Protein AF-0000000085016684 (afdb_homodimer)

Solvent-accessible surface area (backbone atoms only — not comparable to full-atom values): 32941 Å² total; per-residue (Å²): 130,60,45,73,45,79,34,91,52,54,85,61,53,75,56,84,57,52,14,29,32,43,58,60,63,76,61,45,70,19,48,41,52,48,52,49,38,51,53,43,48,51,50,18,65,74,69,72,36,41,32,32,36,57,33,38,85,56,54,58,57,45,37,74,38,69,65,50,77,69,62,66,45,30,70,39,44,73,68,54,44,51,51,51,42,40,73,55,57,36,38,35,40,38,34,34,66,43,18,43,64,60,50,60,30,35,48,65,49,41,36,66,49,44,46,57,42,43,38,52,53,28,40,34,34,43,60,83,37,69,40,36,57,72,60,40,46,46,88,51,45,67,80,72,42,90,52,52,74,44,71,38,70,85,39,64,57,95,89,34,70,50,45,63,68,56,38,51,50,27,29,50,69,31,38,29,53,60,31,19,66,44,34,70,48,64,54,62,50,49,22,32,23,31,41,63,84,68,66,36,52,78,75,75,50,50,53,46,27,42,46,72,72,57,62,45,73,63,58,26,64,18,31,24,24,25,38,36,37,49,94,89,39,78,34,54,23,42,30,37,34,41,70,41,81,43,99,90,40,66,41,81,41,36,34,32,32,54,51,99,61,87,75,78,52,30,26,34,67,34,37,38,30,45,50,34,61,73,43,69,77,78,87,62,87,49,69,65,55,42,51,53,50,49,51,52,51,48,53,52,38,71,67,56,69,64,90,62,79,125,129,60,45,75,44,78,35,90,52,55,85,62,53,76,57,83,58,52,15,29,32,43,58,59,63,76,62,45,69,20,48,41,52,48,52,48,36,53,52,42,48,52,50,20,65,74,68,72,37,42,32,31,35,57,32,38,85,56,55,59,56,45,36,73,38,70,65,51,79,69,63,68,45,29,72,40,44,72,68,53,45,50,51,51,42,39,74,55,57,37,38,35,39,38,34,34,68,44,18,43,65,60,51,59,29,34,49,64,50,42,36,65,50,44,47,57,42,45,38,50,52,28,40,34,33,42,60,83,35,68,41,36,57,71,60,40,45,45,89,52,46,67,80,72,41,88,52,53,74,45,72,38,70,85,41,64,57,94,90,34,71,50,44,65,70,55,39,53,50,27,29,50,70,30,38,28,54,60,30,18,66,44,33,70,48,65,54,62,50,50,21,30,22,31,42,64,87,66,65,37,52,79,76,76,50,50,52,47,26,41,45,71,72,58,60,44,73,62,58,26,63,19,32,25,25,23,37,36,37,50,93,90,39,79,33,54,23,41,30,36,34,38,67,41,81,42,100,91,42,65,41,80,41,36,34,31,32,56,51,99,60,85,77,78,52,30,26,36,68,35,35,38,31,43,50,34,60,73,43,69,76,78,86,62,84,52,70,66,52,42,51,54,50,50,52,53,50,48,52,52,36,72,67,55,69,65,90,61,80,126

pLDDT: mean 92.97, std 10.33, range [27.22, 98.81]

Organism: Streptococcus sanguinis (strain SK36) (NCBI:txid388919)

Nearest PDB structures (foldseek):
  3op1-assembly1_B  TM=9.810E-01  e=1.400E-49  Streptococcus pneumoniae
  3op1-assembly1_A  TM=9.754E-01  e=5.305E-46  Streptococcus pneumoniae
  3op1-assembly2_C-2  TM=9.868E-01  e=2.560E-40  Streptococcus pneumoniae
  3zug-assembly1_B  TM=8.777E-01  e=5.605E-26  Corynebacterium ammoniagenes
  1n08-assembly1_A  TM=8.842E-01  e=1.226E-08  Schizosaccharomyces pombe

Foldseek 3Di:
DAAEDEDAFLVRQQADWAEAEEEDAQFLPWPQNLLLLVVRVVVCVVPVGAYEYEHEPFDLCVAPDDDDPLSRATLDFPVRSVVVCVVSRHRYYYYYHNHPVLQQFAPQRCCVRHVVSNNYQEYTYEQADFDGNVTDGLVCVVVRDVHHYHYHYFDDDPNHGQDPVVLLVCQQQQAQLVNCVGSVHFRKFKFAFADDPQPLVVLPFGKTWTDTDGRHRHGHFAKFWKWKAFPRDIFTWIWGWDWDQDPVGTDITIIIGTPPDDDDRHGGMMMITGQHGDGHDDDDPDDVRVSVVVVVSVVCNVPDPGPPPD/DAAEDEDAFLVRQQADFAEAEEEDAQFLPWPQNLQLLVVRVVVCVVPVGAYEYEHEPFDLCVAPDDDDPLSRATLDFPVRSVVVCVVSRHRYYYYYHNHPVLQQFAPQRCCVRHVVSNNYQEYTYEQADFDGNVTDGLVCVVVRDVHHYHYHYFDDDPRHGQDPVVLLVCQQQQAQLVNCVGSVHFRKFKFAFADDPQPLVVLPFGKTWTDTDGRHRHGHFAKFWKWKAFPRDIFTWIWGWDFDQDPVGTDITTIIRTPPDDDDRHGGMMMITGQHGDGHDDDDDDDVRVSVVVVVSVVCNVPDPGVPPD

Secondary structure (DSSP, 8-state):
--EEEEESSGGG----S-EEEEES--SS--HHHHHHHHHHHHHHHHHT-EEEEEE-SS-GGGGTSB--GGGG-BSS-HHHHHHHHHHTT--EEEEE---HHHHT--HHHHHHHTGGGGTEEEEEEETT-EETTTTEEGGGGGGT--SEEEEEPPPEETTEE--HHHHHHHHHHT-HHHHHHHHSS-EEEEEEEEB----GGGGT---EEEEE-S-BPPPPSEEEEEEEEETTEEEEEEEEEEEEEETTEEEEEEEEEETT-----TT-EEEEEEEEEEE-----SSHHHHHHHHHHHHHHHHH-------/--EEEEESSGGG----S-EEEEES--SS--HHHHHHHHHHHHHHHHHT-EEEEEE-SS-GGGGTSB--GGGG-BSS-HHHHHHHHHHTT--EEEEE---HHHHT--HHHHHHHTGGGGTEEEEEEETT-EETTTTEEGGGGGGT--SEEEEEPPPEETTEE--HHHHHHHHHHT-HHHHHHHHSS-EEEEEEEEB----GGGGT---EEEEE-S-B--PPSEEEEEEEEETTEEEEEEEEEEEEEETTEEEEEEEEEETT-----TT-EEEEEEEEEEE-----SSHHHHHHHHHHHHHHHHH-------

InterPro domains:
  IPR002606 Riboflavin kinase, bacterial [PIRSF004491] (6-305)
  IPR002606 Riboflavin kina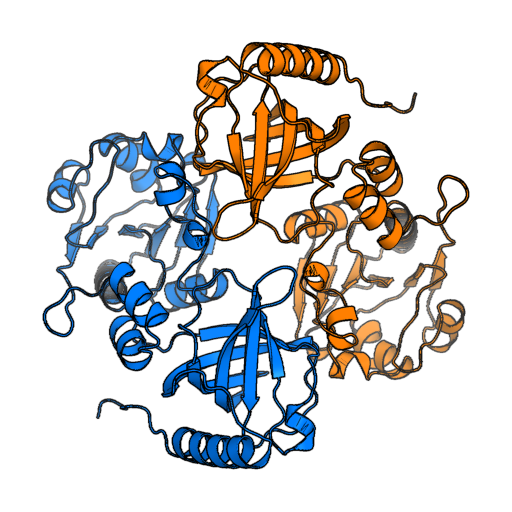se, bacterial [TIGR00083] (20-304)
  IPR004821 Cytidyltransferase-like domain [TIGR00125] (20-87)
  IPR014729 Rossmann-like alpha/beta/alpha sandwich fold [G3DSA:3.40.50.620] (1-184)
  IPR015864 FAD synthetase [PF06574] (15-166)
  IPR015864 FAD synthetase [cd02064] (19-196)
  IPR015865 Riboflavin kinase domain, bacterial/eukaryotic [PF01687] (183-304)
  IPR015865 Riboflavin kinase domain, bacterial/eukaryotic [SM00904] (182-306)
  IPR023465 Riboflavin kinase domain superfamily [G3DSA:2.40.30.30] (185-309)
  IPR023465 Riboflavin kinase domain superfamily [SSF82114] (173-306)
  IPR023468 Riboflavin kinase [PTHR22749] (8-303)

Radius of gyration: 26.61 Å; Cα contacts (8 Å, |Δi|>4): 1288; chains: 2; bounding box: 64×71×64 Å

Sequence (620 aa):
MMITKRIIDEKGIDQTEDTVLVLGYFDGLHKGHQALFEKAREIAAEQGLKIAVMTFPESPKLAFVRYQPELMLHLASPEERMAQLESLGVDYLYLIDFTSHFAGNTARDFFEKYVSRLRAKAVVAGFDYHFGSDRKESHELRDFFNGKIVIVPSVNLDNRKISSTRIRETIAAGDMLKTQELLGYPLSTRGIVVHGNARGRTIGYPTANLAPLDRVHLPGDGVYVADVEHNGQRYRGMASVGKNVTFDGDELRFEVNIFDFSQDIYGDTIRIFWLDKIREMVKFEGIDSLVAQLQSDERIARSWTGYRNSMMITKRIIDEKGIDQTEDTVLVLGYFDGLHKGHQALFEKAREIAAEQGLKIAVMTFPESPKLAFVRYQPELMLHLASPEERMAQLESLGVDYLYLIDFTSHFAGNTARDFFEKYVSRLRAKAVVAGFDYHFGSDRKESHELRDFFNGKIVIVPSVNLDNRKISSTRIRETIAAGDMLKTQELLGYPLSTRGIVVHGNARGRTIGYPTANLAPLDRVHLPGDGVYVADVEHNGQRYRGMASVGKNVTFDGDELRFEVNIFDFSQDIYGDTIRIFWLDKIREMVKFEGIDSLVAQLQSDERIARSWTGYRNS

Structure (mmCIF, N/CA/C/O backbone):
data_AF-0000000085016684-model_v1
#
loop_
_entity.id
_entity.type
_entity.pdbx_description
1 polymer 'Riboflavin biosynthesis protein'
#
loop_
_atom_site.group_PDB
_atom_site.id
_atom_site.type_symbol
_atom_site.label_atom_id
_atom_site.label_alt_id
_atom_site.label_comp_id
_atom_site.label_asym_id
_atom_site.label_entity_id
_atom_site.label_seq_id
_atom_site.pdbx_PDB_ins_code
_atom_site.Cartn_x
_atom_site.Cartn_y
_atom_site.Cartn_z
_atom_site.occupancy
_atom_site.B_iso_or_equiv
_atom_site.auth_seq_id
_atom_site.auth_comp_id
_atom_site.auth_asym_id
_atom_site.auth_atom_id
_atom_site.pdbx_PDB_model_num
ATOM 1 N N . MET A 1 1 ? 1.453 -19.375 14.703 1 87.56 1 MET A N 1
ATOM 2 C CA . MET A 1 1 ? 1.581 -18 14.234 1 87.56 1 MET A CA 1
ATOM 3 C C . MET A 1 1 ? 2.82 -17.828 13.367 1 87.56 1 MET A C 1
ATOM 5 O O . MET A 1 1 ? 3.912 -18.266 13.734 1 87.56 1 MET A O 1
ATOM 9 N N . MET A 1 2 ? 2.615 -17.453 12.102 1 94.5 2 MET A N 1
ATOM 10 C CA . MET A 1 2 ? 3.729 -17.281 11.172 1 94.5 2 MET A CA 1
ATOM 11 C C . MET A 1 2 ? 4.547 -16.047 11.531 1 94.5 2 MET A C 1
ATOM 13 O O . MET A 1 2 ? 3.984 -14.969 11.781 1 94.5 2 MET A O 1
ATOM 17 N N . ILE A 1 3 ? 5.809 -16.172 11.656 1 97.19 3 ILE A N 1
ATOM 18 C CA . ILE A 1 3 ? 6.723 -15.062 11.891 1 97.19 3 ILE A CA 1
ATOM 19 C C . ILE A 1 3 ? 7.184 -14.477 10.562 1 97.19 3 ILE A C 1
ATOM 21 O O . ILE A 1 3 ? 7.676 -15.203 9.695 1 97.19 3 ILE A O 1
ATOM 25 N N . THR A 1 4 ? 7.023 -13.258 10.406 1 96.38 4 THR A N 1
ATOM 26 C CA . THR A 1 4 ? 7.434 -12.57 9.18 1 96.38 4 THR A CA 1
ATOM 27 C C . THR A 1 4 ? 8.531 -11.555 9.477 1 96.38 4 THR A C 1
ATOM 29 O O . THR A 1 4 ? 8.43 -10.773 10.422 1 96.38 4 THR A O 1
ATOM 32 N N . LYS A 1 5 ? 9.562 -11.508 8.664 1 96.62 5 LYS A N 1
ATOM 33 C CA . LYS A 1 5 ? 10.672 -10.562 8.812 1 96.62 5 LYS A CA 1
ATOM 34 C C . LYS A 1 5 ? 11.07 -9.969 7.465 1 96.62 5 LYS A C 1
ATOM 36 O O . LYS A 1 5 ? 11.289 -10.703 6.496 1 96.62 5 LYS A O 1
ATOM 41 N N . ARG A 1 6 ? 11.133 -8.766 7.41 1 95.44 6 ARG A N 1
ATOM 42 C CA . ARG A 1 6 ? 11.75 -8.078 6.281 1 95.44 6 ARG A CA 1
ATOM 43 C C . ARG A 1 6 ? 13.234 -7.836 6.539 1 95.44 6 ARG A C 1
ATOM 45 O O . ARG A 1 6 ? 13.602 -7.254 7.562 1 95.44 6 ARG A O 1
ATOM 52 N N . ILE A 1 7 ? 14.062 -8.258 5.629 1 95.12 7 ILE A N 1
ATOM 53 C CA . ILE A 1 7 ? 15.5 -8.156 5.863 1 95.12 7 ILE A CA 1
ATOM 54 C C . ILE A 1 7 ? 16.156 -7.414 4.703 1 95.12 7 ILE A C 1
ATOM 56 O O . ILE A 1 7 ? 15.641 -7.406 3.586 1 95.12 7 ILE A O 1
ATOM 60 N N . ILE A 1 8 ? 17.359 -6.867 4.992 1 91.44 8 ILE A N 1
ATOM 61 C CA . ILE A 1 8 ? 18.109 -6.117 3.998 1 91.44 8 ILE A CA 1
ATOM 62 C C . ILE A 1 8 ? 19.094 -7.047 3.291 1 91.44 8 ILE A C 1
ATOM 64 O O . ILE A 1 8 ? 19.312 -6.93 2.084 1 91.44 8 ILE A O 1
ATOM 68 N N . ASP A 1 9 ? 19.656 -7.918 4.086 1 93.56 9 ASP A N 1
ATOM 69 C CA . ASP A 1 9 ? 20.609 -8.898 3.582 1 93.56 9 ASP A CA 1
ATOM 70 C C . ASP A 1 9 ? 20.641 -10.148 4.457 1 93.56 9 ASP A C 1
ATOM 72 O O . ASP A 1 9 ? 19.781 -10.305 5.336 1 93.56 9 ASP A O 1
ATOM 76 N N . GLU A 1 10 ? 21.562 -11.047 4.191 1 96 10 GLU A N 1
ATOM 77 C CA . GLU A 1 10 ? 21.609 -12.344 4.852 1 96 10 GLU A CA 1
ATOM 78 C C . GLU A 1 10 ? 21.891 -12.195 6.344 1 96 10 GLU A C 1
ATOM 80 O O . GLU A 1 10 ? 21.562 -13.086 7.133 1 96 10 GLU A O 1
ATOM 85 N N . LYS A 1 11 ? 22.484 -11.094 6.766 1 94.94 11 LYS A N 1
ATOM 86 C CA . LYS A 1 11 ? 22.797 -10.883 8.172 1 94.94 11 LYS A CA 1
ATOM 87 C C . LYS A 1 11 ? 21.531 -10.742 9 1 94.94 11 LYS A C 1
ATOM 89 O O . LYS A 1 11 ? 21.547 -10.914 10.227 1 94.94 11 LYS A O 1
ATOM 94 N N . GLY A 1 12 ? 20.469 -10.398 8.289 1 96.19 12 GLY A N 1
ATOM 95 C CA . GLY A 1 12 ? 19.203 -10.242 8.984 1 96.19 12 GLY A CA 1
ATOM 96 C C . GLY A 1 12 ? 18.5 -11.562 9.25 1 96.19 12 GLY A C 1
ATOM 97 O O . GLY A 1 12 ? 17.484 -11.609 9.938 1 96.19 12 GLY A O 1
ATOM 98 N N . ILE A 1 13 ? 18.969 -12.664 8.758 1 97.25 13 ILE A N 1
ATOM 99 C CA . ILE A 1 13 ? 18.406 -13.984 8.977 1 97.25 13 ILE A CA 1
ATOM 100 C C . ILE A 1 13 ? 18.859 -14.531 10.328 1 97.25 13 ILE A C 1
ATOM 102 O O . ILE A 1 13 ? 20.047 -14.75 10.547 1 97.25 13 ILE A O 1
ATOM 106 N N . ASP A 1 14 ? 18 -14.75 11.211 1 96.88 14 ASP A N 1
ATOM 107 C CA . ASP A 1 14 ? 18.328 -15.219 12.555 1 96.88 14 ASP A CA 1
ATOM 108 C C . ASP A 1 14 ? 17.547 -16.5 12.883 1 96.88 14 ASP A C 1
ATOM 110 O O . ASP A 1 14 ? 17.047 -16.656 14 1 96.88 14 ASP A O 1
ATOM 114 N N . GLN A 1 15 ? 17.438 -17.312 11.977 1 97 15 GLN A N 1
ATOM 115 C CA . GLN A 1 15 ? 16.719 -18.578 12.117 1 97 15 GLN A CA 1
ATOM 116 C C . GLN A 1 15 ? 17.359 -19.453 13.188 1 97 15 GLN A C 1
ATOM 118 O O . GLN A 1 15 ? 18.547 -19.734 13.141 1 97 15 GLN A O 1
ATOM 123 N N . THR A 1 16 ? 16.531 -19.969 14.117 1 96 16 THR A N 1
ATOM 124 C CA . THR A 1 16 ? 17.062 -20.766 15.211 1 96 16 THR A CA 1
ATOM 125 C C . THR A 1 16 ? 16.625 -22.219 15.094 1 96 16 THR A C 1
ATOM 127 O O . THR A 1 16 ? 17.312 -23.125 15.578 1 96 16 THR A O 1
ATOM 130 N N . GLU A 1 17 ? 15.531 -22.422 14.43 1 97.44 17 GLU A N 1
ATOM 131 C CA . GLU A 1 17 ? 15 -23.766 14.273 1 97.44 17 GLU A CA 1
ATOM 132 C C . GLU A 1 17 ? 15.359 -24.344 12.906 1 97.44 17 GLU A C 1
ATOM 134 O O . GLU A 1 17 ? 15.523 -23.594 11.938 1 97.44 17 GLU A O 1
ATOM 139 N N . ASP A 1 18 ? 15.445 -25.688 12.875 1 97.75 18 ASP A N 1
ATOM 140 C CA . ASP A 1 18 ? 15.695 -26.344 11.602 1 97.75 18 ASP A CA 1
ATOM 141 C C . ASP A 1 18 ? 14.469 -26.266 10.688 1 97.75 18 ASP A C 1
ATOM 143 O O . ASP A 1 18 ? 13.328 -26.328 11.164 1 97.75 18 ASP A O 1
ATOM 147 N N . THR A 1 19 ? 14.773 -26.188 9.344 1 98.38 19 THR A N 1
ATOM 148 C CA . THR A 1 19 ? 13.641 -25.859 8.484 1 98.38 19 THR A CA 1
ATOM 149 C C . THR A 1 19 ? 13.633 -26.734 7.238 1 98.38 19 THR A C 1
ATOM 151 O O . THR A 1 19 ? 14.664 -27.312 6.875 1 98.38 19 THR A O 1
ATOM 154 N N . VAL A 1 20 ? 12.445 -26.938 6.723 1 98.5 20 VAL A N 1
ATOM 155 C CA . VAL A 1 20 ? 12.258 -27.219 5.305 1 98.5 20 VAL A CA 1
ATOM 156 C C . VAL A 1 20 ? 12.094 -25.906 4.535 1 98.5 20 VAL A C 1
ATOM 158 O O . VAL A 1 20 ? 11.188 -25.125 4.82 1 98.5 20 VAL A O 1
ATOM 161 N N . LEU A 1 21 ? 13 -25.703 3.623 1 98.38 21 LEU A N 1
ATOM 162 C CA . LEU A 1 21 ? 13 -24.453 2.859 1 98.38 21 LEU A CA 1
ATOM 163 C C . LEU A 1 21 ? 12.273 -24.641 1.529 1 98.38 21 LEU A C 1
ATOM 165 O O . LEU A 1 21 ? 12.594 -25.562 0.769 1 98.38 21 LEU A O 1
ATOM 169 N N . VAL A 1 22 ? 11.258 -23.828 1.312 1 98.25 22 VAL A N 1
ATOM 170 C CA . VAL A 1 22 ? 10.602 -23.797 0.011 1 98.25 22 VAL A CA 1
ATOM 171 C C . VAL A 1 22 ? 11.109 -22.625 -0.808 1 98.25 22 VAL A C 1
ATOM 173 O O . VAL A 1 22 ? 11.047 -21.469 -0.357 1 98.25 22 VAL A O 1
ATOM 176 N N . LEU A 1 23 ? 11.602 -22.906 -1.946 1 95.69 23 LEU A N 1
ATOM 177 C CA . LEU A 1 23 ? 12.227 -21.875 -2.768 1 95.69 23 LEU A CA 1
ATOM 178 C C . LEU A 1 23 ? 11.289 -21.438 -3.889 1 95.69 23 LEU A C 1
ATOM 180 O O . LEU A 1 23 ? 10.68 -22.266 -4.555 1 95.69 23 LEU A O 1
ATOM 184 N N . GLY A 1 24 ? 11.164 -20.125 -4.051 1 94.38 24 GLY A N 1
ATOM 185 C CA . GLY A 1 24 ? 10.352 -19.578 -5.129 1 94.38 24 GLY A CA 1
ATOM 186 C C . GLY A 1 24 ? 9.859 -18.156 -4.844 1 94.38 24 GLY A C 1
ATOM 187 O O . GLY A 1 24 ? 10.148 -17.594 -3.785 1 94.38 24 GLY A O 1
ATOM 188 N N . TYR A 1 25 ? 9.117 -17.422 -5.668 1 93.06 25 TYR A N 1
ATOM 189 C CA . TYR A 1 25 ? 8.594 -16.062 -5.555 1 93.06 25 TYR A CA 1
ATOM 190 C C . TYR A 1 25 ? 7.172 -16.078 -5.008 1 93.06 25 TYR A C 1
ATOM 192 O O . TYR A 1 25 ? 6.816 -15.242 -4.168 1 93.06 25 TYR A O 1
ATOM 200 N N . PHE A 1 26 ? 6.371 -16.859 -5.223 1 95.94 26 PHE A N 1
ATOM 201 C CA . PHE A 1 26 ? 5.074 -17.234 -4.68 1 95.94 26 PHE A CA 1
ATOM 202 C C . PHE A 1 26 ? 4.113 -16.062 -4.707 1 95.94 26 PHE A C 1
ATOM 204 O O . PHE A 1 26 ? 3.619 -15.625 -3.662 1 95.94 26 PHE A O 1
ATOM 211 N N . ASP A 1 27 ? 3.797 -15.43 -5.758 1 93.5 27 ASP A N 1
ATOM 212 C CA . ASP A 1 27 ? 2.713 -14.469 -5.973 1 93.5 27 ASP A CA 1
ATOM 213 C C . ASP A 1 27 ? 1.454 -15.172 -6.477 1 93.5 27 ASP A C 1
ATOM 215 O O . ASP A 1 27 ? 1.49 -15.867 -7.496 1 93.5 27 ASP A O 1
ATOM 219 N N . GLY A 1 28 ? 0.363 -14.953 -5.777 1 94.62 28 GLY A N 1
ATOM 220 C CA . GLY A 1 28 ? -0.809 -15.734 -6.141 1 94.62 28 GLY A CA 1
ATOM 221 C C . GLY A 1 28 ? -0.605 -17.234 -5.969 1 94.62 28 GLY A C 1
ATOM 222 O O . GLY A 1 28 ? -0.437 -17.953 -6.953 1 94.62 28 GLY A O 1
ATOM 223 N N . LEU A 1 29 ? -0.684 -17.703 -4.793 1 97.94 29 LEU A N 1
ATOM 224 C CA . LEU A 1 29 ? -0.38 -19.094 -4.477 1 97.94 29 LEU A CA 1
ATOM 225 C C . LEU A 1 29 ? -1.343 -20.031 -5.191 1 97.94 29 LEU A C 1
ATOM 227 O O . LEU A 1 29 ? -2.318 -20.5 -4.598 1 97.94 29 LEU A O 1
ATOM 231 N N . HIS A 1 30 ? -0.962 -20.281 -6.457 1 98.06 30 HIS A N 1
ATOM 232 C CA . HIS A 1 30 ? -1.775 -21.141 -7.312 1 98.06 30 HIS A CA 1
ATOM 233 C C . HIS A 1 30 ? -1.549 -22.609 -6.992 1 98.06 30 HIS A C 1
ATOM 235 O O . HIS A 1 30 ? -0.715 -22.953 -6.145 1 98.06 30 HIS A O 1
ATOM 241 N N . LYS A 1 31 ? -2.195 -23.484 -7.719 1 98 31 LYS A N 1
ATOM 242 C CA . LYS A 1 31 ? -2.191 -24.906 -7.41 1 98 31 LYS A CA 1
ATOM 243 C C . LYS A 1 31 ? -0.788 -25.5 -7.535 1 98 31 LYS A C 1
ATOM 245 O O . LYS A 1 31 ? -0.431 -26.422 -6.812 1 98 31 LYS A O 1
ATOM 250 N N . GLY A 1 32 ? -0.008 -24.969 -8.484 1 97.5 32 GLY A N 1
ATOM 251 C CA . GLY A 1 32 ? 1.387 -25.375 -8.562 1 97.5 32 GLY A CA 1
ATOM 252 C C . GLY A 1 32 ? 2.168 -25.062 -7.297 1 97.5 32 GLY A C 1
ATOM 253 O O . GLY A 1 32 ? 2.918 -25.906 -6.801 1 97.5 32 GLY A O 1
ATOM 254 N N . HIS A 1 33 ? 2.023 -23.891 -6.789 1 98.12 33 HIS A N 1
ATOM 255 C CA . HIS A 1 33 ? 2.66 -23.516 -5.527 1 98.12 33 HIS A CA 1
ATOM 256 C C . HIS A 1 33 ? 2.145 -24.375 -4.379 1 98.12 33 HIS A C 1
ATOM 258 O O . HIS A 1 33 ? 2.922 -24.812 -3.527 1 98.12 33 HIS A O 1
ATOM 264 N N . GLN A 1 34 ? 0.892 -24.578 -4.34 1 98.38 34 GLN A N 1
ATOM 265 C CA . GLN A 1 34 ? 0.271 -25.375 -3.277 1 98.38 34 GLN A CA 1
ATOM 266 C C . GLN A 1 34 ? 0.864 -26.781 -3.213 1 98.38 34 GLN A C 1
ATOM 268 O O . GLN A 1 34 ? 1.05 -27.328 -2.127 1 98.38 34 GLN A O 1
ATOM 273 N N . ALA A 1 35 ? 1.134 -27.297 -4.348 1 98.25 35 ALA A N 1
ATOM 274 C CA . ALA A 1 35 ? 1.76 -28.609 -4.395 1 98.25 35 ALA A CA 1
ATOM 275 C C . ALA A 1 35 ? 3.131 -28.594 -3.725 1 98.25 35 ALA A C 1
ATOM 277 O O . ALA A 1 35 ? 3.514 -29.547 -3.049 1 98.25 35 ALA A O 1
ATOM 278 N N . LEU A 1 36 ? 3.891 -27.516 -3.916 1 98.38 36 LEU A N 1
ATOM 279 C CA . LEU A 1 36 ? 5.18 -27.375 -3.252 1 98.38 36 LEU A CA 1
ATOM 280 C C . LEU A 1 36 ? 5.016 -27.406 -1.736 1 98.38 36 LEU A C 1
ATOM 282 O O . LEU A 1 36 ? 5.75 -28.109 -1.04 1 98.38 36 LEU A O 1
ATOM 286 N N . PHE A 1 37 ? 4.059 -26.703 -1.26 1 98.62 37 PHE A N 1
ATOM 287 C CA . PHE A 1 37 ? 3.885 -26.562 0.182 1 98.62 37 PHE A CA 1
ATOM 288 C C . PHE A 1 37 ? 3.295 -27.844 0.78 1 98.62 37 PHE A C 1
ATOM 290 O O . PHE A 1 37 ? 3.551 -28.156 1.942 1 98.62 37 PHE A O 1
ATOM 297 N N . GLU A 1 38 ? 2.506 -28.547 -0.019 1 98.56 38 GLU A N 1
ATOM 298 C CA . GLU A 1 38 ? 2.053 -29.859 0.432 1 98.56 38 GLU A CA 1
ATOM 299 C C . GLU A 1 38 ? 3.234 -30.781 0.716 1 98.56 38 GLU A C 1
ATOM 301 O O . GLU A 1 38 ? 3.281 -31.438 1.762 1 98.56 38 GLU A O 1
ATOM 306 N N . LYS A 1 39 ? 4.141 -30.797 -0.193 1 98.56 39 LYS A N 1
ATOM 307 C CA . LYS A 1 39 ? 5.34 -31.609 -0.014 1 98.56 39 LYS A CA 1
ATOM 308 C C . LYS A 1 39 ? 6.16 -31.125 1.18 1 98.56 39 LYS A C 1
ATOM 310 O O . LYS A 1 39 ? 6.684 -31.938 1.946 1 98.56 39 LYS A O 1
ATOM 315 N N . ALA A 1 40 ? 6.277 -29.828 1.326 1 98.75 40 ALA A N 1
ATOM 316 C CA . ALA A 1 40 ? 7.008 -29.25 2.455 1 98.75 40 ALA A CA 1
ATOM 317 C C . ALA A 1 40 ? 6.379 -29.672 3.781 1 98.75 40 ALA A C 1
ATOM 319 O O . ALA A 1 40 ? 7.09 -30.016 4.73 1 98.75 40 ALA A O 1
ATOM 320 N N . ARG A 1 41 ? 5.094 -29.672 3.863 1 98.69 41 ARG A N 1
ATOM 321 C CA . ARG A 1 41 ? 4.383 -30.047 5.082 1 98.69 41 ARG A CA 1
ATOM 322 C C . ARG A 1 41 ? 4.617 -31.516 5.422 1 98.69 41 ARG A C 1
ATOM 324 O O . ARG A 1 41 ? 4.758 -31.875 6.594 1 98.69 41 ARG A O 1
ATOM 331 N N . GLU A 1 42 ? 4.625 -32.312 4.383 1 98.56 42 GLU A N 1
ATOM 332 C CA . GLU A 1 42 ? 4.906 -33.75 4.586 1 98.56 42 GLU A CA 1
ATOM 333 C C . GLU A 1 42 ? 6.281 -33.938 5.215 1 98.56 42 GLU A C 1
ATOM 335 O O . GLU A 1 42 ? 6.414 -34.656 6.203 1 98.56 42 GLU A O 1
ATOM 340 N N . ILE A 1 43 ? 7.227 -33.312 4.684 1 98.38 43 ILE A N 1
ATOM 341 C CA . ILE A 1 43 ? 8.594 -33.438 5.16 1 98.38 43 ILE A CA 1
ATOM 342 C C . ILE A 1 43 ? 8.703 -32.875 6.578 1 98.38 43 ILE A C 1
ATOM 344 O O . ILE A 1 43 ? 9.336 -33.469 7.449 1 98.38 43 ILE A O 1
ATOM 348 N N . ALA A 1 44 ? 8.109 -31.688 6.773 1 98.44 44 ALA A N 1
ATOM 349 C CA . ALA A 1 44 ? 8.141 -31.047 8.086 1 98.44 44 ALA A CA 1
ATOM 350 C C . ALA A 1 44 ? 7.543 -31.953 9.156 1 98.44 44 ALA A C 1
ATOM 352 O O . ALA A 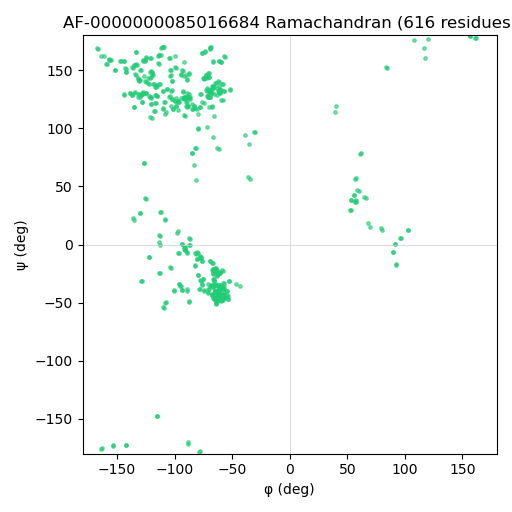1 44 ? 8.102 -32.094 10.25 1 98.44 44 ALA A O 1
ATOM 353 N N . ALA A 1 45 ? 6.465 -32.562 8.812 1 97.94 45 ALA A N 1
ATOM 354 C CA . ALA A 1 45 ? 5.793 -33.469 9.742 1 97.94 45 ALA A CA 1
ATOM 355 C C . ALA A 1 45 ? 6.648 -34.688 10.023 1 97.94 45 ALA A C 1
ATOM 357 O O . ALA A 1 45 ? 6.754 -35.156 11.172 1 97.94 45 ALA A O 1
ATOM 358 N N . GLU A 1 46 ? 7.211 -35.188 9.008 1 97.81 46 GLU A N 1
ATOM 359 C CA . GLU A 1 46 ? 8.008 -36.406 9.117 1 97.81 46 GLU A CA 1
ATOM 360 C C . GLU A 1 46 ? 9.273 -36.188 9.922 1 97.81 46 GLU A C 1
ATOM 362 O O . GLU A 1 46 ? 9.68 -37.031 10.719 1 97.81 46 GLU A O 1
ATOM 367 N N . GLN A 1 47 ? 9.836 -35.031 9.797 1 97.44 47 GLN A N 1
ATOM 368 C CA . GLN A 1 47 ? 11.172 -34.812 10.344 1 97.44 47 GLN A CA 1
ATOM 369 C C . GLN A 1 47 ? 11.133 -33.812 11.508 1 97.44 47 GLN A C 1
ATOM 371 O O . GLN A 1 47 ? 12.172 -33.5 12.094 1 97.44 47 GLN A O 1
ATOM 376 N N . GLY A 1 48 ? 9.938 -33.375 11.828 1 97.5 48 GLY A N 1
ATOM 377 C CA . GLY A 1 48 ? 9.805 -32.406 12.914 1 97.5 48 GLY A CA 1
ATOM 378 C C . GLY A 1 48 ? 10.469 -31.078 12.625 1 97.5 48 GLY A C 1
ATOM 379 O O . GLY A 1 48 ? 11.18 -30.531 13.469 1 97.5 48 GLY A O 1
ATOM 380 N N . LEU A 1 49 ? 10.367 -30.578 11.445 1 98.31 49 LEU A N 1
ATOM 381 C CA . LEU A 1 49 ? 10.977 -29.328 11.008 1 98.31 49 LEU A CA 1
ATOM 382 C C . LEU A 1 49 ? 9.93 -28.219 10.898 1 98.31 49 LEU A C 1
ATOM 384 O O . LEU A 1 49 ? 8.727 -28.5 10.883 1 98.31 49 LEU A O 1
ATOM 388 N N . LYS A 1 50 ? 10.383 -26.984 10.898 1 98.69 50 LYS A N 1
ATOM 389 C CA . LYS A 1 50 ? 9.539 -25.844 10.578 1 98.69 50 LYS A CA 1
ATOM 390 C C . LYS A 1 50 ? 9.641 -25.484 9.102 1 98.69 50 LYS A C 1
ATOM 392 O O . LYS A 1 50 ? 10.656 -25.75 8.461 1 98.69 50 LYS A O 1
ATOM 397 N N . ILE A 1 51 ? 8.617 -24.953 8.547 1 98.81 51 ILE A N 1
ATOM 398 C CA . ILE A 1 51 ? 8.641 -24.562 7.148 1 98.81 51 ILE A CA 1
ATOM 399 C C . ILE A 1 51 ? 9.055 -23.094 7.035 1 98.81 51 ILE A C 1
ATOM 401 O O . ILE A 1 51 ? 8.445 -22.219 7.664 1 98.81 51 ILE A O 1
ATOM 405 N N . ALA A 1 52 ? 10.055 -22.797 6.258 1 98.69 52 ALA A N 1
ATOM 406 C CA . ALA A 1 52 ? 10.539 -21.438 6.016 1 98.69 52 ALA A CA 1
ATOM 407 C C . ALA A 1 52 ? 10.469 -21.094 4.531 1 98.69 52 ALA A C 1
ATOM 409 O O . ALA A 1 52 ? 10.664 -21.953 3.674 1 98.69 52 ALA A O 1
ATOM 410 N N . VAL A 1 53 ? 10.148 -19.891 4.277 1 98.25 53 VAL A N 1
ATOM 411 C CA . VAL A 1 53 ? 10.141 -19.328 2.928 1 98.25 53 VAL A CA 1
ATOM 412 C C . VAL A 1 53 ? 10.93 -18.031 2.898 1 98.25 53 VAL A C 1
ATOM 414 O O . VAL A 1 53 ? 10.797 -17.188 3.795 1 98.25 53 VAL A O 1
ATOM 417 N N . MET A 1 54 ? 11.812 -17.906 2.031 1 96.75 54 MET A N 1
ATOM 418 C CA . MET A 1 54 ? 12.406 -16.609 1.684 1 96.75 54 MET A CA 1
ATOM 419 C C . MET A 1 54 ? 11.969 -16.172 0.292 1 96.75 54 MET A C 1
ATOM 421 O O . MET A 1 54 ? 12.172 -16.891 -0.686 1 96.75 54 MET A O 1
ATOM 425 N N . THR A 1 55 ? 11.32 -15.164 0.203 1 97.44 55 THR A N 1
ATOM 426 C CA . THR A 1 55 ? 10.805 -14.688 -1.074 1 97.44 55 THR A CA 1
ATOM 427 C C . THR A 1 55 ? 10.883 -13.164 -1.148 1 97.44 55 THR A C 1
ATOM 429 O O . THR A 1 55 ? 11.586 -12.531 -0.356 1 97.44 55 THR A O 1
ATOM 432 N N . PHE A 1 56 ? 10.281 -12.562 -2.236 1 97.25 56 PHE A N 1
ATOM 433 C CA . PHE A 1 56 ? 10.414 -11.141 -2.543 1 97.25 56 PHE A CA 1
ATOM 434 C C . PHE A 1 56 ? 9.062 -10.445 -2.494 1 97.25 56 PHE A C 1
ATOM 436 O O . PHE A 1 56 ? 8.062 -10.984 -2.965 1 97.25 56 PHE A O 1
ATOM 443 N N . PRO A 1 57 ? 9.062 -9.211 -1.895 1 96.19 57 PRO A N 1
ATOM 444 C CA . PRO A 1 57 ? 7.789 -8.484 -1.884 1 96.19 57 PRO A CA 1
ATOM 445 C C . PRO A 1 57 ? 7.34 -8.055 -3.279 1 96.19 57 PRO A C 1
ATOM 447 O O . PRO A 1 57 ? 6.145 -8.086 -3.582 1 96.19 57 PRO A O 1
ATOM 450 N N . GLU A 1 58 ? 8.336 -7.684 -4.086 1 96.25 58 GLU A N 1
ATOM 451 C CA . GLU A 1 58 ? 8.055 -7.242 -5.445 1 96.25 58 GLU A CA 1
ATOM 452 C C . GLU A 1 58 ? 8.633 -8.211 -6.473 1 96.25 58 GLU A C 1
ATOM 454 O O . GLU A 1 58 ? 9.5 -9.023 -6.148 1 96.25 58 GLU A O 1
ATOM 459 N N . SER A 1 59 ? 8.133 -8.102 -7.684 1 95.19 59 SER A N 1
ATOM 460 C CA . SER A 1 59 ? 8.586 -8.977 -8.758 1 95.19 59 SER A CA 1
ATOM 461 C C . SER A 1 59 ? 10.078 -8.828 -9.008 1 95.19 59 SER A C 1
ATOM 463 O O . SER A 1 59 ? 10.578 -7.707 -9.141 1 95.19 59 SER A O 1
ATOM 465 N N . PRO A 1 60 ? 10.797 -9.945 -9.125 1 95 60 PRO A N 1
ATOM 466 C CA . PRO A 1 60 ? 12.219 -9.883 -9.484 1 95 60 PRO A CA 1
ATOM 467 C C . PRO A 1 60 ? 12.453 -9.188 -10.828 1 95 60 PRO A C 1
ATOM 469 O O . PRO A 1 60 ? 13.547 -8.664 -11.062 1 95 60 PRO A O 1
ATOM 472 N N . LYS A 1 61 ? 11.453 -9.148 -11.656 1 94.12 61 LYS A N 1
ATOM 473 C CA . LYS A 1 61 ? 11.578 -8.555 -12.984 1 94.12 61 LYS A CA 1
ATOM 474 C C . LYS A 1 61 ? 11.922 -7.074 -12.891 1 94.12 61 LYS A C 1
ATOM 476 O O . LYS A 1 61 ? 12.508 -6.512 -13.82 1 94.12 61 LYS A O 1
ATOM 481 N N . LEU A 1 62 ? 11.547 -6.48 -11.781 1 93.5 62 LEU A N 1
ATOM 482 C CA . LEU A 1 62 ? 11.773 -5.051 -11.594 1 93.5 62 LEU A CA 1
ATOM 483 C C . LEU A 1 62 ? 13.258 -4.723 -11.664 1 93.5 62 LEU A C 1
ATOM 485 O O . LEU A 1 62 ? 13.641 -3.6 -12.008 1 93.5 62 LEU A O 1
ATOM 489 N N . ALA A 1 63 ? 14.102 -5.676 -11.383 1 93.31 63 ALA A N 1
ATOM 490 C CA . ALA A 1 63 ? 15.547 -5.434 -11.336 1 93.31 63 ALA A CA 1
ATOM 491 C C . ALA A 1 63 ? 16.188 -5.688 -12.703 1 93.31 63 ALA A C 1
ATOM 493 O O . ALA A 1 63 ? 17.359 -5.367 -12.914 1 93.31 63 ALA A O 1
ATOM 494 N N . PHE A 1 64 ? 15.352 -6.195 -13.727 1 91.56 64 PHE A N 1
ATOM 495 C CA . PHE A 1 64 ? 16.016 -6.719 -14.906 1 91.56 64 PHE A CA 1
ATOM 496 C C . PHE A 1 64 ? 15.438 -6.105 -16.172 1 91.56 64 PHE A C 1
ATOM 498 O O . PHE A 1 64 ? 16.125 -5.973 -17.188 1 91.56 64 PHE A O 1
ATOM 505 N N . VAL A 1 65 ? 14.219 -5.805 -16.125 1 91.25 65 VAL A N 1
ATOM 506 C CA . VAL A 1 65 ? 13.57 -5.406 -17.375 1 91.25 65 VAL A CA 1
ATOM 507 C C . VAL A 1 65 ? 13.172 -3.936 -17.297 1 91.25 65 VAL A C 1
ATOM 509 O O . VAL A 1 65 ? 13.125 -3.352 -16.219 1 91.25 65 VAL A O 1
ATOM 512 N N . ARG A 1 66 ? 12.914 -3.412 -18.453 1 90.88 66 ARG A N 1
ATOM 513 C CA . ARG A 1 66 ? 12.398 -2.047 -18.5 1 90.88 66 ARG A CA 1
ATOM 514 C C . ARG A 1 66 ? 11.102 -1.927 -17.703 1 90.88 66 ARG A C 1
ATOM 516 O O . ARG A 1 66 ? 10.227 -2.793 -17.797 1 90.88 66 ARG A O 1
ATOM 523 N N . TYR A 1 67 ? 11.016 -0.9 -17.016 1 91.31 67 TYR A N 1
ATOM 524 C CA . TYR A 1 67 ? 9.875 -0.72 -16.109 1 91.31 67 TYR A CA 1
ATOM 525 C C . TYR A 1 67 ? 8.586 -0.531 -16.906 1 91.31 67 TYR A C 1
ATOM 527 O O . TYR A 1 67 ? 8.547 0.215 -17.875 1 91.31 67 TYR A O 1
ATOM 535 N N . GLN A 1 68 ? 7.625 -1.204 -16.5 1 89.44 68 GLN A N 1
ATOM 536 C CA . GLN A 1 68 ? 6.219 -0.976 -16.828 1 89.44 68 GLN A CA 1
ATOM 537 C C . GLN A 1 68 ? 5.355 -0.98 -15.57 1 89.44 68 GLN A C 1
ATOM 539 O O . GLN A 1 68 ? 5.582 -1.773 -14.656 1 89.44 68 GLN A O 1
ATOM 544 N N . PRO A 1 69 ? 4.371 -0.12 -15.492 1 87.88 69 PRO A N 1
ATOM 545 C CA . PRO A 1 69 ? 3.551 -0.01 -14.281 1 87.88 69 PRO A CA 1
ATOM 546 C C . PRO A 1 69 ? 2.971 -1.352 -13.836 1 87.88 69 PRO A C 1
ATOM 548 O O . PRO A 1 69 ? 2.797 -1.588 -12.641 1 87.88 69 PRO A O 1
ATOM 551 N N . GLU A 1 70 ? 2.689 -2.223 -14.758 1 90.62 70 GLU A N 1
ATOM 552 C CA . GLU A 1 70 ? 2.092 -3.521 -14.469 1 90.62 70 GLU A CA 1
ATOM 553 C C . GLU A 1 70 ? 3.027 -4.383 -13.617 1 90.62 70 GLU A C 1
ATOM 555 O O . GLU A 1 70 ? 2.586 -5.328 -12.961 1 90.62 70 GLU A O 1
ATOM 560 N N . LEU A 1 71 ? 4.305 -4.09 -13.68 1 92.81 71 LEU A N 1
ATOM 561 C CA . LEU A 1 71 ? 5.281 -4.863 -12.914 1 92.81 71 LEU A CA 1
ATOM 562 C C . LEU A 1 71 ? 5.094 -4.652 -11.422 1 92.81 71 LEU A C 1
ATOM 564 O O . LEU A 1 71 ? 5.621 -5.422 -10.609 1 92.81 71 LEU A O 1
ATOM 568 N N . MET A 1 72 ? 4.332 -3.586 -11.086 1 94 72 MET A N 1
ATOM 569 C CA . MET A 1 72 ? 4.082 -3.295 -9.68 1 94 72 MET A CA 1
ATOM 570 C C . MET A 1 72 ? 2.836 -4.023 -9.188 1 94 72 MET A C 1
ATOM 572 O O . MET A 1 72 ? 2.533 -4.012 -7.992 1 94 72 MET A O 1
ATOM 576 N N . LEU A 1 73 ? 2.092 -4.68 -10.078 1 95.88 73 LEU A N 1
ATOM 577 C CA . LEU A 1 73 ? 0.852 -5.355 -9.711 1 95.88 73 LEU A CA 1
ATOM 578 C C . LEU A 1 73 ? 1.126 -6.781 -9.242 1 95.88 73 LEU A C 1
ATOM 580 O O . LEU A 1 73 ? 2.029 -7.445 -9.766 1 95.88 73 LEU A O 1
ATOM 584 N N . HIS A 1 74 ? 0.313 -7.246 -8.312 1 96.94 74 HIS A N 1
ATOM 585 C CA . HIS A 1 74 ? 0.401 -8.602 -7.777 1 96.94 74 HIS A CA 1
ATOM 586 C C . HIS A 1 74 ? -0.9 -9.367 -7.996 1 96.94 74 HIS A C 1
ATOM 588 O O . HIS A 1 74 ? -1.939 -8.766 -8.273 1 96.94 74 HIS A O 1
ATOM 594 N N . LEU A 1 75 ? -0.817 -10.648 -7.926 1 97.38 75 LEU A N 1
ATOM 595 C CA . LEU A 1 75 ? -2.012 -11.484 -7.984 1 97.38 75 LEU A CA 1
ATOM 596 C C . LEU A 1 75 ? -2.746 -11.477 -6.648 1 97.38 75 LEU A C 1
ATOM 598 O O . LEU A 1 75 ? -3.967 -11.648 -6.605 1 97.38 75 LEU A O 1
ATOM 602 N N . ALA A 1 76 ? -1.977 -11.328 -5.574 1 95.94 76 ALA A N 1
ATOM 603 C CA . ALA A 1 76 ? -2.539 -11.227 -4.23 1 95.94 76 ALA A CA 1
ATOM 604 C C . ALA A 1 76 ? -1.94 -10.047 -3.471 1 95.94 76 ALA A C 1
ATOM 606 O O . ALA A 1 76 ? -0.749 -9.758 -3.604 1 95.94 76 ALA A O 1
ATOM 607 N N . SER A 1 77 ? -2.803 -9.406 -2.703 1 94.31 77 SER A N 1
ATOM 608 C CA . SER A 1 77 ? -2.275 -8.367 -1.824 1 94.31 77 SER A CA 1
ATOM 609 C C . SER A 1 77 ? -1.272 -8.945 -0.83 1 94.31 77 SER A C 1
ATOM 611 O O . SER A 1 77 ? -1.274 -10.148 -0.563 1 94.31 77 SER A O 1
ATOM 613 N N . PRO A 1 78 ? -0.406 -8.07 -0.296 1 94.06 78 PRO A N 1
ATOM 614 C CA . PRO A 1 78 ? 0.537 -8.57 0.708 1 94.06 78 PRO A CA 1
ATOM 615 C C . PRO A 1 78 ? -0.157 -9.273 1.872 1 94.06 78 PRO A C 1
ATOM 617 O O . PRO A 1 78 ? 0.305 -10.32 2.328 1 94.06 78 PRO A O 1
ATOM 620 N N . GLU A 1 79 ? -1.292 -8.727 2.328 1 92.81 79 GLU A N 1
ATOM 621 C CA . GLU A 1 79 ? -2.029 -9.336 3.432 1 92.81 79 GLU A CA 1
ATOM 622 C C . GLU A 1 79 ? -2.578 -10.703 3.039 1 92.81 79 GLU A C 1
ATOM 624 O O . GLU A 1 79 ? -2.479 -11.664 3.811 1 92.81 79 GLU A O 1
ATOM 629 N N . GLU A 1 80 ? -3.15 -10.758 1.87 1 94.88 80 GLU A N 1
ATOM 630 C CA . GLU A 1 80 ? -3.682 -12.031 1.386 1 94.88 80 GLU A CA 1
ATOM 631 C C . GLU A 1 80 ? -2.566 -13.047 1.171 1 94.88 80 GLU A C 1
ATOM 633 O O . GLU A 1 80 ? -2.721 -14.227 1.504 1 94.88 80 GLU A O 1
ATOM 638 N N . ARG A 1 81 ? -1.522 -12.602 0.609 1 96.75 81 ARG A N 1
ATOM 639 C CA . ARG A 1 81 ? -0.368 -13.469 0.384 1 96.75 81 ARG A CA 1
ATOM 640 C C . ARG A 1 81 ? 0.124 -14.078 1.692 1 96.75 81 ARG A C 1
ATOM 642 O O . ARG A 1 81 ? 0.357 -15.281 1.772 1 96.75 81 ARG A O 1
ATOM 649 N N . MET A 1 82 ? 0.235 -13.281 2.725 1 96.88 82 MET A N 1
ATOM 650 C CA . MET A 1 82 ? 0.688 -13.75 4.031 1 96.88 82 MET A CA 1
ATOM 651 C C . MET A 1 82 ? -0.302 -14.75 4.621 1 96.88 82 MET A C 1
ATOM 653 O O . MET A 1 82 ? 0.099 -15.781 5.16 1 96.88 82 MET A O 1
ATOM 657 N N . ALA A 1 83 ? -1.532 -14.414 4.484 1 96 83 ALA A N 1
ATOM 658 C CA . ALA A 1 83 ? -2.564 -15.312 5.004 1 96 83 ALA A CA 1
ATOM 659 C C . ALA A 1 83 ? -2.516 -16.672 4.305 1 96 83 ALA A C 1
ATOM 661 O O . ALA A 1 83 ? -2.656 -17.719 4.945 1 96 83 ALA A O 1
ATOM 662 N N . GLN A 1 84 ? -2.357 -16.641 3.018 1 97 84 GLN A N 1
ATOM 663 C CA . GLN A 1 84 ? -2.273 -17.875 2.246 1 97 84 GLN A CA 1
ATOM 664 C C . GLN A 1 84 ? -1.057 -18.703 2.656 1 97 84 GLN A C 1
ATOM 666 O O . GLN A 1 84 ? -1.162 -19.922 2.863 1 97 84 GLN A O 1
ATOM 671 N N . LEU A 1 85 ? 0.064 -18.062 2.812 1 98.38 85 LEU A N 1
ATOM 672 C CA . LEU A 1 85 ? 1.28 -18.75 3.221 1 98.38 85 LEU A CA 1
ATOM 673 C C . LEU A 1 85 ? 1.114 -19.375 4.605 1 98.38 85 LEU A C 1
ATOM 675 O O . LEU A 1 85 ? 1.537 -20.5 4.836 1 98.38 85 LEU A O 1
ATOM 679 N N . GLU A 1 86 ? 0.498 -18.625 5.465 1 98.19 86 GLU A N 1
ATOM 680 C CA . GLU A 1 86 ? 0.233 -19.156 6.801 1 98.19 86 GLU A CA 1
ATOM 681 C C . GLU A 1 86 ? -0.666 -20.391 6.742 1 98.19 86 GLU A C 1
ATOM 683 O O . GLU A 1 86 ? -0.399 -21.391 7.41 1 98.19 86 GLU A O 1
ATOM 688 N N . SER A 1 87 ? -1.663 -20.328 5.926 1 97.31 87 SER A N 1
ATOM 689 C CA . SER A 1 87 ? -2.605 -21.438 5.801 1 97.31 87 SER A CA 1
ATOM 690 C C . SER A 1 87 ? -1.937 -22.672 5.199 1 97.31 87 SER A C 1
ATOM 692 O O . SER A 1 87 ? -2.365 -23.797 5.445 1 97.31 87 SER A O 1
ATOM 694 N N . LEU A 1 88 ? -0.921 -22.406 4.469 1 97.88 88 LEU A N 1
ATOM 695 C CA . LEU A 1 88 ? -0.204 -23.5 3.822 1 97.88 88 LEU A CA 1
ATOM 696 C C . LEU A 1 88 ? 0.86 -24.078 4.75 1 97.88 88 LEU A C 1
ATOM 698 O O . LEU A 1 88 ? 1.612 -24.969 4.359 1 97.88 88 LEU A O 1
ATOM 702 N N . GLY A 1 89 ? 0.983 -23.531 5.945 1 98 89 GLY A N 1
ATOM 703 C CA . GLY A 1 89 ? 1.797 -24.141 6.98 1 98 89 GLY A CA 1
ATOM 704 C C . GLY A 1 89 ? 3.143 -23.469 7.164 1 98 89 GLY A C 1
ATOM 705 O O . GLY A 1 89 ? 4.008 -23.984 7.871 1 98 89 GLY A O 1
ATOM 706 N N . VAL A 1 90 ? 3.322 -22.297 6.586 1 98.69 90 VAL A N 1
ATOM 707 C CA . VAL A 1 90 ? 4.598 -21.609 6.699 1 98.69 90 VAL A CA 1
ATOM 708 C C . VAL A 1 90 ? 4.777 -21.078 8.125 1 98.69 90 VAL A C 1
ATOM 710 O O . VAL A 1 90 ? 3.861 -20.469 8.688 1 98.69 90 VAL A O 1
ATOM 713 N N . ASP A 1 91 ? 5.938 -21.297 8.656 1 98.69 91 ASP A N 1
ATOM 714 C CA . ASP A 1 91 ? 6.254 -20.859 10.008 1 98.69 91 ASP A CA 1
ATOM 715 C C . ASP A 1 91 ? 7.07 -19.562 9.977 1 98.69 91 ASP A C 1
ATOM 717 O O . ASP A 1 91 ? 6.91 -18.703 10.844 1 98.69 91 ASP A O 1
ATOM 721 N N . TYR A 1 92 ? 7.969 -19.469 9.078 1 98.69 92 TYR A N 1
ATOM 722 C CA . TYR A 1 92 ? 8.875 -18.328 8.969 1 98.69 92 TYR A CA 1
ATOM 723 C C . TYR A 1 92 ? 8.867 -17.766 7.547 1 98.69 92 TYR A C 1
ATOM 725 O O . TYR A 1 92 ? 9.133 -18.484 6.586 1 98.69 92 TYR A O 1
ATOM 733 N N . LEU A 1 93 ? 8.562 -16.562 7.434 1 98.38 93 LEU A N 1
ATOM 734 C CA . LEU A 1 93 ? 8.594 -15.875 6.145 1 98.38 93 LEU A CA 1
ATOM 735 C C . LEU A 1 93 ? 9.625 -14.742 6.156 1 98.38 93 LEU A C 1
ATOM 737 O O . LEU A 1 93 ? 9.492 -13.789 6.926 1 98.38 93 LEU A O 1
ATOM 741 N N . TYR A 1 94 ? 10.648 -14.844 5.363 1 98.06 94 TYR A N 1
ATOM 742 C CA . TYR A 1 94 ? 11.633 -13.789 5.156 1 98.06 94 TYR A CA 1
ATOM 743 C C . TYR A 1 94 ? 11.383 -13.062 3.842 1 98.06 94 TYR A C 1
ATOM 745 O O . TYR A 1 94 ? 11.328 -13.688 2.781 1 98.06 94 TYR A O 1
ATOM 753 N N . LEU A 1 95 ? 11.258 -11.797 3.938 1 97.5 95 LEU A N 1
ATOM 754 C CA . LEU A 1 95 ? 11.094 -10.961 2.756 1 97.5 95 LEU A CA 1
ATOM 755 C C . LEU A 1 95 ? 12.352 -10.133 2.494 1 97.5 95 LEU A C 1
ATOM 757 O O . LEU A 1 95 ? 12.82 -9.414 3.375 1 97.5 95 LEU A O 1
ATOM 761 N N . ILE A 1 96 ? 12.891 -10.289 1.352 1 96.62 96 ILE A N 1
ATOM 762 C CA . ILE A 1 96 ? 14.07 -9.531 0.946 1 96.62 96 ILE A CA 1
ATOM 763 C C . ILE A 1 96 ? 13.836 -8.914 -0.43 1 96.62 96 ILE A C 1
ATOM 765 O O . ILE A 1 96 ? 13.234 -9.539 -1.307 1 96.62 96 ILE A O 1
ATOM 769 N N . ASP A 1 97 ? 14.289 -7.703 -0.684 1 96.06 97 ASP A N 1
ATOM 770 C CA . ASP A 1 97 ? 14.156 -7.078 -1.996 1 96.06 97 ASP A CA 1
ATOM 771 C C . ASP A 1 97 ? 15.047 -7.762 -3.027 1 96.06 97 ASP A C 1
ATOM 773 O O . ASP A 1 97 ? 16.219 -8.023 -2.764 1 96.06 97 ASP A O 1
ATOM 777 N N . PHE A 1 98 ? 14.469 -8.07 -4.121 1 96.69 98 PHE A N 1
ATOM 778 C CA . PHE A 1 98 ? 15.266 -8.594 -5.223 1 96.69 98 PHE A CA 1
ATOM 779 C C . PHE A 1 98 ? 15.969 -7.469 -5.965 1 96.69 98 PHE A C 1
ATOM 781 O O . PHE A 1 98 ? 15.375 -6.82 -6.828 1 96.69 98 PHE A O 1
ATOM 788 N N . THR A 1 99 ? 17.203 -7.297 -5.672 1 96.56 99 THR A N 1
ATOM 789 C CA . THR A 1 99 ? 18.016 -6.207 -6.211 1 96.56 99 THR A CA 1
ATOM 790 C C . THR A 1 99 ? 19.094 -6.742 -7.156 1 96.56 99 THR A C 1
ATOM 792 O O . THR A 1 99 ? 19.328 -7.953 -7.215 1 96.56 99 THR A O 1
ATOM 795 N N . SER A 1 100 ? 19.734 -5.789 -7.871 1 95 100 SER A N 1
ATOM 796 C CA . SER A 1 100 ? 20.875 -6.18 -8.688 1 95 100 SER A CA 1
ATOM 797 C C . SER A 1 100 ? 21.969 -6.816 -7.836 1 95 100 SER A C 1
ATOM 799 O O . SER A 1 100 ? 22.641 -7.758 -8.273 1 95 100 SER A O 1
ATOM 801 N N . HIS A 1 101 ? 22.125 -6.297 -6.648 1 93.94 101 HIS A N 1
ATOM 802 C CA . HIS A 1 101 ? 23.094 -6.879 -5.73 1 93.94 101 HIS A CA 1
ATOM 803 C C . HIS A 1 101 ? 22.719 -8.305 -5.355 1 93.94 101 HIS A C 1
ATOM 805 O O . HIS A 1 101 ? 23.562 -9.211 -5.4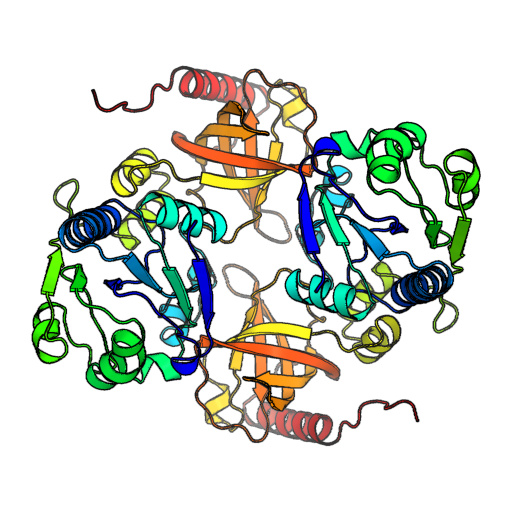18 1 93.94 101 HIS A O 1
ATOM 811 N N . PHE A 1 102 ? 21.516 -8.539 -4.949 1 95.75 102 PHE A N 1
ATOM 812 C CA . PHE A 1 102 ? 21.031 -9.883 -4.625 1 95.75 102 PHE A CA 1
ATOM 813 C C . PHE A 1 102 ? 21.172 -10.812 -5.824 1 95.75 102 PHE A C 1
ATOM 815 O O . PHE A 1 102 ? 21.641 -11.938 -5.688 1 95.75 102 PHE A O 1
ATOM 822 N N . ALA A 1 103 ? 20.766 -10.305 -6.965 1 95 103 ALA A N 1
ATOM 823 C CA . ALA A 1 103 ? 20.781 -11.086 -8.195 1 95 103 ALA A CA 1
ATOM 824 C C . ALA A 1 103 ? 22.203 -11.469 -8.594 1 95 103 ALA A C 1
ATOM 826 O O . ALA A 1 103 ? 22.406 -12.398 -9.383 1 95 103 ALA A O 1
ATOM 827 N N . GLY A 1 104 ? 23.125 -10.75 -8.086 1 95.44 104 GLY A N 1
ATOM 828 C CA . GLY A 1 104 ? 24.516 -10.984 -8.438 1 95.44 104 GLY A CA 1
ATOM 829 C C . GLY A 1 104 ? 25.109 -12.188 -7.727 1 95.44 104 GLY A C 1
ATOM 830 O O . GLY A 1 104 ? 26.188 -12.664 -8.102 1 95.44 104 GLY A O 1
ATOM 831 N N . ASN A 1 105 ? 24.469 -12.711 -6.797 1 96.44 105 ASN A 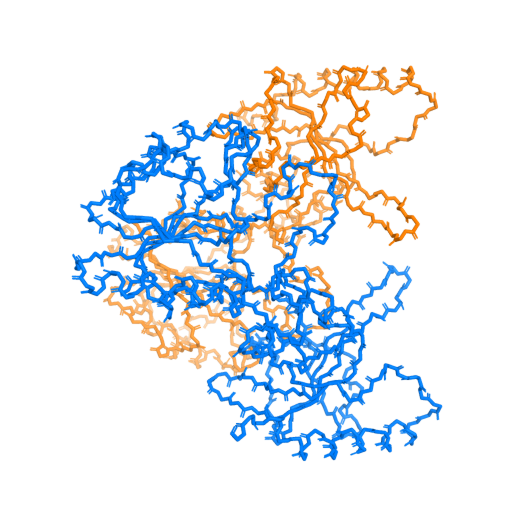N 1
ATOM 832 C CA . ASN A 1 105 ? 24.953 -13.898 -6.094 1 96.44 105 ASN A CA 1
ATOM 833 C C . ASN A 1 105 ? 24.953 -15.125 -6.996 1 96.44 105 ASN A C 1
ATOM 835 O O . ASN A 1 105 ? 23.969 -15.414 -7.668 1 96.44 105 ASN A O 1
ATOM 839 N N . THR A 1 106 ? 26.047 -15.828 -7.023 1 97.5 106 THR A N 1
ATOM 840 C CA . THR A 1 106 ? 26.062 -17.141 -7.66 1 97.5 106 THR A CA 1
ATOM 841 C C . THR A 1 106 ? 25.25 -18.141 -6.852 1 97.5 106 THR A C 1
ATOM 843 O O . THR A 1 106 ? 24.844 -17.859 -5.727 1 97.5 106 THR A O 1
ATOM 846 N N . ALA A 1 107 ? 25 -19.281 -7.457 1 97.12 107 ALA A N 1
ATOM 847 C CA . ALA A 1 107 ? 24.312 -20.359 -6.73 1 97.12 107 ALA A CA 1
ATOM 848 C C . ALA A 1 107 ? 25.031 -20.672 -5.418 1 97.12 107 ALA A C 1
ATOM 850 O O . ALA A 1 107 ? 24.391 -20.781 -4.371 1 97.12 107 ALA A O 1
ATOM 851 N N . ARG A 1 108 ? 26.312 -20.75 -5.508 1 96.81 108 ARG A N 1
ATOM 852 C CA . ARG A 1 108 ? 27.094 -21.047 -4.32 1 96.81 108 ARG A CA 1
ATOM 853 C C . ARG A 1 108 ? 26.953 -19.953 -3.27 1 96.81 108 ARG A C 1
ATOM 855 O O . ARG A 1 108 ? 26.719 -20.25 -2.094 1 96.81 108 ARG A O 1
ATOM 862 N N . ASP A 1 109 ? 27.047 -18.672 -3.738 1 96.5 109 ASP A N 1
ATOM 863 C CA . ASP A 1 109 ? 26.859 -17.547 -2.82 1 96.5 109 ASP A CA 1
ATOM 864 C C . ASP A 1 109 ? 25.484 -17.609 -2.158 1 96.5 109 ASP A C 1
ATOM 866 O O . ASP A 1 109 ? 25.359 -17.375 -0.954 1 96.5 109 ASP A O 1
ATOM 870 N N . PHE A 1 110 ? 24.562 -17.906 -2.98 1 96.62 110 PHE A N 1
ATOM 871 C CA . PHE A 1 110 ? 23.188 -17.953 -2.506 1 96.62 110 PHE A CA 1
ATOM 872 C C . PHE A 1 110 ? 23.016 -19 -1.415 1 96.62 110 PHE A C 1
ATOM 874 O O . PHE A 1 110 ? 22.422 -18.734 -0.367 1 96.62 110 PHE A O 1
ATOM 881 N N . PHE A 1 111 ? 23.484 -20.109 -1.548 1 95.69 111 PHE A N 1
ATOM 882 C CA . PHE A 1 111 ? 23.359 -21.188 -0.57 1 95.69 111 PHE A CA 1
ATOM 883 C C . PHE A 1 111 ? 24.203 -20.891 0.666 1 95.69 111 PHE A C 1
ATOM 885 O O . PHE A 1 111 ? 23.734 -21.062 1.795 1 95.69 111 PHE A O 1
ATOM 892 N N . GLU A 1 112 ? 25.391 -20.391 0.475 1 95.19 112 GLU A N 1
ATOM 893 C CA . GLU A 1 112 ? 26.297 -20.125 1.594 1 95.19 112 GLU A CA 1
ATOM 894 C C . GLU A 1 112 ? 25.812 -18.953 2.43 1 95.19 112 GLU A C 1
ATOM 896 O O . GLU A 1 112 ? 25.859 -18.984 3.662 1 95.19 112 GLU A O 1
ATOM 901 N N . LYS A 1 113 ? 25.281 -17.969 1.759 1 95.06 113 LYS A N 1
ATOM 902 C CA . LYS A 1 113 ? 24.938 -16.734 2.449 1 95.06 113 LYS A CA 1
ATOM 903 C C . LYS A 1 113 ? 23.516 -16.781 2.994 1 95.06 113 LYS A C 1
ATOM 905 O O . LYS A 1 113 ? 23.25 -16.266 4.078 1 95.06 113 LYS A O 1
ATOM 910 N N . TYR A 1 114 ? 22.641 -17.359 2.232 1 94.56 114 TYR A N 1
ATOM 911 C CA . TYR A 1 114 ? 21.234 -17.25 2.59 1 94.56 114 TYR A CA 1
ATOM 912 C C . TYR A 1 114 ? 20.672 -18.578 3.066 1 94.56 114 TYR A C 1
ATOM 914 O O . TYR A 1 114 ? 20.219 -18.703 4.211 1 94.56 114 TYR A O 1
ATOM 922 N N . VAL A 1 115 ? 20.781 -19.641 2.328 1 94.25 115 VAL A N 1
ATOM 923 C CA . VAL A 1 115 ? 20.172 -20.938 2.646 1 94.25 115 VAL A CA 1
ATOM 924 C C . VAL A 1 115 ? 20.766 -21.484 3.938 1 94.25 115 VAL A C 1
ATOM 926 O O . VAL A 1 115 ? 20.047 -21.984 4.801 1 94.25 115 VAL A O 1
ATOM 929 N N . SER A 1 116 ? 22.062 -21.422 4.086 1 93.12 116 SER A N 1
ATOM 930 C CA . SER A 1 116 ? 22.75 -21.938 5.27 1 93.12 116 SER A CA 1
ATOM 931 C C . SER A 1 116 ? 22.219 -21.281 6.539 1 93.12 116 SER A C 1
ATOM 933 O O . SER A 1 116 ? 22.094 -21.938 7.578 1 93.12 116 SER A O 1
ATOM 935 N N . ARG A 1 117 ? 21.891 -20.016 6.426 1 96.56 117 ARG A N 1
ATOM 936 C CA . ARG A 1 117 ? 21.453 -19.25 7.598 1 96.56 117 ARG A CA 1
ATOM 937 C C . ARG A 1 117 ? 20 -19.562 7.938 1 96.56 117 ARG A C 1
ATOM 939 O O . ARG A 1 117 ? 19.531 -19.25 9.031 1 96.56 117 ARG A O 1
ATOM 946 N N . LEU A 1 118 ? 19.359 -20.219 7.062 1 97.62 118 LEU A N 1
ATOM 947 C CA . LEU A 1 118 ? 17.969 -20.578 7.285 1 97.62 118 LEU A CA 1
ATOM 948 C C . LEU A 1 118 ? 17.859 -21.953 7.949 1 97.62 118 LEU A C 1
ATOM 950 O O . LEU A 1 118 ? 16.766 -22.438 8.203 1 97.62 118 LEU A O 1
ATOM 954 N N . ARG A 1 119 ? 19 -22.625 8.172 1 96.75 119 ARG A N 1
ATOM 955 C CA . ARG A 1 119 ? 19.094 -23.938 8.805 1 96.75 119 ARG A CA 1
ATOM 956 C C . ARG A 1 119 ? 18.234 -24.953 8.078 1 96.75 119 ARG A C 1
ATOM 958 O O . ARG A 1 119 ? 17.5 -25.734 8.711 1 96.75 119 ARG A O 1
ATOM 965 N N . ALA A 1 120 ? 18.297 -24.891 6.82 1 96.69 120 ALA A N 1
ATOM 966 C CA . ALA A 1 120 ? 17.516 -25.812 5.988 1 96.69 120 ALA A CA 1
ATOM 967 C C . ALA A 1 120 ? 18.062 -27.234 6.098 1 96.69 120 ALA A C 1
ATOM 969 O O . ALA A 1 120 ? 19.266 -27.453 5.957 1 96.69 120 ALA A O 1
ATOM 970 N N . LYS A 1 121 ? 17.219 -28.125 6.398 1 96.81 121 LYS A N 1
ATOM 971 C CA . LYS A 1 121 ? 17.562 -29.547 6.375 1 96.81 121 LYS A CA 1
ATOM 972 C C . LYS A 1 121 ? 17 -30.234 5.133 1 96.81 121 LYS A C 1
ATOM 974 O O . LYS A 1 121 ? 17.453 -31.312 4.746 1 96.81 121 LYS A O 1
ATOM 979 N N . ALA A 1 122 ? 16.047 -29.609 4.582 1 97.75 122 ALA A N 1
ATOM 980 C CA . ALA A 1 122 ? 15.43 -30.031 3.324 1 97.75 122 ALA A CA 1
ATOM 981 C C . ALA A 1 122 ? 15.062 -28.828 2.463 1 97.75 122 ALA A C 1
ATOM 983 O O . ALA A 1 122 ? 14.797 -27.734 2.984 1 97.75 122 ALA A O 1
ATOM 984 N N . VAL A 1 123 ? 15.078 -29.047 1.173 1 97.94 123 VAL A N 1
ATOM 985 C CA . VAL A 1 123 ? 14.719 -28.016 0.215 1 97.94 123 VAL A CA 1
ATOM 986 C C . VAL A 1 123 ? 13.656 -28.547 -0.745 1 97.94 123 VAL A C 1
ATOM 988 O O . VAL A 1 123 ? 13.766 -29.656 -1.251 1 97.94 123 VAL A O 1
ATOM 991 N N . VAL A 1 124 ? 12.602 -27.797 -0.905 1 98.31 124 VAL A N 1
ATOM 992 C CA . VAL A 1 124 ? 11.555 -28.094 -1.872 1 98.31 124 VAL A CA 1
ATOM 993 C C . VAL A 1 124 ? 11.508 -27 -2.945 1 98.31 124 VAL A C 1
ATOM 995 O O . VAL A 1 124 ? 11.477 -25.812 -2.629 1 98.31 124 VAL A O 1
ATOM 998 N N . ALA A 1 125 ? 11.555 -27.406 -4.16 1 97.69 125 ALA A N 1
ATOM 999 C CA . ALA A 1 125 ? 11.508 -26.469 -5.273 1 97.69 125 ALA A CA 1
ATOM 1000 C C . ALA A 1 125 ? 10.727 -27.047 -6.445 1 97.69 125 ALA A C 1
ATOM 1002 O O . ALA A 1 125 ? 10.477 -28.25 -6.5 1 97.69 125 ALA A O 1
ATOM 1003 N N . GLY A 1 126 ? 10.25 -26.172 -7.266 1 96.88 126 GLY A N 1
ATOM 1004 C CA . GLY A 1 126 ? 9.586 -26.625 -8.484 1 96.88 126 GLY A CA 1
ATOM 1005 C C . GLY A 1 126 ? 10.562 -27.094 -9.547 1 96.88 126 GLY A C 1
ATOM 1006 O O . GLY A 1 126 ? 11.742 -26.734 -9.523 1 96.88 126 GLY A O 1
ATOM 1007 N N . PHE A 1 127 ? 10.086 -27.766 -10.484 1 95.38 127 PHE A N 1
ATOM 1008 C CA . PHE A 1 127 ? 10.883 -28.359 -11.547 1 95.38 127 PHE A CA 1
ATOM 1009 C C . PHE A 1 127 ? 11.586 -27.281 -12.367 1 95.38 127 PHE A C 1
ATOM 1011 O O . PHE A 1 127 ? 12.656 -27.516 -12.93 1 95.38 127 PHE A O 1
ATOM 1018 N N . ASP A 1 128 ? 11.023 -26.109 -12.414 1 92.75 128 ASP A N 1
ATOM 1019 C CA . ASP A 1 128 ? 11.555 -25.062 -13.266 1 92.75 128 ASP A CA 1
ATOM 1020 C C . ASP A 1 128 ? 12.234 -23.969 -12.445 1 92.75 128 ASP A C 1
ATOM 1022 O O . ASP A 1 128 ? 12.391 -22.844 -12.906 1 92.75 128 ASP A O 1
ATOM 1026 N N . TYR A 1 129 ? 12.617 -24.344 -11.273 1 94.88 129 TYR A N 1
ATOM 1027 C CA . TYR A 1 129 ? 13.273 -23.391 -10.391 1 94.88 129 TYR A CA 1
ATOM 1028 C C . TYR A 1 129 ? 14.695 -23.094 -10.867 1 94.88 129 TYR A C 1
ATOM 1030 O O . TYR A 1 129 ? 15.43 -24.016 -11.242 1 94.88 129 TYR A O 1
ATOM 1038 N N . HIS A 1 130 ? 15.039 -21.812 -10.906 1 94.44 130 HIS A N 1
ATOM 1039 C CA . HIS A 1 130 ? 16.391 -21.359 -11.203 1 94.44 130 HIS A CA 1
ATOM 1040 C C . HIS A 1 130 ? 16.953 -20.531 -10.062 1 94.44 130 HIS A C 1
ATOM 1042 O O . HIS A 1 130 ? 16.203 -19.844 -9.359 1 94.44 130 HIS A O 1
ATOM 1048 N N . PHE A 1 131 ? 18.219 -20.609 -9.906 1 94.25 131 PHE A N 1
ATOM 1049 C CA . PHE A 1 131 ? 18.828 -19.844 -8.82 1 94.25 131 PHE A CA 1
ATOM 1050 C C . PHE A 1 131 ? 20.266 -19.469 -9.156 1 94.25 131 PHE A C 1
ATOM 1052 O O . PHE A 1 131 ? 20.922 -20.141 -9.961 1 94.25 131 PHE A O 1
ATOM 1059 N N . GLY A 1 132 ? 20.641 -18.344 -8.586 1 94.56 132 GLY A N 1
ATOM 1060 C CA . GLY A 1 132 ? 22 -17.859 -8.797 1 94.56 132 GLY A CA 1
ATOM 1061 C C . GLY A 1 132 ? 22.156 -17.062 -10.078 1 94.56 132 GLY A C 1
ATOM 1062 O O . GLY A 1 132 ? 21.438 -17.297 -11.055 1 94.56 132 GLY A O 1
ATOM 1063 N N . SER A 1 133 ? 23.094 -16.188 -10.016 1 95.31 133 SER A N 1
ATOM 1064 C CA . SER A 1 133 ? 23.391 -15.398 -11.211 1 95.31 133 SER A CA 1
ATOM 1065 C C . SER A 1 133 ? 23.875 -16.281 -12.352 1 95.31 133 SER A C 1
ATOM 1067 O O . SER A 1 133 ? 23.859 -15.875 -13.516 1 95.31 133 SER A O 1
ATOM 1069 N N . ASP A 1 134 ? 24.344 -17.406 -11.945 1 96.12 134 ASP A N 1
ATOM 1070 C CA . ASP A 1 134 ? 24.812 -18.391 -12.93 1 96.12 134 ASP A CA 1
ATOM 1071 C C . ASP A 1 134 ? 23.656 -19.266 -13.414 1 96.12 134 ASP A C 1
ATOM 1073 O O . ASP A 1 134 ? 23.875 -20.219 -14.164 1 96.12 134 ASP A O 1
ATOM 1077 N N . ARG A 1 135 ? 22.484 -19.078 -13.07 1 91.94 135 ARG A N 1
ATOM 1078 C CA . ARG A 1 135 ? 21.25 -19.641 -13.586 1 91.94 135 ARG A CA 1
ATOM 1079 C C . ARG A 1 135 ? 21.234 -21.156 -13.461 1 91.94 135 ARG A C 1
ATOM 1081 O O . ARG A 1 135 ? 20.953 -21.859 -14.438 1 91.94 135 ARG A O 1
ATOM 1088 N N . LYS A 1 136 ? 21.609 -21.578 -12.328 1 94.38 136 LYS A N 1
ATOM 1089 C CA . LYS A 1 136 ? 21.531 -23 -12.07 1 94.38 136 LYS A CA 1
ATOM 1090 C C . LYS A 1 136 ? 20.094 -23.484 -12.023 1 94.38 136 LYS A C 1
ATOM 1092 O O . LYS A 1 136 ? 19.172 -22.688 -11.789 1 94.38 136 LYS A O 1
ATOM 1097 N N . GLU A 1 137 ? 19.906 -24.75 -12.258 1 95.5 137 GLU A N 1
ATOM 1098 C CA . GLU A 1 137 ? 18.562 -25.312 -12.352 1 95.5 137 GLU A CA 1
ATOM 1099 C C . GLU A 1 137 ? 18.25 -26.203 -11.156 1 95.5 137 GLU A C 1
ATOM 1101 O O . GLU A 1 137 ? 19.156 -26.531 -10.367 1 95.5 137 GLU A O 1
ATOM 1106 N N . SER A 1 138 ? 17.016 -26.562 -11.07 1 94.56 138 SER A N 1
ATOM 1107 C CA . SER A 1 138 ? 16.547 -27.328 -9.93 1 94.56 138 SER A CA 1
ATOM 1108 C C . SER A 1 138 ? 17.297 -28.641 -9.781 1 94.56 138 SER A C 1
ATOM 1110 O O . SER A 1 138 ? 17.594 -29.078 -8.672 1 94.56 138 SER A O 1
ATOM 1112 N N . HIS A 1 139 ? 17.656 -29.297 -10.883 1 92.69 139 HIS A N 1
ATOM 1113 C CA . HIS A 1 139 ? 18.328 -30.578 -10.82 1 92.69 139 HIS A CA 1
ATOM 1114 C C . HIS A 1 139 ? 19.75 -30.438 -10.289 1 92.69 139 HIS A C 1
ATOM 1116 O O . HIS A 1 139 ? 20.391 -31.422 -9.922 1 92.69 139 HIS A O 1
ATOM 1122 N N . GLU A 1 140 ? 20.25 -29.203 -10.25 1 95.81 140 GLU A N 1
ATOM 1123 C CA . GLU A 1 140 ? 21.609 -28.938 -9.797 1 95.81 140 GLU A CA 1
ATOM 1124 C C . GLU A 1 140 ? 21.625 -28.609 -8.305 1 95.81 140 GLU A C 1
ATOM 1126 O O . GLU A 1 140 ? 22.703 -28.406 -7.73 1 95.81 140 GLU A O 1
ATOM 1131 N N . LEU A 1 141 ? 20.547 -28.609 -7.688 1 95.31 141 LEU A N 1
ATOM 1132 C CA . LEU A 1 141 ? 20.469 -28.266 -6.273 1 95.31 141 LEU A CA 1
ATOM 1133 C C . LEU A 1 141 ? 21.344 -29.188 -5.438 1 95.31 141 LEU A C 1
ATOM 1135 O O . LEU A 1 141 ? 21.922 -28.766 -4.43 1 95.31 141 LEU A O 1
ATOM 1139 N N . ARG A 1 142 ? 21.469 -30.391 -5.824 1 94.75 142 ARG A N 1
ATOM 1140 C CA . ARG A 1 142 ? 22.234 -31.406 -5.094 1 94.75 142 ARG A CA 1
ATOM 1141 C C . ARG A 1 142 ? 23.703 -31.016 -4.988 1 94.75 142 ARG A C 1
ATOM 1143 O O . ARG A 1 142 ? 24.406 -31.469 -4.082 1 94.75 142 ARG A O 1
ATOM 1150 N N . ASP A 1 143 ? 24.109 -30.203 -5.918 1 96.06 143 ASP A N 1
ATOM 1151 C CA . ASP A 1 143 ? 25.5 -29.781 -5.926 1 96.06 143 ASP A CA 1
ATOM 1152 C C . ASP A 1 143 ? 25.766 -28.734 -4.844 1 96.06 143 ASP A C 1
ATOM 1154 O O . ASP A 1 143 ? 26.922 -28.469 -4.508 1 96.06 143 ASP A O 1
ATOM 1158 N N . PHE A 1 144 ? 24.781 -28.172 -4.297 1 95.38 144 PHE A N 1
ATOM 1159 C CA . PHE A 1 144 ? 24.969 -27.031 -3.398 1 95.38 144 PHE A CA 1
ATOM 1160 C C . PHE A 1 144 ? 24.375 -27.328 -2.023 1 95.38 144 PHE A C 1
ATOM 1162 O O . PHE A 1 144 ? 24.625 -26.594 -1.065 1 95.38 144 PHE A O 1
ATOM 1169 N N . PHE A 1 145 ? 23.641 -28.391 -1.959 1 94.69 145 PHE A N 1
ATOM 1170 C CA . PHE A 1 145 ? 22.922 -28.703 -0.729 1 94.69 145 PHE A CA 1
ATOM 1171 C C . PHE A 1 145 ? 23 -30.203 -0.427 1 94.69 145 PHE A C 1
ATOM 1173 O O . PHE A 1 145 ? 22.625 -31.031 -1.261 1 94.69 145 PHE A O 1
ATOM 1180 N N . ASN A 1 146 ? 23.359 -30.562 0.788 1 91.75 146 ASN A N 1
ATOM 1181 C CA . ASN A 1 146 ? 23.594 -31.953 1.146 1 91.75 146 ASN A CA 1
ATOM 1182 C C . ASN A 1 146 ? 22.375 -32.594 1.797 1 91.75 146 ASN A C 1
ATOM 1184 O O . ASN A 1 146 ? 22.281 -33.812 1.908 1 91.75 146 ASN A O 1
ATOM 1188 N N . GLY A 1 147 ? 21.391 -31.859 2.084 1 93.25 147 GLY A N 1
ATOM 1189 C CA . GLY A 1 147 ? 20.203 -32.406 2.711 1 93.25 147 GLY A CA 1
ATOM 1190 C C . GLY A 1 147 ? 19.188 -32.906 1.71 1 93.25 147 GLY A C 1
ATOM 1191 O O . GLY A 1 147 ? 19.531 -33.188 0.558 1 93.25 147 GLY A O 1
ATOM 1192 N N . LYS A 1 148 ? 18.062 -33.25 2.172 1 96.44 148 LYS A N 1
ATOM 1193 C CA . LYS A 1 148 ? 16.984 -33.75 1.339 1 96.44 148 LYS A CA 1
ATOM 1194 C C . LYS A 1 148 ? 16.5 -32.719 0.345 1 96.44 148 LYS A C 1
ATOM 1196 O O . LYS A 1 148 ? 16.281 -31.547 0.714 1 96.44 148 LYS A O 1
ATOM 1201 N N . ILE A 1 149 ? 16.422 -33.094 -0.907 1 97.38 149 ILE A N 1
ATOM 1202 C CA . ILE A 1 149 ? 15.93 -32.219 -1.956 1 97.38 149 ILE A CA 1
ATOM 1203 C C . ILE A 1 149 ? 14.719 -32.844 -2.633 1 97.38 149 ILE A C 1
ATOM 1205 O O . ILE A 1 149 ? 14.758 -34.031 -3.016 1 97.38 149 ILE A O 1
ATOM 1209 N N . VAL A 1 150 ? 13.68 -32.125 -2.693 1 98 150 VAL A N 1
ATOM 1210 C CA . VAL A 1 150 ? 12.492 -32.594 -3.402 1 98 150 VAL A CA 1
ATOM 1211 C C . VAL A 1 150 ? 12.148 -31.609 -4.531 1 98 150 VAL A C 1
ATOM 1213 O O . VAL A 1 150 ? 11.938 -30.422 -4.289 1 98 150 VAL A O 1
ATOM 1216 N N . ILE A 1 151 ? 12.141 -32.125 -5.703 1 97.81 151 ILE A N 1
ATOM 1217 C CA . ILE A 1 151 ? 11.719 -31.344 -6.875 1 97.81 151 ILE A CA 1
ATOM 1218 C C . ILE A 1 151 ? 10.289 -31.734 -7.254 1 97.81 151 ILE A C 1
ATOM 1220 O O . ILE A 1 151 ? 10.023 -32.875 -7.617 1 97.81 151 ILE A O 1
ATOM 1224 N N . VAL A 1 152 ? 9.414 -30.812 -7.168 1 97.69 152 VAL A N 1
ATOM 1225 C CA . VAL A 1 152 ? 8.008 -31.062 -7.465 1 97.69 152 VAL A CA 1
ATOM 1226 C C . VAL A 1 152 ? 7.758 -30.875 -8.961 1 97.69 152 VAL A C 1
ATOM 1228 O O . VAL A 1 152 ? 8.109 -29.844 -9.523 1 97.69 152 VAL A O 1
ATOM 1231 N N . PRO A 1 153 ? 7.176 -31.859 -9.594 1 97.06 153 PRO A N 1
ATOM 1232 C CA . PRO A 1 153 ? 6.879 -31.719 -11.023 1 97.06 153 PRO A CA 1
ATOM 1233 C C . PRO A 1 153 ? 5.789 -30.688 -11.312 1 97.06 153 PRO A C 1
ATOM 1235 O O . PRO A 1 153 ? 5.16 -30.188 -10.383 1 97.06 153 PRO A O 1
ATOM 1238 N N . SER A 1 154 ? 5.652 -30.406 -12.594 1 95.94 154 SER A N 1
ATOM 1239 C CA . SER A 1 154 ? 4.645 -29.438 -13.016 1 95.94 154 SER A CA 1
ATOM 1240 C C . SER A 1 154 ? 3.24 -29.906 -12.656 1 95.94 154 SER A C 1
ATOM 1242 O O . SER A 1 154 ? 2.93 -31.094 -12.789 1 95.94 154 SER A O 1
ATOM 1244 N N . VAL A 1 155 ? 2.506 -29.047 -12.094 1 97.19 155 VAL A N 1
ATOM 1245 C CA . VAL A 1 155 ? 1.07 -29.266 -11.953 1 97.19 155 VAL A CA 1
ATOM 1246 C C . VAL A 1 155 ? 0.338 -28.703 -13.164 1 97.19 155 VAL A C 1
ATOM 1248 O O . VAL A 1 155 ? 0.536 -27.531 -13.531 1 97.19 155 VAL A O 1
ATOM 1251 N N . ASN A 1 156 ? -0.439 -29.484 -13.773 1 97.25 156 ASN A N 1
ATOM 1252 C CA . ASN A 1 156 ? -1.04 -29.078 -15.039 1 97.25 156 ASN A CA 1
ATOM 1253 C C . ASN A 1 156 ? -2.562 -29.062 -14.961 1 97.25 156 ASN A C 1
ATOM 1255 O O . ASN A 1 156 ? -3.156 -29.797 -14.172 1 97.25 156 ASN A O 1
ATOM 1259 N N . LEU A 1 157 ? -3.168 -28.203 -15.656 1 96.12 157 LEU A N 1
ATOM 1260 C CA . LEU A 1 157 ? -4.598 -28.141 -15.945 1 96.12 157 LEU A CA 1
ATOM 1261 C C . LEU A 1 157 ? -4.848 -27.969 -17.438 1 96.12 157 LEU A C 1
ATOM 1263 O O . LEU A 1 157 ? -4.27 -27.094 -18.078 1 96.12 157 LEU A O 1
ATOM 1267 N N . ASP A 1 158 ? -5.66 -28.828 -18.031 1 94.88 158 ASP A N 1
ATOM 1268 C CA . ASP A 1 158 ? -5.926 -28.828 -19.469 1 94.88 158 ASP A CA 1
ATOM 1269 C C . ASP A 1 158 ? -4.633 -28.969 -20.266 1 94.88 158 ASP A C 1
ATOM 1271 O O . ASP A 1 158 ? -4.387 -28.203 -21.203 1 94.88 158 ASP A O 1
ATOM 1275 N N . ASN A 1 159 ? -3.732 -29.734 -19.766 1 94.06 159 ASN A N 1
ATOM 1276 C CA . ASN A 1 159 ? -2.471 -30.109 -20.391 1 94.06 159 ASN A CA 1
ATOM 1277 C C . ASN A 1 159 ? -1.506 -28.922 -20.469 1 94.06 159 ASN A C 1
ATOM 1279 O O . ASN A 1 159 ? -0.582 -28.922 -21.281 1 94.06 159 ASN A O 1
ATOM 1283 N N . ARG A 1 160 ? -1.789 -27.938 -19.766 1 95 160 ARG A N 1
ATOM 1284 C CA . ARG A 1 160 ? -0.885 -26.797 -19.688 1 95 160 ARG A CA 1
ATOM 1285 C C . ARG A 1 160 ? -0.482 -26.516 -18.234 1 95 160 ARG A C 1
ATOM 1287 O O . ARG A 1 160 ? -1.308 -26.609 -17.328 1 95 160 ARG A O 1
ATOM 1294 N N . LYS A 1 161 ? 0.662 -26.156 -18.109 1 96.75 161 LYS A N 1
ATOM 1295 C CA . LYS A 1 161 ? 1.203 -25.859 -16.781 1 96.75 161 LYS A CA 1
ATOM 1296 C C . LYS A 1 161 ? 0.436 -24.719 -16.125 1 96.75 161 LYS A C 1
ATOM 1298 O O . LYS A 1 161 ? 0.114 -23.719 -16.766 1 96.75 161 LYS A O 1
ATOM 1303 N N . ILE A 1 162 ? 0.156 -24.938 -14.859 1 97.81 162 ILE A N 1
ATOM 1304 C CA . ILE A 1 162 ? -0.395 -23.859 -14.055 1 97.81 162 ILE A CA 1
ATOM 1305 C C . ILE A 1 162 ? 0.714 -22.875 -13.688 1 97.81 162 ILE A C 1
ATOM 1307 O O . ILE A 1 162 ? 1.757 -23.281 -13.164 1 97.81 162 ILE A O 1
ATOM 1311 N N . SER A 1 163 ? 0.553 -21.609 -14.055 1 96.38 163 SER A N 1
ATOM 1312 C CA . SER A 1 163 ? 1.565 -20.594 -13.812 1 96.38 163 SER A CA 1
ATOM 1313 C C . SER A 1 163 ? 0.927 -19.234 -13.547 1 96.38 163 SER A C 1
ATOM 1315 O O . SER A 1 163 ? -0.23 -19 -13.906 1 96.38 163 SER A O 1
ATOM 1317 N N . SER A 1 164 ? 1.691 -18.391 -12.891 1 96.5 164 SER A N 1
ATOM 1318 C CA . SER A 1 164 ? 1.223 -17.031 -12.648 1 96.5 164 SER A CA 1
ATOM 1319 C C . SER A 1 164 ? 0.96 -16.297 -13.961 1 96.5 164 SER A C 1
ATOM 1321 O O . SER A 1 164 ? 0.022 -15.508 -14.062 1 96.5 164 SER A O 1
ATOM 1323 N N . THR A 1 165 ? 1.785 -16.547 -14.977 1 95.56 165 THR A N 1
ATOM 1324 C CA . THR A 1 165 ? 1.607 -15.938 -16.281 1 95.56 165 THR A CA 1
ATOM 1325 C C . THR A 1 165 ? 0.237 -16.281 -16.859 1 95.56 165 THR A C 1
ATOM 1327 O O . THR A 1 165 ? -0.496 -15.398 -17.312 1 95.56 165 THR A O 1
ATOM 1330 N N . ARG A 1 166 ? -0.064 -17.562 -16.781 1 97 166 ARG A N 1
ATOM 1331 C CA . ARG A 1 166 ? -1.355 -18.031 -17.266 1 97 166 ARG A CA 1
ATOM 1332 C C . ARG A 1 166 ? -2.502 -17.391 -16.484 1 97 166 ARG A C 1
ATOM 1334 O O . ARG A 1 166 ? -3.52 -17.016 -17.078 1 97 166 ARG A O 1
ATOM 1341 N N . ILE A 1 167 ? -2.369 -17.281 -15.266 1 98.19 167 ILE A N 1
ATOM 1342 C CA . ILE A 1 167 ? -3.402 -16.703 -14.406 1 98.19 167 ILE A CA 1
ATOM 1343 C C . ILE A 1 167 ? -3.625 -15.242 -14.773 1 98.19 167 ILE A C 1
ATOM 1345 O O . ILE A 1 167 ? -4.77 -14.797 -14.883 1 98.19 167 ILE A O 1
ATOM 1349 N N . ARG A 1 168 ? -2.572 -14.492 -14.961 1 98 168 ARG A N 1
ATOM 1350 C CA . ARG A 1 168 ? -2.691 -13.102 -15.367 1 98 168 ARG A CA 1
ATOM 1351 C C . ARG A 1 168 ? -3.445 -12.984 -16.688 1 98 168 ARG A C 1
ATOM 1353 O O . ARG A 1 168 ? -4.242 -12.062 -16.875 1 98 168 ARG A O 1
ATOM 1360 N N . GLU A 1 169 ? -3.201 -13.898 -17.562 1 97.88 169 GLU A N 1
ATOM 1361 C CA . GLU A 1 169 ? -3.885 -13.914 -18.844 1 97.88 169 GLU A CA 1
ATOM 1362 C C . GLU A 1 169 ? -5.387 -14.133 -18.672 1 97.88 169 GLU A C 1
ATOM 1364 O O . GLU A 1 169 ? -6.195 -13.453 -19.312 1 97.88 169 GLU A O 1
ATOM 1369 N N . THR A 1 170 ? -5.688 -15.125 -17.859 1 98.25 170 THR A N 1
ATOM 1370 C CA . THR A 1 170 ? -7.102 -15.414 -17.641 1 98.25 170 THR A CA 1
ATOM 1371 C C . THR A 1 170 ? -7.793 -14.258 -16.922 1 98.25 170 THR A C 1
ATOM 1373 O O . THR A 1 170 ? -8.953 -13.953 -17.219 1 98.25 170 THR A O 1
ATOM 1376 N N . ILE A 1 171 ? -7.125 -13.609 -16.047 1 98.31 171 ILE A N 1
ATOM 1377 C CA . ILE A 1 171 ? -7.668 -12.438 -15.359 1 98.31 171 ILE A CA 1
ATOM 1378 C C . ILE A 1 171 ? -7.941 -11.328 -16.375 1 98.31 171 ILE A C 1
ATOM 1380 O O . ILE A 1 171 ? -9.031 -10.75 -16.391 1 98.31 171 ILE A O 1
ATOM 1384 N N . ALA A 1 172 ? -6.988 -11.062 -17.203 1 97.38 172 ALA A N 1
ATOM 1385 C CA . ALA A 1 172 ? -7.105 -10.008 -18.219 1 97.38 172 ALA A CA 1
ATOM 1386 C C . ALA A 1 172 ? -8.258 -10.297 -19.172 1 97.38 172 ALA A C 1
ATOM 1388 O O . ALA A 1 172 ? -8.938 -9.375 -19.625 1 97.38 172 ALA A O 1
ATOM 1389 N N . ALA A 1 173 ? -8.453 -11.539 -19.438 1 97.62 173 ALA A N 1
ATOM 1390 C CA . ALA A 1 173 ? -9.508 -11.961 -20.359 1 97.62 173 ALA A CA 1
ATOM 1391 C C . ALA A 1 173 ? -10.867 -11.984 -19.672 1 97.62 173 ALA A C 1
ATOM 1393 O O . ALA A 1 173 ? -11.898 -12.156 -20.312 1 97.62 173 ALA A O 1
ATOM 1394 N N . GLY A 1 174 ? -10.898 -11.898 -18.391 1 97.81 174 GLY A N 1
ATOM 1395 C CA . GLY A 1 174 ? -12.117 -11.953 -17.609 1 97.81 174 GLY A CA 1
ATOM 1396 C C . GLY A 1 174 ? -12.633 -13.367 -17.391 1 97.81 174 GLY A C 1
ATOM 1397 O O . GLY A 1 174 ? -13.797 -13.57 -17.047 1 97.81 174 GLY A O 1
ATOM 1398 N N . ASP A 1 175 ? -11.789 -14.328 -17.703 1 97.62 175 ASP A N 1
ATOM 1399 C CA . ASP A 1 175 ? -12.156 -15.727 -17.484 1 97.62 175 ASP A CA 1
ATOM 1400 C C . ASP A 1 175 ? -11.938 -16.141 -16.031 1 97.62 175 ASP A C 1
ATOM 1402 O O . ASP A 1 175 ? -10.984 -16.859 -15.727 1 97.62 175 ASP A O 1
ATOM 1406 N N . MET A 1 176 ? -12.906 -15.828 -15.219 1 97.75 176 MET A N 1
ATOM 1407 C CA . MET A 1 176 ? -12.719 -15.969 -13.773 1 97.75 176 MET A CA 1
ATOM 1408 C C . MET A 1 176 ? -12.898 -17.422 -13.344 1 97.75 176 MET A C 1
ATOM 1410 O O . MET A 1 176 ? -12.312 -17.844 -12.344 1 97.75 176 MET A O 1
ATOM 1414 N N . LEU A 1 177 ? -13.633 -18.172 -14.07 1 96.69 177 LEU A N 1
ATOM 1415 C CA . LEU A 1 177 ? -13.75 -19.594 -13.766 1 96.69 177 LEU A CA 1
ATOM 1416 C C . LEU A 1 177 ? -12.398 -20.281 -13.93 1 96.69 177 LEU A C 1
ATOM 1418 O O . LEU A 1 177 ? -11.961 -21.016 -13.031 1 96.69 177 LEU A O 1
ATOM 1422 N N . LYS A 1 178 ? -11.844 -20.031 -15.07 1 97.38 178 LYS A N 1
ATOM 1423 C CA . LYS A 1 178 ? -10.531 -20.609 -15.297 1 97.38 178 LYS A CA 1
ATOM 1424 C C . LYS A 1 178 ? -9.508 -20.094 -14.289 1 97.38 178 LYS A C 1
ATOM 1426 O O . LYS A 1 178 ? -8.656 -20.844 -13.805 1 97.38 178 LYS A O 1
ATOM 1431 N N . THR A 1 179 ? -9.555 -18.797 -13.961 1 98 179 THR A N 1
ATOM 1432 C CA . THR A 1 179 ? -8.688 -18.219 -12.945 1 98 179 THR A CA 1
ATOM 1433 C C . THR A 1 179 ? -8.797 -18.984 -11.633 1 98 179 THR A C 1
ATOM 1435 O O . THR A 1 179 ? -7.785 -19.359 -11.039 1 98 179 THR A O 1
ATOM 1438 N N . GLN A 1 180 ? -9.984 -19.25 -11.234 1 97.31 180 GLN A N 1
ATOM 1439 C CA . GLN A 1 180 ? -10.234 -19.969 -9.984 1 97.31 180 GLN A CA 1
ATOM 1440 C C . GLN A 1 180 ? -9.688 -21.391 -10.055 1 97.31 180 GLN A C 1
ATOM 1442 O O . GLN A 1 180 ? -9.141 -21.906 -9.07 1 97.31 180 GLN A O 1
ATOM 1447 N N . GLU A 1 181 ? -9.867 -22 -11.203 1 97.38 181 GLU A N 1
ATOM 1448 C CA . GLU A 1 181 ? -9.344 -23.359 -11.375 1 97.38 181 GLU A CA 1
ATOM 1449 C C . GLU A 1 181 ? -7.824 -23.391 -11.227 1 97.38 181 GLU A C 1
ATOM 1451 O O . GLU A 1 181 ? -7.27 -24.312 -10.648 1 97.38 181 GLU A O 1
ATOM 1456 N N . LEU A 1 182 ? -7.215 -22.406 -11.75 1 98.25 182 LEU A N 1
ATOM 1457 C CA . LEU A 1 182 ? -5.758 -22.344 -11.711 1 98.25 182 LEU A CA 1
ATOM 1458 C C . LEU A 1 182 ? -5.266 -21.969 -10.312 1 98.25 182 LEU A C 1
ATOM 1460 O O . LEU A 1 182 ? -4.312 -22.578 -9.812 1 98.25 182 LEU A O 1
ATOM 1464 N N . LEU A 1 183 ? -5.926 -21.094 -9.648 1 97.69 183 LEU A N 1
ATOM 1465 C CA . LEU A 1 183 ? -5.539 -20.625 -8.32 1 97.69 183 LEU A CA 1
ATOM 1466 C C . LEU A 1 183 ? -5.938 -21.625 -7.254 1 97.69 183 LEU A C 1
ATOM 1468 O O . LEU A 1 183 ? -5.211 -21.828 -6.281 1 97.69 183 LEU A O 1
ATOM 1472 N N . GLY A 1 184 ? -7.113 -22.234 -7.441 1 96.81 184 GLY A N 1
ATOM 1473 C CA . GLY A 1 184 ? -7.727 -23.062 -6.418 1 96.81 184 GLY A CA 1
ATOM 1474 C C . GLY A 1 184 ? -8.664 -22.297 -5.504 1 96.81 184 GLY A C 1
ATOM 1475 O O . GLY A 1 184 ? -9.25 -22.875 -4.586 1 96.81 184 GLY A O 1
ATOM 1476 N N . TYR A 1 185 ? -8.852 -21.062 -5.684 1 96.31 185 TYR A N 1
ATOM 1477 C CA . TYR A 1 185 ? -9.734 -20.141 -4.961 1 96.31 185 TYR A CA 1
ATOM 1478 C C . TYR A 1 185 ? -10.117 -18.953 -5.828 1 96.31 185 TYR A C 1
ATOM 1480 O O . TYR A 1 185 ? -9.438 -18.656 -6.816 1 96.31 185 TYR A O 1
ATOM 1488 N N . PRO A 1 186 ? -11.148 -18.281 -5.551 1 96.5 186 PRO A N 1
ATOM 1489 C CA . PRO A 1 186 ? -11.523 -17.141 -6.379 1 96.5 186 PRO A CA 1
ATOM 1490 C C . PRO A 1 186 ? -10.594 -15.938 -6.18 1 96.5 186 PRO A C 1
ATOM 1492 O O . PRO A 1 186 ? -10.141 -15.688 -5.059 1 96.5 186 PRO A O 1
ATOM 1495 N N . LEU A 1 187 ? -10.359 -15.242 -7.266 1 97.31 187 LEU A N 1
ATOM 1496 C CA . LEU A 1 187 ? -9.656 -13.969 -7.18 1 97.31 187 LEU A CA 1
ATOM 1497 C C . LEU A 1 187 ? -10.477 -12.945 -6.402 1 97.31 187 LEU A C 1
ATOM 1499 O O . LEU A 1 187 ? -11.695 -12.859 -6.57 1 97.31 187 LEU A O 1
ATOM 1503 N N . SER A 1 188 ? -9.82 -12.227 -5.613 1 96.25 188 SER A N 1
ATOM 1504 C CA . SER A 1 188 ? -10.547 -11.219 -4.855 1 96.25 188 SER A CA 1
ATOM 1505 C C . SER A 1 188 ? -9.836 -9.867 -4.895 1 96.25 188 SER A C 1
ATOM 1507 O O . SER A 1 188 ? -8.641 -9.805 -5.168 1 96.25 188 SER A O 1
ATOM 1509 N N . THR A 1 189 ? -10.547 -8.805 -4.715 1 96.19 189 THR A N 1
ATOM 1510 C CA . THR A 1 189 ? -10.055 -7.43 -4.688 1 96.19 189 THR A CA 1
ATOM 1511 C C . THR A 1 189 ? -10.672 -6.664 -3.52 1 96.19 189 THR A C 1
ATOM 1513 O O . THR A 1 189 ? -11.883 -6.734 -3.289 1 96.19 189 THR A O 1
ATOM 1516 N N . ARG A 1 190 ? -9.812 -6.008 -2.773 1 96.12 190 ARG A N 1
ATOM 1517 C CA . ARG A 1 190 ? -10.305 -5.133 -1.716 1 96.12 190 ARG A CA 1
ATOM 1518 C C . ARG A 1 190 ? -10.422 -3.691 -2.209 1 96.12 190 ARG A C 1
ATOM 1520 O O . ARG A 1 190 ? -9.586 -3.229 -2.988 1 96.12 190 ARG A O 1
ATOM 1527 N N . GLY A 1 191 ? -11.422 -3 -1.685 1 95.62 191 GLY A N 1
ATOM 1528 C CA . GLY A 1 191 ? -11.602 -1.592 -1.997 1 95.62 191 GLY A CA 1
ATOM 1529 C C . GLY A 1 191 ? -12.406 -0.847 -0.947 1 95.62 191 GLY A C 1
ATOM 1530 O O . GLY A 1 191 ? -13.078 -1.464 -0.124 1 95.62 191 GLY A O 1
ATOM 1531 N N . ILE A 1 192 ? -12.258 0.43 -0.942 1 96.62 192 ILE A N 1
ATOM 1532 C CA . ILE A 1 192 ? -13.047 1.306 -0.085 1 96.62 192 ILE A CA 1
ATOM 1533 C C . ILE A 1 192 ? -14.281 1.788 -0.841 1 96.62 192 ILE A C 1
ATOM 1535 O O . ILE A 1 192 ? -14.188 2.176 -2.008 1 96.62 192 ILE A O 1
ATOM 1539 N N . VAL A 1 193 ? -15.398 1.688 -0.211 1 97.06 193 VAL A N 1
ATOM 1540 C CA . VAL A 1 193 ? -16.625 2.176 -0.821 1 97.06 193 VAL A CA 1
ATOM 1541 C C . VAL A 1 193 ? -16.625 3.701 -0.849 1 97.06 193 VAL A C 1
ATOM 1543 O O . VAL A 1 193 ? -16.469 4.348 0.189 1 97.06 193 VAL A O 1
ATOM 1546 N N . VAL A 1 194 ? -16.844 4.25 -2.016 1 96 194 VAL A N 1
ATOM 1547 C CA . VAL A 1 194 ? -16.75 5.695 -2.184 1 96 194 VAL A CA 1
ATOM 1548 C C . VAL A 1 194 ? -17.953 6.215 -2.957 1 96 194 VAL A C 1
ATOM 1550 O O . VAL A 1 194 ? -18.703 5.434 -3.539 1 96 194 VAL A O 1
ATOM 1553 N N . HIS A 1 195 ? -18.109 7.496 -2.91 1 92.31 195 HIS A N 1
ATOM 1554 C CA . HIS A 1 195 ? -19.219 8.133 -3.613 1 92.31 195 HIS A CA 1
ATOM 1555 C C . HIS A 1 195 ? -18.938 8.25 -5.105 1 92.31 195 HIS A C 1
ATOM 1557 O O . HIS A 1 195 ? -17.828 8.633 -5.508 1 92.31 195 HIS A O 1
ATOM 1563 N N . GLY A 1 196 ? -19.859 7.82 -5.855 1 86.19 196 GLY A N 1
ATOM 1564 C CA . GLY A 1 196 ? -19.812 8 -7.297 1 86.19 196 GLY A CA 1
ATOM 1565 C C . GLY A 1 196 ? -20.938 8.891 -7.82 1 86.19 196 GLY A C 1
ATOM 1566 O O . GLY A 1 196 ? -21.297 9.883 -7.184 1 86.19 196 GLY A O 1
ATOM 1567 N N . ASN A 1 197 ? -21.359 8.594 -8.984 1 75.75 197 ASN A N 1
ATOM 1568 C CA . ASN A 1 197 ? -22.391 9.406 -9.617 1 75.75 197 ASN A CA 1
ATOM 1569 C C . ASN A 1 197 ? -23.781 9.023 -9.141 1 75.75 197 ASN A C 1
ATOM 1571 O O . ASN A 1 197 ? -24.75 9.727 -9.406 1 75.75 197 ASN A O 1
ATOM 1575 N N . ALA A 1 198 ? -23.891 7.984 -8.383 1 66.38 198 ALA A N 1
ATOM 1576 C CA . ALA A 1 198 ? -25.109 7.516 -7.719 1 66.38 198 ALA A CA 1
ATOM 1577 C C . ALA A 1 198 ? -26.25 7.375 -8.711 1 66.38 198 ALA A C 1
ATOM 1579 O O . ALA A 1 198 ? -27.422 7.613 -8.367 1 66.38 198 ALA A O 1
ATOM 1580 N N . ARG A 1 199 ? -26.031 7.09 -9.961 1 63.22 199 ARG A N 1
ATOM 1581 C CA . ARG A 1 199 ? -27.062 6.977 -10.984 1 63.22 199 ARG A CA 1
ATOM 1582 C C . ARG A 1 199 ? -27.906 5.727 -10.781 1 63.22 199 ARG A C 1
ATOM 1584 O O . ARG A 1 199 ? -29.109 5.734 -11.047 1 63.22 199 ARG A O 1
ATOM 1591 N N . GLY A 1 200 ? -27.266 4.629 -10.273 1 67.88 200 GLY A N 1
ATOM 1592 C CA . GLY A 1 200 ? -27.922 3.348 -10.125 1 67.88 200 GLY A CA 1
ATOM 1593 C C . GLY A 1 200 ? -29.016 3.365 -9.062 1 67.88 200 GLY A C 1
ATOM 1594 O O . GLY A 1 200 ? -29.953 2.562 -9.117 1 67.88 200 GLY A O 1
ATOM 1595 N N . ARG A 1 201 ? -28.953 4.258 -8.18 1 71.5 201 ARG A N 1
ATOM 1596 C CA . ARG A 1 201 ? -29.891 4.328 -7.066 1 71.5 201 ARG A CA 1
ATOM 1597 C C . ARG A 1 201 ? -31.297 4.66 -7.559 1 71.5 201 ARG A C 1
ATOM 1599 O O . ARG A 1 201 ? -32.281 4.113 -7.059 1 71.5 201 ARG A O 1
ATOM 1606 N N . THR A 1 202 ? -31.344 5.336 -8.57 1 73.88 202 THR A N 1
ATOM 1607 C CA . THR A 1 202 ? -32.625 5.836 -9.047 1 73.88 202 THR A CA 1
ATOM 1608 C C . THR A 1 202 ? -33.375 4.762 -9.852 1 73.88 202 THR A C 1
ATOM 1610 O O . THR A 1 202 ? -34.594 4.844 -10.039 1 73.88 202 THR A O 1
ATOM 1613 N N . ILE A 1 203 ? -32.688 3.805 -10.258 1 79 203 ILE A N 1
ATOM 1614 C CA . ILE A 1 203 ? -33.344 2.814 -11.109 1 79 203 ILE A CA 1
ATOM 1615 C C . ILE A 1 203 ? -33.438 1.478 -10.375 1 79 203 ILE A C 1
ATOM 1617 O O . ILE A 1 203 ? -33.594 0.43 -11 1 79 203 ILE A O 1
ATOM 1621 N N . GLY A 1 204 ? -33.094 1.436 -9.117 1 80 204 GLY A N 1
ATOM 1622 C CA . GLY A 1 204 ? -33.281 0.251 -8.305 1 80 204 GLY A CA 1
ATOM 1623 C C . GLY A 1 204 ? -32.062 -0.629 -8.195 1 80 204 GLY A C 1
ATOM 1624 O O . GLY A 1 204 ? -32.125 -1.745 -7.676 1 80 204 GLY A O 1
ATOM 1625 N N . TYR A 1 205 ? -30.953 -0.233 -8.703 1 87.69 205 TYR A N 1
ATOM 1626 C CA . TYR A 1 205 ? -29.719 -0.99 -8.633 1 87.69 205 TYR A CA 1
ATOM 1627 C C . TYR A 1 205 ? -28.594 -0.143 -8.047 1 87.69 205 TYR A C 1
ATOM 1629 O O . TYR A 1 205 ? -27.625 0.175 -8.742 1 87.69 205 TYR A O 1
ATOM 1637 N N . PRO A 1 206 ? -28.734 0.129 -6.73 1 89.5 206 PRO A N 1
ATOM 1638 C CA . PRO A 1 206 ? -27.656 0.901 -6.113 1 89.5 206 PRO A CA 1
ATOM 1639 C C . PRO A 1 206 ? -26.297 0.188 -6.184 1 89.5 206 PRO A C 1
ATOM 1641 O O . PRO A 1 206 ? -26.219 -1.017 -5.93 1 89.5 206 PRO A O 1
ATOM 1644 N N . THR A 1 207 ? -25.328 0.893 -6.609 1 90 207 THR A N 1
ATOM 1645 C CA . THR A 1 207 ? -24 0.306 -6.719 1 90 207 THR A CA 1
ATOM 1646 C C . THR A 1 207 ? -23.016 0.999 -5.77 1 90 207 THR A C 1
ATOM 1648 O O . THR A 1 207 ? -23.094 2.213 -5.566 1 90 207 THR A O 1
ATOM 1651 N N . ALA A 1 208 ? -22.234 0.238 -5.141 1 93.25 208 ALA A N 1
ATOM 1652 C CA . ALA A 1 208 ? -21.094 0.751 -4.402 1 93.25 208 ALA A CA 1
ATOM 1653 C C . ALA A 1 208 ? -19.891 0.937 -5.324 1 93.25 208 ALA A C 1
ATOM 1655 O O . ALA A 1 208 ? -19.438 -0.016 -5.961 1 93.25 208 ALA A O 1
ATOM 1656 N N . ASN A 1 209 ? -19.484 2.182 -5.457 1 93.62 209 ASN A N 1
ATOM 1657 C CA . ASN A 1 209 ? -18.203 2.438 -6.121 1 93.62 209 ASN A CA 1
ATOM 1658 C C . ASN A 1 209 ? -17.016 2.088 -5.219 1 93.62 209 ASN A C 1
ATOM 1660 O O . ASN A 1 209 ? -17.078 2.299 -4.004 1 93.62 209 ASN A O 1
ATOM 1664 N N . LEU A 1 210 ? -16.016 1.576 -5.848 1 94.81 210 LEU A N 1
ATOM 1665 C CA . LEU A 1 210 ? -14.891 1.129 -5.027 1 94.81 210 LEU A CA 1
ATOM 1666 C C . LEU A 1 210 ? -13.594 1.787 -5.477 1 94.81 210 LEU A C 1
ATOM 1668 O O . LEU A 1 210 ? -13.305 1.848 -6.672 1 94.81 210 LEU A O 1
ATOM 1672 N N . ALA A 1 211 ? -12.891 2.312 -4.562 1 93.94 211 ALA A N 1
ATOM 1673 C CA . ALA A 1 211 ? -11.492 2.668 -4.762 1 93.94 211 ALA A CA 1
ATOM 1674 C C . ALA A 1 211 ? -10.57 1.51 -4.383 1 93.94 211 ALA A C 1
ATOM 1676 O O . ALA A 1 211 ? -10.562 1.068 -3.232 1 93.94 211 ALA A O 1
ATOM 1677 N N . PRO A 1 212 ? -9.828 1.038 -5.312 1 92.31 212 PRO A N 1
ATOM 1678 C CA . PRO A 1 212 ? -8.961 -0.092 -4.984 1 92.31 212 PRO A CA 1
ATOM 1679 C C . PRO A 1 212 ? -7.93 0.249 -3.908 1 92.31 212 PRO A C 1
ATOM 1681 O O . PRO A 1 212 ? -7.332 1.328 -3.941 1 92.31 212 PRO A O 1
ATOM 1684 N N . LEU A 1 213 ? -7.688 -0.658 -3.021 1 93.38 213 LEU A N 1
ATOM 1685 C CA . LEU A 1 213 ? -6.77 -0.447 -1.905 1 93.38 213 LEU A CA 1
ATOM 1686 C C . LEU A 1 213 ? -5.387 -1.004 -2.225 1 93.38 213 LEU A C 1
ATOM 1688 O O . LEU A 1 213 ? -4.375 -0.439 -1.804 1 93.38 213 LEU A O 1
ATOM 1692 N N . ASP A 1 214 ? -5.371 -2.104 -2.992 1 94.19 214 ASP A N 1
ATOM 1693 C CA . ASP A 1 214 ? -4.133 -2.84 -3.213 1 94.19 214 ASP A CA 1
ATOM 1694 C C . ASP A 1 214 ? -3.697 -2.758 -4.676 1 94.19 214 ASP A C 1
ATOM 1696 O O . ASP A 1 214 ? -4.52 -2.504 -5.559 1 94.19 214 ASP A O 1
ATOM 1700 N N . ARG A 1 215 ? -2.395 -2.938 -4.867 1 93.56 215 ARG A N 1
ATOM 1701 C CA . ARG A 1 215 ? -1.853 -3.041 -6.219 1 93.56 215 ARG A CA 1
ATOM 1702 C C . ARG A 1 215 ? -1.96 -4.469 -6.742 1 93.56 215 ARG A C 1
ATOM 1704 O O . ARG A 1 215 ? -0.967 -5.199 -6.781 1 93.56 215 ARG A O 1
ATOM 1711 N N . VAL A 1 216 ? -3.158 -4.773 -7.168 1 96.25 216 VAL A N 1
ATOM 1712 C CA . VAL A 1 216 ? -3.395 -6.133 -7.645 1 96.25 216 VAL A CA 1
ATOM 1713 C C . VAL A 1 216 ? -4.023 -6.09 -9.031 1 96.25 216 VAL A C 1
ATOM 1715 O O . VAL A 1 216 ? -4.602 -5.074 -9.43 1 96.25 216 VAL A O 1
ATOM 1718 N N . HIS A 1 217 ? -3.91 -7.176 -9.773 1 96.44 217 HIS A N 1
ATOM 1719 C CA . HIS A 1 217 ? -4.566 -7.309 -11.07 1 96.44 217 HIS A CA 1
ATOM 1720 C C . HIS A 1 217 ? -6.082 -7.348 -10.922 1 96.44 217 HIS A C 1
ATOM 1722 O O . HIS A 1 217 ? -6.605 -8 -10.016 1 96.44 217 HIS A O 1
ATOM 1728 N N . LEU A 1 218 ? -6.754 -6.609 -11.742 1 96.06 218 LEU A N 1
ATOM 1729 C CA . LEU A 1 218 ? -8.211 -6.641 -11.836 1 96.06 218 LEU A CA 1
ATOM 1730 C C . LEU A 1 218 ? -8.656 -7.414 -13.07 1 96.06 218 LEU A C 1
ATOM 1732 O O . LEU A 1 218 ? -7.934 -7.484 -14.062 1 96.06 218 LEU A O 1
ATOM 1736 N N . PRO A 1 219 ? -9.82 -8.023 -12.969 1 97.25 219 PRO A N 1
ATOM 1737 C CA . PRO A 1 219 ? -10.305 -8.68 -14.18 1 97.25 219 PRO A CA 1
ATOM 1738 C C . PRO A 1 219 ? -10.484 -7.711 -15.352 1 97.25 219 PRO A C 1
ATOM 1740 O O . PRO A 1 219 ? -10.594 -6.5 -15.141 1 97.25 219 PRO A O 1
ATOM 1743 N N . GLY A 1 220 ? -10.461 -8.25 -16.531 1 96.31 220 GLY A N 1
ATOM 1744 C CA . GLY A 1 220 ? -10.75 -7.438 -17.703 1 96.31 220 GLY A CA 1
ATOM 1745 C C . GLY A 1 220 ? -12.102 -6.754 -17.641 1 96.31 220 GLY A C 1
ATOM 1746 O O . GLY A 1 220 ? -12.961 -7.145 -16.844 1 96.31 220 GLY A O 1
ATOM 1747 N N . ASP A 1 221 ? -12.305 -5.746 -18.438 1 96.06 221 ASP A N 1
ATOM 1748 C CA . ASP A 1 221 ? -13.555 -5.004 -18.469 1 96.06 221 ASP A CA 1
ATOM 1749 C C . ASP A 1 221 ? -14.75 -5.941 -18.641 1 96.06 221 ASP A C 1
ATOM 1751 O O . ASP A 1 221 ? -14.688 -6.898 -19.422 1 96.06 221 ASP A O 1
ATOM 1755 N N . GLY A 1 222 ? -15.727 -5.727 -17.844 1 97 222 GLY A N 1
ATOM 1756 C CA . GLY A 1 222 ? -16.922 -6.551 -17.953 1 97 222 GLY A CA 1
ATOM 1757 C C . GLY A 1 222 ? -17.797 -6.5 -16.703 1 97 222 GLY A C 1
ATOM 1758 O O . GLY A 1 222 ? -17.516 -5.723 -15.789 1 97 222 GLY A O 1
ATOM 1759 N N . VAL A 1 223 ? -18.906 -7.199 -16.812 1 97.69 223 VAL A N 1
ATOM 1760 C CA . VAL A 1 223 ? -19.812 -7.402 -15.688 1 97.69 223 VAL A CA 1
ATOM 1761 C C . VAL A 1 223 ? -19.688 -8.836 -15.18 1 97.69 223 VAL A C 1
ATOM 1763 O O . VAL A 1 223 ? -19.641 -9.781 -15.969 1 97.69 223 VAL A O 1
ATOM 1766 N N . TYR A 1 224 ? -19.594 -8.992 -13.922 1 98.31 224 TYR A N 1
ATOM 1767 C CA . TYR A 1 224 ? -19.266 -10.281 -13.328 1 98.31 224 TYR A CA 1
ATOM 1768 C C . TYR A 1 224 ? -20.25 -10.648 -12.234 1 98.31 224 TYR A C 1
ATOM 1770 O O . TYR A 1 224 ? -20.797 -9.773 -11.555 1 98.31 224 TYR A O 1
ATOM 1778 N N . VAL A 1 225 ? -20.422 -11.977 -12.086 1 98.31 225 VAL A N 1
ATOM 1779 C CA . VAL A 1 225 ? -20.953 -12.492 -10.828 1 98.31 225 VAL A CA 1
ATOM 1780 C C . VAL A 1 225 ? -19.906 -12.32 -9.719 1 98.31 225 VAL A C 1
ATOM 1782 O O . VAL A 1 225 ? -18.734 -12.625 -9.922 1 98.31 225 VAL A O 1
ATOM 1785 N N . ALA A 1 226 ? -20.359 -11.82 -8.617 1 97.69 226 ALA A N 1
ATOM 1786 C CA . ALA A 1 226 ? -19.406 -11.562 -7.539 1 97.69 226 ALA A CA 1
ATOM 1787 C C . ALA A 1 226 ? -20.016 -11.883 -6.176 1 97.69 226 ALA A C 1
ATOM 1789 O O . ALA A 1 226 ? -21.234 -11.781 -5.996 1 97.69 226 ALA A O 1
ATOM 1790 N N . ASP A 1 227 ? -19.188 -12.297 -5.293 1 98 227 ASP A N 1
ATOM 1791 C CA . ASP A 1 227 ? -19.5 -12.258 -3.871 1 98 227 ASP A CA 1
ATOM 1792 C C . ASP A 1 227 ? -18.797 -11.094 -3.178 1 98 227 ASP A C 1
ATOM 1794 O O . ASP A 1 227 ? -17.656 -10.781 -3.498 1 98 227 ASP A O 1
ATOM 1798 N N . VAL A 1 228 ? -19.547 -10.516 -2.293 1 97.75 228 VAL A N 1
ATOM 1799 C CA . VAL A 1 228 ? -19.016 -9.367 -1.56 1 97.75 228 VAL A CA 1
ATOM 1800 C C . VAL A 1 228 ? -18.938 -9.703 -0.071 1 97.75 228 VAL A C 1
ATOM 1802 O O . VAL A 1 228 ? -19.922 -10.109 0.535 1 97.75 228 VAL A O 1
ATOM 1805 N N . GLU A 1 229 ? -17.766 -9.602 0.417 1 97.19 229 GLU A N 1
ATOM 1806 C CA . GLU A 1 229 ? -17.578 -9.766 1.856 1 97.19 229 GLU A CA 1
ATOM 1807 C C . GLU A 1 229 ? -17.531 -8.422 2.568 1 97.19 229 GLU A C 1
ATOM 1809 O O . GLU A 1 229 ? -16.719 -7.562 2.225 1 97.19 229 GLU A O 1
ATOM 1814 N N . HIS A 1 230 ? -18.375 -8.203 3.51 1 94.88 230 HIS A N 1
ATOM 1815 C CA . HIS A 1 230 ? -18.453 -7.012 4.348 1 94.88 230 HIS A CA 1
ATOM 1816 C C . HIS A 1 230 ? -18.656 -7.383 5.816 1 94.88 230 HIS A C 1
ATOM 1818 O O . HIS A 1 230 ? -19.656 -8 6.172 1 94.88 230 HIS A O 1
ATOM 1824 N N . ASN A 1 231 ? -17.688 -7 6.648 1 91.12 231 ASN A N 1
ATOM 1825 C CA . ASN A 1 231 ? -17.75 -7.27 8.078 1 91.12 231 ASN A CA 1
ATOM 1826 C C . ASN A 1 231 ? -18 -8.75 8.367 1 91.12 231 ASN A C 1
ATOM 1828 O O . ASN A 1 231 ? -18.859 -9.102 9.172 1 91.12 231 ASN A O 1
ATOM 1832 N N . GLY A 1 232 ? -17.406 -9.586 7.594 1 91.19 232 GLY A N 1
ATOM 1833 C CA . GLY A 1 232 ? -17.422 -11.016 7.84 1 91.19 232 GLY A CA 1
ATOM 1834 C C . GLY A 1 232 ? -18.594 -11.719 7.176 1 91.19 232 GLY A C 1
ATOM 1835 O O . GLY A 1 232 ? -18.703 -12.945 7.219 1 91.19 232 GLY A O 1
ATOM 1836 N N . GLN A 1 233 ? -19.453 -10.961 6.609 1 95.19 233 GLN A N 1
ATOM 1837 C CA . GLN A 1 233 ? -20.594 -11.539 5.922 1 95.19 233 GLN A CA 1
ATOM 1838 C C . GLN A 1 233 ? -20.422 -11.5 4.406 1 95.19 233 GLN A C 1
ATOM 1840 O O . GLN A 1 233 ? -19.875 -10.523 3.869 1 95.19 233 GLN A O 1
ATOM 1845 N N . ARG A 1 234 ? -20.969 -12.578 3.793 1 96.5 234 ARG A N 1
ATOM 1846 C CA . ARG A 1 234 ? -20.844 -12.695 2.344 1 96.5 234 ARG A CA 1
ATOM 1847 C C . ARG A 1 234 ? -22.188 -12.484 1.66 1 96.5 234 ARG A C 1
ATOM 1849 O O . ARG A 1 234 ? -23.203 -13.039 2.09 1 96.5 234 ARG A O 1
ATOM 1856 N N . TYR A 1 235 ? -22.219 -11.664 0.638 1 97.62 235 TYR A N 1
ATOM 1857 C CA . TYR A 1 235 ? -23.406 -11.375 -0.155 1 97.62 235 TYR A CA 1
ATOM 1858 C C . TYR A 1 235 ? -23.141 -11.633 -1.636 1 97.62 235 TYR A C 1
ATOM 1860 O O . TYR A 1 235 ? -22.062 -11.344 -2.143 1 97.62 235 TYR A O 1
ATOM 1868 N N . ARG A 1 236 ? -24.156 -12.188 -2.256 1 97.75 236 ARG A N 1
ATOM 1869 C CA . ARG A 1 236 ? -24.109 -12.273 -3.711 1 97.75 236 ARG A CA 1
ATOM 1870 C C . ARG A 1 236 ? -24.328 -10.898 -4.348 1 97.75 236 ARG A C 1
ATOM 1872 O O . ARG A 1 236 ? -25.016 -10.047 -3.779 1 97.75 236 ARG A O 1
ATOM 1879 N N . GLY A 1 237 ? -23.672 -10.688 -5.453 1 97.62 237 GLY A N 1
ATOM 1880 C CA . GLY A 1 237 ? -23.875 -9.453 -6.207 1 97.62 237 GLY A CA 1
ATOM 1881 C C . GLY A 1 237 ? -23.359 -9.539 -7.633 1 97.62 237 GLY A C 1
ATOM 1882 O O . GLY A 1 237 ? -23.078 -10.633 -8.133 1 97.62 237 GLY A O 1
ATOM 1883 N N . MET A 1 238 ? -23.422 -8.445 -8.312 1 97.69 238 MET A N 1
ATOM 1884 C CA . MET A 1 238 ? -22.812 -8.289 -9.633 1 97.69 238 MET A CA 1
ATOM 1885 C C . MET A 1 238 ? -21.906 -7.055 -9.664 1 97.69 238 MET A C 1
ATOM 1887 O O . MET A 1 238 ? -22.266 -6.008 -9.125 1 97.69 238 MET A O 1
ATOM 1891 N N . ALA A 1 239 ? -20.734 -7.293 -10.156 1 97.12 239 ALA A N 1
ATOM 1892 C CA . ALA A 1 239 ? -19.719 -6.246 -10.156 1 97.12 239 ALA A CA 1
ATOM 1893 C C . ALA A 1 239 ? -19.281 -5.918 -11.578 1 97.12 239 ALA A C 1
ATOM 1895 O O . ALA A 1 239 ? -19.281 -6.789 -12.453 1 97.12 239 ALA A O 1
ATOM 1896 N N . SER A 1 240 ? -18.953 -4.695 -11.797 1 95.31 240 SER A N 1
ATOM 1897 C CA . SER A 1 240 ? -18.438 -4.27 -13.086 1 95.31 240 SER A CA 1
ATOM 1898 C C . SER A 1 240 ? -17.062 -3.605 -12.938 1 95.31 240 SER A C 1
ATOM 1900 O O . SER A 1 240 ? -16.797 -2.971 -11.914 1 95.31 240 SER A O 1
ATOM 1902 N N . VAL A 1 241 ? -16.266 -3.916 -13.797 1 94.44 241 VAL A N 1
ATOM 1903 C CA . VAL A 1 241 ? -14.977 -3.256 -13.938 1 94.44 241 VAL A CA 1
ATOM 1904 C C . VAL A 1 241 ? -14.844 -2.67 -15.336 1 94.44 241 VAL A C 1
ATOM 1906 O O . VAL A 1 241 ? -15.133 -3.346 -16.328 1 94.44 241 VAL A O 1
ATOM 1909 N N . GLY A 1 242 ? -14.516 -1.396 -15.352 1 90.38 242 GLY A N 1
ATOM 1910 C CA . GLY A 1 242 ? -14.32 -0.731 -16.625 1 90.38 242 GLY A CA 1
ATOM 1911 C C . GLY A 1 242 ? -13.531 0.562 -16.516 1 90.38 242 GLY A C 1
ATOM 1912 O O . GLY A 1 242 ? -13.227 1.011 -15.406 1 90.38 242 GLY A O 1
ATOM 1913 N N . LYS A 1 243 ? -12.992 1.06 -17.641 1 79.69 243 LYS A N 1
ATOM 1914 C CA . LYS A 1 243 ? -12.32 2.354 -17.688 1 79.69 243 LYS A CA 1
ATOM 1915 C C . LYS A 1 243 ? -13.211 3.414 -18.328 1 79.69 243 LYS A C 1
ATOM 1917 O O . LYS A 1 243 ? -13.914 3.139 -19.297 1 79.69 243 LYS A O 1
ATOM 1922 N N . ASN A 1 244 ? -13.492 4.445 -17.5 1 65.12 244 ASN A N 1
ATOM 1923 C CA . ASN A 1 244 ? -14.195 5.582 -18.094 1 65.12 244 ASN A CA 1
ATOM 1924 C C . ASN A 1 244 ? -13.227 6.562 -18.75 1 65.12 244 ASN A C 1
ATOM 1926 O O . ASN A 1 244 ? -12.203 6.922 -18.156 1 65.12 244 ASN A O 1
ATOM 1930 N N . VAL A 1 245 ? -13.484 6.707 -20.031 1 56.53 245 VAL A N 1
ATOM 1931 C CA . VAL A 1 245 ? -12.641 7.664 -20.734 1 56.53 245 VAL A CA 1
ATOM 1932 C C . VAL A 1 245 ? -13 9.086 -20.312 1 56.53 245 VAL A C 1
ATOM 1934 O O . VAL A 1 245 ? -14.172 9.477 -20.375 1 56.53 245 VAL A O 1
ATOM 1937 N N . THR A 1 246 ? -12.18 9.625 -19.438 1 51.09 246 THR A N 1
ATOM 1938 C CA . THR A 1 246 ? -12.344 11.039 -19.141 1 51.09 246 THR A CA 1
ATOM 1939 C C . THR A 1 246 ? -11.328 11.883 -19.906 1 51.09 246 THR A C 1
ATOM 1941 O O . THR A 1 246 ? -10.445 11.336 -20.578 1 51.09 246 THR A O 1
ATOM 1944 N N . PHE A 1 247 ? -11.586 13.25 -20.031 1 43.78 247 PHE A N 1
ATOM 1945 C CA . PHE A 1 247 ? -10.672 14.188 -20.672 1 43.78 247 PHE A CA 1
ATOM 1946 C C . PHE A 1 247 ? -9.25 13.984 -20.172 1 43.78 247 PHE A C 1
ATOM 1948 O O . PHE A 1 247 ? -8.281 14.172 -20.922 1 43.78 247 PHE A O 1
ATOM 1955 N N . ASP A 1 248 ? -9.203 13.641 -18.953 1 47.5 248 ASP A N 1
ATOM 1956 C CA . ASP A 1 248 ? -7.906 13.594 -18.281 1 47.5 248 ASP A CA 1
ATOM 1957 C C . ASP A 1 248 ? -7.359 12.164 -18.25 1 47.5 248 ASP A C 1
ATOM 1959 O O . ASP A 1 248 ? -6.418 11.875 -17.5 1 47.5 248 ASP A O 1
ATOM 1963 N N . GLY A 1 249 ? -8.078 11.328 -19.031 1 53.12 249 GLY A N 1
ATOM 1964 C CA . GLY A 1 249 ? -7.637 9.945 -19.094 1 53.12 249 GLY A CA 1
ATOM 1965 C C . GLY A 1 249 ? -8.656 8.961 -18.547 1 53.12 249 GLY A C 1
ATOM 1966 O O . GLY A 1 249 ? -9.742 9.359 -18.141 1 53.12 249 GLY A O 1
ATOM 1967 N N . ASP A 1 250 ? -8.414 7.844 -18.766 1 60.31 250 ASP A N 1
ATOM 1968 C CA . ASP A 1 250 ? -9.305 6.766 -18.344 1 60.31 250 ASP A CA 1
ATOM 1969 C C . ASP A 1 250 ? -9.281 6.594 -16.828 1 60.31 250 ASP A C 1
ATOM 1971 O O . ASP A 1 250 ? -8.219 6.613 -16.219 1 60.31 250 ASP A O 1
ATOM 1975 N N . GLU A 1 251 ? -10.43 6.797 -16.281 1 70.81 251 GLU A N 1
ATOM 1976 C CA . GLU A 1 251 ? -10.57 6.531 -14.859 1 70.81 251 GLU A CA 1
ATOM 1977 C C . GLU A 1 251 ? -11.211 5.168 -14.609 1 70.81 251 GLU A C 1
ATOM 1979 O O . GLU A 1 251 ? -12.18 4.801 -15.281 1 70.81 251 GLU A O 1
ATOM 1984 N N . LEU A 1 252 ? -10.531 4.375 -13.812 1 74.5 252 LEU A N 1
ATOM 1985 C CA . LEU A 1 252 ? -11.07 3.074 -13.438 1 74.5 252 LEU A CA 1
ATOM 1986 C C . LEU A 1 252 ? -12.406 3.227 -12.727 1 74.5 252 LEU A C 1
ATOM 1988 O O . LEU A 1 252 ? -12.547 4.051 -11.812 1 74.5 252 LEU A O 1
ATOM 1992 N N . ARG A 1 253 ? -13.359 2.551 -13.297 1 80.56 253 ARG A N 1
ATOM 1993 C CA . ARG A 1 253 ? -14.656 2.434 -12.641 1 80.56 253 ARG A CA 1
ATOM 1994 C C . ARG A 1 253 ? -14.875 1.021 -12.109 1 80.56 253 ARG A C 1
ATOM 1996 O O . ARG A 1 253 ? -14.812 0.05 -12.867 1 80.56 253 ARG A O 1
ATOM 2003 N N . PHE A 1 254 ? -14.914 0.882 -10.859 1 89.56 254 PHE A N 1
ATOM 2004 C CA . PHE A 1 254 ? -15.109 -0.359 -10.117 1 89.56 254 PHE A CA 1
ATOM 2005 C C . PHE A 1 254 ? -16.344 -0.266 -9.219 1 89.56 254 PHE A C 1
ATOM 2007 O O . PHE A 1 254 ? -16.375 0.528 -8.281 1 89.56 254 PHE A O 1
ATOM 2014 N N . GLU A 1 255 ? -17.422 -1.035 -9.617 1 94.06 255 GLU A N 1
ATOM 2015 C CA . GLU A 1 255 ? -18.688 -0.92 -8.898 1 94.06 255 GLU A CA 1
ATOM 2016 C C . GLU A 1 255 ? -19.297 -2.293 -8.617 1 94.06 255 GLU A C 1
ATOM 2018 O O . GLU A 1 255 ? -19.062 -3.244 -9.367 1 94.06 255 GLU A O 1
ATOM 2023 N N . VAL A 1 256 ? -20.094 -2.338 -7.59 1 96.44 256 VAL A N 1
ATOM 2024 C CA . VAL A 1 256 ? -20.766 -3.598 -7.281 1 96.44 256 VAL A CA 1
ATOM 2025 C C . VAL A 1 256 ? -22.172 -3.32 -6.762 1 96.44 256 VAL A C 1
ATOM 2027 O O . VAL A 1 256 ? -22.391 -2.381 -5.992 1 96.44 256 VAL A O 1
ATOM 2030 N N . ASN A 1 257 ? -23.094 -3.971 -7.328 1 96.56 257 ASN A N 1
ATOM 2031 C CA . ASN A 1 257 ? -24.438 -4.051 -6.777 1 96.56 257 ASN A CA 1
ATOM 2032 C C . ASN A 1 257 ? -24.609 -5.262 -5.863 1 96.56 257 ASN A C 1
ATOM 2034 O O . ASN A 1 257 ? -24.531 -6.402 -6.32 1 96.56 257 ASN A O 1
ATOM 2038 N N . ILE A 1 258 ? -24.766 -5.008 -4.605 1 97.56 258 ILE A N 1
ATOM 2039 C CA . ILE A 1 258 ? -24.875 -6.062 -3.602 1 97.56 258 ILE A CA 1
ATOM 2040 C C . ILE A 1 258 ? -26.328 -6.453 -3.422 1 97.56 258 ILE A C 1
ATOM 2042 O O . ILE A 1 258 ? -27.172 -5.617 -3.076 1 97.56 258 ILE A O 1
ATOM 2046 N N . PHE A 1 259 ? -26.594 -7.738 -3.639 1 96.94 259 PHE A N 1
ATOM 2047 C CA . PHE A 1 259 ? -27.984 -8.188 -3.553 1 96.94 259 PHE A CA 1
ATOM 2048 C C . PHE A 1 259 ? -28.438 -8.266 -2.102 1 96.94 259 PHE A C 1
ATOM 2050 O O . PHE A 1 259 ? -27.656 -8.602 -1.216 1 96.94 259 PHE A O 1
ATOM 2057 N N . ASP A 1 260 ? -29.703 -7.906 -1.835 1 95.19 260 ASP A N 1
ATOM 2058 C CA . ASP A 1 260 ? -30.359 -8.023 -0.535 1 95.19 260 ASP A CA 1
ATOM 2059 C C . ASP A 1 260 ? -29.594 -7.25 0.536 1 95.19 260 ASP A C 1
ATOM 2061 O O . ASP A 1 260 ? -29.375 -7.754 1.64 1 95.19 260 ASP A O 1
ATOM 2065 N N . PHE A 1 261 ? -29.125 -6.172 0.117 1 94.12 261 PHE A N 1
ATOM 2066 C CA . PHE A 1 261 ? -28.297 -5.316 0.968 1 94.12 261 PHE A CA 1
ATOM 2067 C C . PHE A 1 261 ? -28.781 -3.871 0.905 1 94.12 261 PHE A C 1
ATOM 2069 O O . PHE A 1 261 ? -28.922 -3.305 -0.181 1 94.12 261 PHE A O 1
ATOM 2076 N N . SER A 1 262 ? -29.031 -3.152 2.031 1 89.81 262 SER A N 1
ATOM 2077 C CA . SER A 1 262 ? -29.578 -1.804 2.023 1 89.81 262 SER A CA 1
ATOM 2078 C C . SER A 1 262 ? -28.828 -0.891 2.988 1 89.81 262 SER A C 1
ATOM 2080 O O . SER A 1 262 ? -29.25 0.24 3.236 1 89.81 262 SER A O 1
ATOM 2082 N N . GLN A 1 263 ? -27.672 -1.22 3.342 1 91 263 GLN A N 1
ATOM 2083 C CA . GLN A 1 263 ? -26.922 -0.406 4.293 1 91 263 GLN A CA 1
ATOM 2084 C C . GLN A 1 263 ? -26.094 0.649 3.572 1 91 263 GLN A C 1
ATOM 2086 O O . GLN A 1 263 ? -25.656 0.44 2.436 1 91 263 GLN A O 1
ATOM 2091 N N . ASP A 1 264 ? -25.984 1.783 4.227 1 91.81 264 ASP A N 1
ATOM 2092 C CA . ASP A 1 264 ? -25 2.773 3.824 1 91.81 264 ASP A CA 1
ATOM 2093 C C . ASP A 1 264 ? -23.609 2.385 4.312 1 91.81 264 ASP A C 1
ATOM 2095 O O . ASP A 1 264 ? -23.359 2.344 5.52 1 91.81 264 ASP A O 1
ATOM 2099 N N . ILE A 1 265 ? -22.719 2.18 3.311 1 95.19 265 ILE A N 1
ATOM 2100 C CA . ILE A 1 265 ? -21.438 1.625 3.734 1 95.19 265 ILE A CA 1
ATOM 2101 C C . ILE A 1 265 ? -20.297 2.455 3.15 1 95.19 265 ILE A C 1
ATOM 2103 O O . ILE A 1 265 ? -19.234 1.92 2.822 1 95.19 265 ILE A O 1
ATOM 2107 N N . TYR A 1 266 ? -20.547 3.748 2.875 1 95.81 266 TYR A N 1
ATOM 2108 C CA . TYR A 1 266 ? -19.453 4.602 2.406 1 95.81 266 TYR A CA 1
ATOM 2109 C C . TYR A 1 266 ? -18.297 4.609 3.398 1 95.81 266 TYR A C 1
ATOM 2111 O O . TYR A 1 266 ? -18.516 4.691 4.609 1 95.81 266 TYR A O 1
ATOM 2119 N N . GLY A 1 267 ? -17.078 4.414 2.879 1 96.5 267 GLY A N 1
ATOM 2120 C CA . GLY A 1 267 ? -15.883 4.406 3.715 1 96.5 267 GLY A CA 1
ATOM 2121 C C . GLY A 1 267 ? -15.5 3.02 4.195 1 96.5 267 GLY A C 1
ATOM 2122 O O . GLY A 1 267 ? -14.383 2.809 4.672 1 96.5 267 GLY A O 1
ATOM 2123 N N . ASP A 1 268 ? -16.422 2.127 4.109 1 96.38 268 ASP A N 1
ATOM 2124 C CA . ASP A 1 268 ? -16.109 0.751 4.492 1 96.38 268 ASP A CA 1
ATOM 2125 C C . ASP A 1 268 ? -15.164 0.098 3.49 1 96.38 268 ASP A C 1
ATOM 2127 O O . ASP A 1 268 ? -15.227 0.39 2.295 1 96.38 268 ASP A O 1
ATOM 2131 N N . THR A 1 269 ? -14.312 -0.704 4.02 1 95.62 269 THR A N 1
ATOM 2132 C CA . THR A 1 269 ? -13.547 -1.604 3.162 1 95.62 269 THR A CA 1
ATOM 2133 C C . THR A 1 269 ? -14.312 -2.9 2.92 1 95.62 269 THR A C 1
ATOM 2135 O O . THR A 1 269 ? -14.797 -3.531 3.865 1 95.62 269 THR A O 1
ATOM 2138 N N . ILE A 1 270 ? -14.492 -3.23 1.683 1 96.5 270 ILE A N 1
ATOM 2139 C CA . ILE A 1 270 ? -15.133 -4.5 1.361 1 96.5 270 ILE A CA 1
ATOM 2140 C C . ILE A 1 270 ? -14.227 -5.312 0.432 1 96.5 270 ILE A C 1
ATOM 2142 O O . ILE A 1 270 ? -13.281 -4.777 -0.15 1 96.5 270 ILE A O 1
ATOM 2146 N N . ARG A 1 271 ? -14.477 -6.582 0.385 1 96.75 271 ARG A N 1
ATOM 2147 C CA . ARG A 1 271 ? -13.758 -7.492 -0.5 1 96.75 271 ARG A CA 1
ATOM 2148 C C . ARG A 1 271 ? -14.695 -8.117 -1.526 1 96.75 271 ARG A C 1
ATOM 2150 O O . ARG A 1 271 ? -15.75 -8.648 -1.17 1 96.75 271 ARG A O 1
ATOM 2157 N N . ILE A 1 272 ? -14.312 -8.031 -2.791 1 97.31 272 ILE A N 1
ATOM 2158 C CA . ILE A 1 272 ? -15.086 -8.625 -3.879 1 97.31 272 ILE A CA 1
ATOM 2159 C C . ILE A 1 272 ? -14.398 -9.906 -4.359 1 97.31 272 ILE A C 1
ATOM 2161 O O . ILE A 1 272 ? -13.195 -9.906 -4.621 1 97.31 272 ILE A O 1
ATOM 2165 N N . PHE A 1 273 ? -15.109 -10.945 -4.41 1 97.62 273 PHE A N 1
ATOM 2166 C CA . PHE A 1 273 ? -14.664 -12.188 -5.031 1 97.62 273 PHE A CA 1
ATOM 2167 C C . PHE A 1 273 ? -15.219 -12.32 -6.441 1 97.62 273 PHE A C 1
ATOM 2169 O O . PHE A 1 273 ? -16.438 -12.344 -6.633 1 97.62 273 PHE A O 1
ATOM 2176 N N . TRP A 1 274 ? -14.383 -12.383 -7.367 1 97.81 274 TRP A N 1
ATOM 2177 C CA . TRP A 1 274 ? -14.781 -12.492 -8.766 1 97.81 274 TRP A CA 1
ATOM 2178 C C . TRP A 1 274 ? -15.086 -13.938 -9.141 1 97.81 274 TRP A C 1
ATOM 2180 O O . TRP A 1 274 ? -14.203 -14.797 -9.102 1 97.81 274 TRP A O 1
ATOM 2190 N N . LEU A 1 275 ? -16.297 -14.195 -9.555 1 97.81 275 LEU A N 1
ATOM 2191 C CA . LEU A 1 275 ? -16.703 -15.586 -9.695 1 97.81 275 LEU A CA 1
ATOM 2192 C C . LEU A 1 275 ? -16.812 -15.969 -11.172 1 97.81 275 LEU A C 1
ATOM 2194 O O . LEU A 1 275 ? -16.266 -17 -11.586 1 97.81 275 LEU A O 1
ATOM 2198 N N . ASP A 1 276 ? -17.516 -15.164 -11.914 1 97.81 276 ASP A N 1
ATOM 2199 C CA . ASP A 1 276 ? -17.719 -15.484 -13.32 1 97.81 276 ASP A CA 1
ATOM 2200 C C . ASP A 1 276 ? -18.094 -14.234 -14.117 1 97.81 276 ASP A C 1
ATOM 2202 O O . ASP A 1 276 ? -18.75 -13.336 -13.586 1 97.81 276 ASP A O 1
ATOM 2206 N N . LYS A 1 277 ? -17.828 -14.25 -15.422 1 97.88 277 LYS A N 1
ATOM 2207 C CA . LYS A 1 277 ? -18.188 -13.117 -16.281 1 97.88 277 LYS A CA 1
ATOM 2208 C C . LYS A 1 277 ? -19.594 -13.273 -16.828 1 97.88 277 LYS A C 1
ATOM 2210 O O . LYS A 1 277 ? -19.969 -14.344 -17.312 1 97.88 277 LYS A O 1
ATOM 2215 N N . ILE A 1 278 ? -20.312 -12.25 -16.672 1 97.69 278 ILE A N 1
ATOM 2216 C CA . ILE A 1 278 ? -21.672 -12.25 -17.219 1 97.69 278 ILE A CA 1
ATOM 2217 C C . ILE A 1 278 ? -21.656 -11.781 -18.672 1 97.69 278 ILE A C 1
ATOM 2219 O O . ILE A 1 278 ? -22.234 -12.43 -19.547 1 97.69 278 ILE A O 1
ATOM 2223 N N . ARG A 1 279 ? -20.969 -10.641 -18.875 1 97 279 ARG A N 1
ATOM 2224 C CA . ARG A 1 279 ? -20.922 -10.055 -20.203 1 97 279 ARG A CA 1
ATOM 2225 C C . ARG A 1 279 ? -19.844 -8.977 -20.297 1 97 279 ARG A C 1
ATOM 2227 O O . ARG A 1 279 ? -19.312 -8.531 -19.266 1 97 279 ARG A O 1
ATOM 2234 N N . GLU A 1 280 ? -19.594 -8.578 -21.562 1 95.88 280 GLU A N 1
ATOM 2235 C CA . GLU A 1 280 ? -18.766 -7.402 -21.797 1 95.88 280 GLU A CA 1
ATOM 2236 C C . GLU A 1 280 ? -19.516 -6.117 -21.469 1 95.88 280 GLU A C 1
ATOM 2238 O O . GLU A 1 280 ? -20.734 -6.141 -21.25 1 95.88 280 GLU A O 1
ATOM 2243 N N . MET A 1 281 ? -18.734 -5.039 -21.391 1 91.88 281 MET A N 1
ATOM 2244 C CA . MET A 1 281 ? -19.359 -3.73 -21.219 1 91.88 281 MET A CA 1
ATOM 2245 C C . MET A 1 281 ? -20.141 -3.336 -22.469 1 91.88 281 MET A C 1
ATOM 2247 O O . MET A 1 281 ? -19.688 -3.566 -23.578 1 91.88 281 MET A O 1
ATOM 2251 N N . VAL A 1 282 ? -21.281 -2.832 -22.203 1 89 282 VAL A N 1
ATOM 2252 C CA . VAL A 1 282 ? -22.109 -2.428 -23.328 1 89 282 VAL A CA 1
ATOM 2253 C C . VAL A 1 282 ? -22.688 -1.04 -23.062 1 89 282 VAL A C 1
ATOM 2255 O O . VAL A 1 282 ? -22.969 -0.679 -21.922 1 89 282 VAL A O 1
ATOM 2258 N N . LYS A 1 283 ? -22.859 -0.254 -24.141 1 86 283 LYS A N 1
ATOM 2259 C CA . LYS A 1 283 ? -23.562 1.021 -24.062 1 86 283 LYS A CA 1
ATOM 2260 C C . LYS A 1 283 ? -25.062 0.837 -24.297 1 86 283 LYS A C 1
ATOM 2262 O O . LYS A 1 283 ? -25.469 0.033 -25.141 1 86 283 LYS A O 1
ATOM 2267 N N . PHE A 1 284 ? -25.781 1.524 -23.625 1 86.62 284 PHE A N 1
ATOM 2268 C CA . PHE A 1 284 ? -27.219 1.345 -23.75 1 86.62 284 PHE A CA 1
ATOM 2269 C C . PHE A 1 284 ? -27.875 2.576 -24.359 1 86.62 284 PHE A C 1
ATOM 2271 O O . PHE A 1 284 ? -27.453 3.703 -24.109 1 86.62 284 PHE A O 1
ATOM 2278 N N . GLU A 1 285 ? -28.812 2.232 -25.25 1 84.62 285 GLU A N 1
ATOM 2279 C CA . GLU A 1 285 ? -29.609 3.283 -25.875 1 84.62 285 GLU A CA 1
ATOM 2280 C C . GLU A 1 285 ? -30.75 3.734 -24.984 1 84.62 285 GLU A C 1
ATOM 2282 O O . GLU A 1 285 ? -31.844 3.176 -25.031 1 84.62 285 GLU A O 1
ATOM 2287 N N . GLY A 1 286 ? -30.625 4.133 -23.875 1 83.75 286 GLY A N 1
ATOM 2288 C CA . GLY A 1 286 ? -31.656 4.641 -22.984 1 83.75 286 GLY A CA 1
ATOM 2289 C C . GLY A 1 286 ? -31.781 3.857 -21.703 1 83.75 286 GLY A C 1
ATOM 2290 O O . GLY A 1 286 ? -31.188 2.793 -21.547 1 83.75 286 GLY A O 1
ATOM 2291 N N . ILE A 1 287 ? -32.656 4.289 -20.812 1 86.19 287 ILE A N 1
ATOM 2292 C CA . ILE A 1 287 ? -32.781 3.773 -19.453 1 86.19 287 ILE A CA 1
ATOM 2293 C C . ILE A 1 287 ? -33.5 2.414 -19.484 1 86.19 287 ILE A C 1
ATOM 2295 O O . ILE A 1 287 ? -33.156 1.519 -18.703 1 86.19 287 ILE A O 1
ATOM 2299 N N . ASP A 1 288 ? -34.406 2.271 -20.375 1 89.81 288 ASP A N 1
ATOM 2300 C CA . ASP A 1 288 ? -35.156 1.026 -20.422 1 89.81 288 ASP A CA 1
ATOM 2301 C C . ASP A 1 288 ? -34.281 -0.151 -20.797 1 89.81 288 ASP A C 1
ATOM 2303 O O . ASP A 1 288 ? -34.375 -1.226 -20.203 1 89.81 288 ASP A O 1
ATOM 2307 N N . SER A 1 289 ? -33.5 0.011 -21.766 1 91 289 SER A N 1
ATOM 2308 C CA . SER A 1 289 ? -32.594 -1.039 -22.188 1 91 289 SER A CA 1
ATOM 2309 C C . SER A 1 289 ? -31.578 -1.379 -21.094 1 91 289 SER A C 1
ATOM 2311 O O . SER A 1 289 ? -31.234 -2.547 -20.891 1 91 289 SER A O 1
ATOM 2313 N N . LEU A 1 290 ? -31.203 -0.366 -20.422 1 90.44 290 LEU A N 1
ATOM 2314 C CA . LEU A 1 290 ? -30.281 -0.562 -19.312 1 90.44 290 LEU A CA 1
ATOM 2315 C C . LEU A 1 290 ? -30.922 -1.398 -18.203 1 90.44 290 LEU A C 1
ATOM 2317 O O . LEU A 1 290 ? -30.328 -2.381 -17.75 1 90.44 290 LEU A O 1
ATOM 2321 N N . VAL A 1 291 ? -32.094 -1.051 -17.844 1 91.56 291 VAL A N 1
ATOM 2322 C CA . VAL A 1 291 ? -32.781 -1.738 -16.766 1 91.56 291 VAL A CA 1
ATOM 2323 C C . VAL A 1 291 ? -33.031 -3.191 -17.156 1 91.56 291 VAL A C 1
ATOM 2325 O O . VAL A 1 291 ? -32.875 -4.102 -16.344 1 91.56 291 VAL A O 1
ATOM 2328 N N . ALA A 1 292 ? -33.438 -3.396 -18.391 1 93.12 292 ALA A N 1
ATOM 2329 C CA . ALA A 1 292 ? -33.688 -4.754 -18.875 1 93.12 292 ALA A CA 1
ATOM 2330 C C . ALA A 1 292 ? -32.406 -5.602 -18.781 1 93.12 292 ALA A C 1
ATOM 2332 O O . ALA A 1 292 ? -32.469 -6.762 -18.359 1 93.12 292 ALA A O 1
ATOM 2333 N N . GLN A 1 293 ? -31.359 -5.066 -19.203 1 94.38 293 GLN A N 1
ATOM 2334 C CA . GLN A 1 293 ? -30.078 -5.777 -19.141 1 94.38 293 GLN A CA 1
ATOM 2335 C C . GLN A 1 293 ? -29.688 -6.074 -17.688 1 94.38 293 GLN A C 1
ATOM 2337 O O . GLN A 1 293 ? -29.219 -7.172 -17.375 1 94.38 293 GLN A O 1
ATOM 2342 N N . LEU A 1 294 ? -29.922 -5.086 -16.828 1 94.06 294 LEU A N 1
ATOM 2343 C CA . LEU A 1 294 ? -29.578 -5.262 -15.422 1 94.06 294 LEU A CA 1
ATOM 2344 C C . LEU A 1 294 ? -30.406 -6.375 -14.797 1 94.06 294 LEU A C 1
ATOM 2346 O O . LEU A 1 294 ? -29.906 -7.141 -13.969 1 94.06 294 LEU A O 1
ATOM 2350 N N . GLN A 1 295 ? -31.609 -6.414 -15.141 1 95.38 295 GLN A N 1
ATOM 2351 C CA . GLN A 1 295 ? -32.469 -7.488 -14.656 1 95.38 295 GLN A CA 1
ATOM 2352 C C . GLN A 1 295 ? -31.953 -8.852 -15.117 1 95.38 295 GLN A C 1
ATOM 2354 O O . GLN A 1 295 ? -31.938 -9.812 -14.344 1 95.38 295 GLN A O 1
ATOM 2359 N N . SER A 1 296 ? -31.578 -8.867 -16.359 1 96.44 296 SER A N 1
ATOM 2360 C CA . SER A 1 296 ? -31.016 -10.102 -16.891 1 96.44 296 SER A CA 1
ATOM 2361 C C . SER A 1 296 ? -29.734 -10.484 -16.172 1 96.44 296 SER A C 1
ATOM 2363 O O . SER A 1 296 ? -29.547 -11.641 -15.789 1 96.44 296 SER A O 1
ATOM 2365 N N . ASP A 1 297 ? -28.859 -9.531 -16 1 97 297 ASP A N 1
ATOM 2366 C CA . ASP A 1 297 ? -27.625 -9.758 -15.281 1 97 297 ASP A CA 1
ATOM 2367 C C . ASP A 1 297 ? -27.891 -10.281 -13.875 1 97 297 ASP A C 1
ATOM 2369 O O . ASP A 1 297 ? -27.219 -11.203 -13.406 1 97 297 ASP A O 1
ATOM 2373 N N . GLU A 1 298 ? -28.844 -9.641 -13.227 1 96.88 298 GLU A N 1
ATOM 2374 C CA . GLU A 1 298 ? -29.203 -10.047 -11.867 1 96.88 298 GLU A CA 1
ATOM 2375 C C . GLU A 1 298 ? -29.656 -11.508 -11.828 1 96.88 298 GLU A C 1
ATOM 2377 O O . GLU A 1 298 ? -29.266 -12.258 -10.938 1 96.88 298 GLU A O 1
ATOM 2382 N N . ARG A 1 299 ? -30.469 -11.891 -12.758 1 97.25 299 ARG A N 1
ATOM 2383 C CA . ARG A 1 299 ? -30.953 -13.266 -12.82 1 97.25 299 ARG A CA 1
ATOM 2384 C C . ARG A 1 299 ? -29.781 -14.242 -12.961 1 97.25 299 ARG A C 1
ATOM 2386 O O . ARG A 1 299 ? -29.734 -15.266 -12.281 1 97.25 299 ARG A O 1
ATOM 2393 N N . ILE A 1 300 ? -28.875 -13.914 -13.789 1 96.81 300 ILE A N 1
ATOM 2394 C CA . ILE A 1 300 ? -27.703 -14.758 -14.016 1 96.81 300 ILE A CA 1
ATOM 2395 C C . ILE A 1 300 ? -26.906 -14.875 -12.727 1 96.81 300 ILE A C 1
ATOM 2397 O O . ILE A 1 300 ? -26.531 -15.977 -12.312 1 96.81 300 ILE A O 1
ATOM 2401 N N . ALA A 1 301 ? -26.672 -13.789 -12.078 1 97.06 301 ALA A N 1
ATOM 2402 C CA . ALA A 1 301 ? -25.844 -13.75 -10.883 1 97.06 301 ALA A CA 1
ATOM 2403 C C . ALA A 1 301 ? -26.516 -14.5 -9.727 1 97.06 301 ALA A C 1
ATOM 2405 O O . ALA A 1 301 ? -25.844 -15.25 -9 1 97.06 301 ALA A O 1
ATOM 2406 N N . ARG A 1 302 ? -27.766 -14.266 -9.594 1 96.75 302 ARG A N 1
ATOM 2407 C CA . ARG A 1 302 ? -28.5 -14.914 -8.508 1 96.75 302 ARG A CA 1
ATOM 2408 C C . ARG A 1 302 ? -28.547 -16.422 -8.711 1 96.75 302 ARG A C 1
ATOM 2410 O O . ARG A 1 302 ? -28.516 -17.188 -7.742 1 96.75 302 ARG A O 1
ATOM 2417 N N . SER A 1 303 ? -28.562 -16.891 -9.93 1 95.69 303 SER A N 1
ATOM 2418 C CA . SER A 1 303 ? -28.703 -18.312 -10.219 1 95.69 303 SER A CA 1
ATOM 2419 C C . SER A 1 303 ? -27.344 -19 -10.328 1 95.69 303 SER A C 1
ATOM 2421 O O . SER A 1 303 ? -27.266 -20.219 -10.484 1 95.69 303 SER A O 1
ATOM 2423 N N . TRP A 1 304 ? -26.359 -18.172 -10.219 1 95.38 304 TRP A N 1
ATOM 2424 C CA . TRP A 1 304 ? -25.016 -18.719 -10.422 1 95.38 304 TRP A CA 1
ATOM 2425 C C . TRP A 1 304 ? -24.641 -19.688 -9.297 1 95.38 304 TRP A C 1
ATOM 2427 O O . TRP A 1 304 ? -24.734 -19.328 -8.117 1 95.38 304 TRP A O 1
ATOM 2437 N N . THR A 1 305 ? -24.375 -20.859 -9.43 1 88 305 THR A N 1
ATOM 2438 C CA . THR A 1 305 ? -23.984 -21.859 -8.445 1 88 305 THR A CA 1
ATOM 2439 C C . THR A 1 305 ? -22.547 -22.312 -8.664 1 88 305 THR A C 1
ATOM 2441 O O . THR A 1 305 ? -21.984 -23.062 -7.867 1 88 305 THR A O 1
ATOM 2444 N N . GLY A 1 306 ? -21.688 -21.469 -9.234 1 71.94 306 GLY A N 1
ATOM 2445 C CA . GLY A 1 306 ? -20.281 -21.797 -9.406 1 71.94 306 GLY A CA 1
ATOM 2446 C C . GLY A 1 306 ? -20.031 -23.234 -9.805 1 71.94 306 GLY A C 1
ATOM 2447 O O . GLY A 1 306 ? -20.891 -24.094 -9.57 1 71.94 306 GLY A O 1
ATOM 2448 N N . TYR A 1 307 ? -19.547 -23.594 -10.93 1 50.59 307 TYR A N 1
ATOM 2449 C CA . TYR A 1 307 ? -19.141 -24.984 -11.133 1 50.59 307 TYR A CA 1
ATOM 2450 C C . TYR A 1 307 ? -18.578 -25.578 -9.844 1 50.59 307 TYR A C 1
ATOM 2452 O O . TYR A 1 307 ? -17.484 -25.219 -9.414 1 50.59 307 TYR A O 1
ATOM 2460 N N . ARG A 1 308 ? -19.328 -25.609 -8.609 1 41.38 308 ARG A N 1
ATOM 2461 C CA . ARG A 1 308 ? -18.906 -26.516 -7.547 1 41.38 308 ARG A CA 1
ATOM 2462 C C . ARG A 1 308 ? -18.359 -27.812 -8.117 1 41.38 308 ARG A C 1
ATOM 2464 O O . ARG A 1 308 ? -19.031 -28.484 -8.906 1 41.38 308 ARG A O 1
ATOM 2471 N N . ASN A 1 309 ? -17.172 -28.016 -8.484 1 34.31 309 ASN A N 1
ATOM 2472 C CA . ASN A 1 309 ? -16.812 -29.422 -8.625 1 34.31 309 ASN A CA 1
ATOM 2473 C C . ASN A 1 309 ? -17.578 -30.312 -7.637 1 34.31 309 ASN A C 1
ATOM 2475 O O . ASN A 1 309 ? -17.578 -30.031 -6.438 1 34.31 309 ASN A O 1
ATOM 2479 N N . SER A 1 310 ? -18.734 -31.016 -7.949 1 27.22 310 SER A N 1
ATOM 2480 C CA . SER A 1 310 ? -18.984 -32.375 -7.438 1 27.22 310 SER A CA 1
ATOM 2481 C C . SER A 1 310 ? -17.688 -33.125 -7.191 1 27.22 310 SER A C 1
ATOM 2483 O O . SER A 1 310 ? -16.734 -33 -7.965 1 27.22 310 SER A O 1
ATOM 2485 N N . MET B 1 1 ? 8.164 1.639 22.797 1 87.44 1 MET B N 1
ATOM 2486 C CA . MET B 1 1 ? 7.605 1.01 21.609 1 87.44 1 MET B CA 1
ATOM 2487 C C . MET B 1 1 ? 6.125 1.332 21.453 1 87.44 1 MET B C 1
ATOM 2489 O O . MET B 1 1 ? 5.355 1.199 22.406 1 87.44 1 MET B O 1
ATOM 2493 N N . MET B 1 2 ? 5.77 2.012 20.375 1 94.44 2 MET B N 1
ATOM 2494 C CA . MET B 1 2 ? 4.379 2.379 20.125 1 94.44 2 MET B CA 1
ATOM 2495 C C . MET B 1 2 ? 3.553 1.157 19.734 1 94.44 2 MET B C 1
ATOM 2497 O O . MET B 1 2 ? 3.965 0.373 18.891 1 94.44 2 MET B O 1
ATOM 2501 N N . ILE B 1 3 ? 2.477 0.937 20.391 1 97.06 3 ILE B N 1
ATOM 2502 C CA . ILE B 1 3 ? 1.539 -0.13 20.062 1 97.06 3 ILE B CA 1
ATOM 2503 C C . ILE B 1 3 ? 0.514 0.379 19.047 1 97.06 3 ILE B C 1
ATOM 2505 O O . ILE B 1 3 ? -0.134 1.403 19.266 1 97.06 3 ILE B O 1
ATOM 2509 N N . THR B 1 4 ? 0.373 -0.301 18 1 96.38 4 THR B N 1
ATOM 2510 C CA . THR B 1 4 ? -0.583 0.065 16.969 1 96.38 4 THR B CA 1
ATOM 2511 C C . THR B 1 4 ? -1.652 -1.012 16.812 1 96.38 4 THR B C 1
ATOM 2513 O O . THR B 1 4 ? -1.339 -2.201 16.75 1 96.38 4 THR B O 1
ATOM 2516 N N . LYS B 1 5 ? -2.902 -0.62 16.703 1 96.56 5 LYS B N 1
ATOM 2517 C CA . LYS B 1 5 ? -4.023 -1.541 16.531 1 96.56 5 LYS B CA 1
ATOM 2518 C C . LYS B 1 5 ? -5 -1.024 15.477 1 96.56 5 LYS B C 1
ATOM 2520 O O . LYS B 1 5 ? -5.434 0.127 15.539 1 96.56 5 LYS B O 1
ATOM 2525 N N . ARG B 1 6 ? -5.293 -1.812 14.594 1 95.31 6 ARG B N 1
ATOM 2526 C CA . ARG B 1 6 ? -6.406 -1.55 13.695 1 95.31 6 ARG B CA 1
ATOM 2527 C C . ARG B 1 6 ? -7.699 -2.16 14.227 1 95.31 6 ARG B C 1
ATOM 2529 O O . ARG B 1 6 ? -7.75 -3.355 14.523 1 95.31 6 ARG B O 1
ATOM 2536 N N . ILE B 1 7 ? -8.719 -1.35 14.328 1 95.06 7 ILE B N 1
ATOM 2537 C CA . ILE B 1 7 ? -9.953 -1.834 14.938 1 95.06 7 ILE B CA 1
ATOM 2538 C C . ILE B 1 7 ? -11.125 -1.591 13.984 1 95.06 7 ILE B C 1
ATOM 2540 O O . ILE B 1 7 ? -11.07 -0.689 13.148 1 95.06 7 ILE B O 1
ATOM 2544 N N . ILE B 1 8 ? -12.203 -2.379 14.203 1 91.19 8 ILE B N 1
ATOM 2545 C CA . ILE B 1 8 ? -13.406 -2.277 13.375 1 91.19 8 ILE B CA 1
ATOM 2546 C C . ILE B 1 8 ? -14.391 -1.317 14.031 1 91.19 8 ILE B C 1
ATOM 2548 O O . ILE B 1 8 ? -15.062 -0.543 13.344 1 91.19 8 ILE B O 1
ATOM 2552 N N . ASP B 1 9 ? -14.438 -1.42 15.328 1 93.44 9 ASP B N 1
ATOM 2553 C CA . ASP B 1 9 ? -15.32 -0.571 16.125 1 93.44 9 ASP B CA 1
ATOM 2554 C C . ASP B 1 9 ? -14.781 -0.387 17.531 1 93.44 9 ASP B C 1
ATOM 2556 O O . ASP B 1 9 ? -13.648 -0.775 17.828 1 93.44 9 ASP B O 1
ATOM 2560 N N . GLU B 1 10 ? -15.578 0.244 18.391 1 96 10 GLU B N 1
ATOM 2561 C CA . GLU B 1 10 ? -15.133 0.616 19.734 1 96 10 GLU B CA 1
ATOM 2562 C C . GLU B 1 10 ? -14.852 -0.62 20.578 1 96 10 GLU B C 1
ATOM 2564 O O . GLU B 1 10 ? -14.094 -0.551 21.562 1 96 10 GLU B O 1
ATOM 2569 N N . LYS B 1 11 ? -15.422 -1.762 20.25 1 94.69 11 LYS B N 1
ATOM 2570 C CA . LYS B 1 11 ? -15.211 -2.982 21.016 1 94.69 11 LYS B CA 1
ATOM 2571 C C . LYS B 1 11 ? -13.773 -3.465 20.906 1 94.69 11 LYS B C 1
ATOM 2573 O O . LYS B 1 11 ? -13.297 -4.242 21.734 1 94.69 11 LYS B O 1
ATOM 2578 N N . GLY B 1 12 ? -13.141 -2.994 19.844 1 96.06 12 GLY B N 1
ATOM 2579 C CA . GLY B 1 12 ? -11.75 -3.383 19.641 1 96.06 12 GLY B CA 1
ATOM 2580 C C . GLY B 1 12 ? -10.781 -2.588 20.5 1 96.06 12 GLY B C 1
ATOM 2581 O O . GLY B 1 12 ? -9.586 -2.887 20.531 1 96.06 12 GLY B O 1
ATOM 2582 N N . ILE B 1 13 ? -11.203 -1.589 21.203 1 97.25 13 ILE B N 1
ATOM 2583 C CA . ILE B 1 13 ? -10.359 -0.776 22.062 1 97.25 13 ILE B CA 1
ATOM 2584 C C . ILE B 1 13 ? -10.172 -1.486 23.406 1 97.25 13 ILE B C 1
ATOM 2586 O O . ILE B 1 13 ? -11.133 -1.71 24.141 1 97.25 13 ILE B O 1
ATOM 2590 N N . ASP B 1 14 ? -9.023 -1.839 23.75 1 96.81 14 ASP B N 1
ATOM 2591 C CA . ASP B 1 14 ? -8.711 -2.564 24.969 1 96.81 14 ASP B CA 1
ATOM 2592 C C . ASP B 1 14 ? -7.664 -1.822 25.797 1 96.81 14 ASP B C 1
ATOM 2594 O O . ASP B 1 14 ? -6.762 -2.439 26.359 1 96.81 14 ASP B O 1
ATOM 2598 N N . GLN B 1 15 ? -7.766 -0.609 25.828 1 96.94 15 GLN B N 1
ATOM 2599 C CA . GLN B 1 15 ? -6.848 0.255 26.562 1 96.94 15 GLN B CA 1
ATOM 2600 C C . GLN B 1 15 ? -6.867 -0.056 28.062 1 96.94 15 GLN B C 1
ATOM 2602 O O . GLN B 1 15 ? -7.93 -0.056 28.672 1 96.94 15 GLN B O 1
ATOM 2607 N N . THR B 1 16 ? -5.676 -0.228 28.641 1 95.94 16 THR B N 1
ATOM 2608 C CA . THR B 1 16 ? -5.617 -0.593 30.062 1 95.94 16 THR B CA 1
ATOM 2609 C C . THR B 1 16 ? -5 0.534 30.875 1 95.94 16 THR B C 1
ATOM 2611 O O . THR B 1 16 ? -5.281 0.664 32.062 1 95.94 16 THR B O 1
ATOM 2614 N N . GLU B 1 17 ? -4.215 1.335 30.234 1 97.38 17 GLU B N 1
ATOM 2615 C CA . GLU B 1 17 ? -3.555 2.439 30.922 1 97.38 17 GLU B CA 1
ATOM 2616 C C . GLU B 1 17 ? -4.297 3.754 30.703 1 97.38 17 GLU B C 1
ATOM 2618 O O . GLU B 1 17 ? -4.945 3.939 29.672 1 97.38 17 GLU B O 1
ATOM 2623 N N . ASP B 1 18 ? -4.16 4.641 31.688 1 97.75 18 ASP B N 1
ATOM 2624 C CA . ASP B 1 18 ? -4.75 5.965 31.531 1 97.75 18 ASP B CA 1
ATOM 2625 C C . ASP B 1 18 ? -3.994 6.781 30.484 1 97.75 18 ASP B C 1
ATOM 2627 O O . ASP B 1 18 ? -2.77 6.684 30.375 1 97.75 18 ASP B O 1
ATOM 2631 N N . THR B 1 19 ? -4.785 7.66 29.781 1 98.44 19 THR B N 1
ATOM 2632 C CA . THR B 1 19 ? -4.137 8.266 28.625 1 98.44 19 THR B CA 1
ATOM 2633 C C . THR B 1 19 ? -4.445 9.758 28.547 1 98.44 19 THR B C 1
ATOM 2635 O O . THR B 1 19 ? -5.406 10.227 29.156 1 98.44 19 THR B O 1
ATOM 2638 N N . VAL B 1 20 ? -3.533 10.477 27.953 1 98.5 20 VAL B N 1
ATOM 2639 C CA . VAL B 1 20 ? -3.85 11.734 27.266 1 98.5 20 VAL B CA 1
ATOM 2640 C C . VAL B 1 20 ? -4.223 11.453 25.812 1 98.5 20 VAL B C 1
ATOM 2642 O O . VAL B 1 20 ? -3.432 10.883 25.062 1 98.5 20 VAL B O 1
ATOM 2645 N N . LEU B 1 21 ? -5.43 11.828 25.484 1 98.38 21 LEU B N 1
ATOM 2646 C CA . LEU B 1 21 ? -5.93 11.555 24.141 1 98.38 21 LEU B CA 1
ATOM 2647 C C . LEU B 1 21 ? -5.75 12.773 23.25 1 98.38 21 LEU B C 1
ATOM 2649 O O . LEU B 1 21 ? -6.164 13.883 23.594 1 98.38 21 LEU B O 1
ATOM 2653 N N . VAL B 1 22 ? -5.059 12.578 22.141 1 98.25 22 VAL B N 1
ATOM 2654 C CA . VAL B 1 22 ? -4.953 13.625 21.125 1 98.25 22 VAL B CA 1
ATOM 2655 C C . VAL B 1 22 ? -5.938 13.344 20 1 98.25 22 VAL B C 1
ATOM 2657 O O . VAL B 1 22 ? -5.91 12.266 19.391 1 98.25 22 VAL B O 1
ATOM 2660 N N . LEU B 1 23 ? -6.77 14.273 19.734 1 95.62 23 LEU B N 1
ATOM 2661 C CA . LEU B 1 23 ? -7.828 14.078 18.75 1 95.62 23 LEU B CA 1
ATOM 2662 C C . LEU B 1 23 ? -7.48 14.766 17.438 1 95.62 23 LEU B C 1
ATOM 2664 O O . LEU B 1 23 ? -7.035 15.914 17.438 1 95.62 23 LEU B O 1
ATOM 2668 N N . GLY B 1 24 ? -7.648 14.039 16.344 1 94.38 24 GLY B N 1
ATOM 2669 C CA . GLY B 1 24 ? -7.418 14.602 15.031 1 94.38 24 GLY B CA 1
ATOM 2670 C C . GLY B 1 24 ? -7.109 13.547 13.977 1 94.38 24 GLY B C 1
ATOM 2671 O O . GLY B 1 24 ? -7.07 12.352 14.281 1 94.38 24 GLY B O 1
ATOM 2672 N N . TYR B 1 25 ? -6.871 13.797 12.695 1 93.12 25 TYR B N 1
ATOM 2673 C CA . TYR B 1 25 ? -6.586 12.906 11.57 1 93.12 25 TYR B CA 1
ATOM 2674 C C . TYR B 1 25 ? -5.086 12.766 11.352 1 93.12 25 TYR B C 1
ATOM 2676 O O . TYR B 1 25 ? -4.59 11.672 11.086 1 93.12 25 TYR B O 1
ATOM 2684 N N . PHE B 1 26 ? -4.316 13.578 11.5 1 95.94 26 PHE B N 1
ATOM 2685 C CA . PHE B 1 26 ? -2.865 13.656 11.594 1 95.94 26 PHE B CA 1
ATOM 2686 C C . PHE B 1 26 ? -2.203 13.062 10.359 1 95.94 26 PHE B C 1
ATOM 2688 O O . PHE B 1 26 ? -1.434 12.109 10.453 1 95.94 26 PHE B O 1
ATOM 2695 N N . ASP B 1 27 ? -2.441 13.461 9.18 1 93.75 27 ASP B N 1
ATOM 2696 C CA . ASP B 1 27 ? -1.703 13.18 7.949 1 93.75 27 ASP B CA 1
ATOM 2697 C C . ASP B 1 27 ? -0.634 14.242 7.699 1 93.75 27 ASP B C 1
ATOM 2699 O O . ASP B 1 27 ? -0.936 15.438 7.648 1 93.75 27 ASP B O 1
ATOM 2703 N N . GLY B 1 28 ? 0.591 13.773 7.512 1 94.75 28 GLY B N 1
ATOM 2704 C CA . GLY B 1 28 ? 1.65 14.766 7.426 1 94.75 28 GLY B CA 1
ATOM 2705 C C . GLY B 1 28 ? 1.793 15.594 8.688 1 94.75 28 GLY B C 1
ATOM 2706 O O . GLY B 1 28 ? 1.41 16.766 8.711 1 94.75 28 GLY B O 1
ATOM 2707 N N . LEU B 1 29 ? 2.383 15.062 9.68 1 97.94 29 LEU B N 1
ATOM 2708 C CA . LEU B 1 29 ? 2.475 15.695 10.984 1 97.94 29 LEU B CA 1
ATOM 2709 C C . LEU B 1 29 ? 3.242 17.016 10.898 1 97.94 29 LEU B C 1
ATOM 2711 O O . LEU B 1 29 ? 4.434 17.062 11.211 1 97.94 29 LEU B O 1
ATOM 2715 N N . HIS B 1 30 ? 2.459 18.031 10.492 1 98.06 30 HIS B N 1
ATOM 2716 C CA . HIS B 1 30 ? 3.023 19.359 10.32 1 98.06 30 HIS B CA 1
ATOM 2717 C C . HIS B 1 30 ? 3.197 20.062 11.664 1 98.06 30 HIS B C 1
ATOM 2719 O O . HIS B 1 30 ? 2.822 19.531 12.703 1 98.06 30 HIS B O 1
ATOM 2725 N N . LYS B 1 31 ? 3.66 21.281 11.633 1 98 31 LYS B N 1
ATOM 2726 C CA . LYS B 1 31 ? 4.023 22.016 12.844 1 98 31 LYS B CA 1
ATOM 2727 C C . LYS B 1 31 ? 2.805 22.234 13.734 1 98 31 LYS B C 1
ATOM 2729 O O . LYS B 1 31 ? 2.92 22.266 14.961 1 98 31 LYS B O 1
ATOM 2734 N N . GLY B 1 32 ? 1.646 22.438 13.102 1 97.5 32 GLY B N 1
ATOM 2735 C CA . GLY B 1 32 ? 0.425 22.516 13.883 1 97.5 32 GLY B CA 1
ATOM 2736 C C . GLY B 1 32 ? 0.147 21.25 14.68 1 97.5 32 GLY B C 1
ATOM 2737 O O . GLY B 1 32 ? -0.197 21.312 15.859 1 97.5 32 GLY B O 1
ATOM 2738 N N . HIS B 1 33 ? 0.257 20.125 14.062 1 98.12 33 HIS B N 1
ATOM 2739 C CA . HIS B 1 33 ? 0.095 18.859 14.75 1 98.12 33 HIS B CA 1
ATOM 2740 C C . HIS B 1 33 ? 1.153 18.672 15.836 1 98.12 33 HIS B C 1
ATOM 2742 O O . HIS B 1 33 ? 0.849 18.219 16.938 1 98.12 33 HIS B O 1
ATOM 2748 N N . GLN B 1 34 ? 2.346 19.016 15.531 1 98.38 34 GLN B N 1
ATOM 2749 C CA . GLN B 1 34 ? 3.453 18.875 16.469 1 98.38 34 GLN B CA 1
ATOM 2750 C C . GLN B 1 34 ? 3.186 19.656 17.75 1 98.38 34 GLN B C 1
ATOM 2752 O O . GLN B 1 34 ? 3.527 19.203 18.844 1 98.38 34 GLN B O 1
ATOM 2757 N N . ALA B 1 35 ? 2.588 20.781 17.594 1 98.25 35 ALA B N 1
ATOM 2758 C CA . ALA B 1 35 ? 2.232 21.578 18.766 1 98.25 35 ALA B CA 1
ATOM 2759 C C . ALA B 1 35 ? 1.238 20.828 19.656 1 98.25 35 ALA B C 1
ATOM 2761 O O . ALA B 1 35 ? 1.316 20.906 20.875 1 98.25 35 ALA B O 1
ATOM 2762 N N . LEU B 1 36 ? 0.294 20.125 19.047 1 98.38 36 LEU B N 1
ATOM 2763 C CA . LEU B 1 36 ? -0.65 19.328 19.812 1 98.38 36 LEU B CA 1
ATOM 2764 C C . LEU B 1 36 ? 0.08 18.266 20.641 1 98.38 36 LEU B C 1
ATOM 2766 O O . LEU B 1 36 ? -0.196 18.109 21.828 1 98.38 36 LEU B O 1
ATOM 2770 N N . PHE B 1 37 ? 1.009 17.625 20.031 1 98.62 37 PHE B N 1
ATOM 2771 C CA . PHE B 1 37 ? 1.691 16.516 20.688 1 98.62 37 PHE B CA 1
ATOM 2772 C C . PHE B 1 37 ? 2.678 17.031 21.734 1 98.62 37 PHE B C 1
ATOM 2774 O O . PHE B 1 37 ? 2.945 16.344 22.734 1 98.62 37 PHE B O 1
ATOM 2781 N N . GLU B 1 38 ? 3.219 18.219 21.5 1 98.56 38 GLU B N 1
ATOM 2782 C CA . GLU B 1 38 ? 4.031 18.844 22.531 1 98.56 38 GLU B CA 1
ATOM 2783 C C . GLU B 1 38 ? 3.23 19.031 23.812 1 98.56 38 GLU B C 1
ATOM 2785 O O . GLU B 1 38 ? 3.701 18.703 24.906 1 98.56 38 GLU B O 1
ATOM 2790 N N . LYS B 1 39 ? 2.057 19.531 23.656 1 98.56 39 LYS B N 1
ATOM 2791 C CA . LYS B 1 39 ? 1.179 19.734 24.812 1 98.56 39 LYS B CA 1
ATOM 2792 C C . LYS B 1 39 ? 0.805 18.406 25.453 1 98.56 39 LYS B C 1
ATOM 2794 O O . LYS B 1 39 ? 0.764 18.281 26.672 1 98.56 39 LYS B O 1
ATOM 2799 N N . ALA B 1 40 ? 0.531 17.406 24.625 1 98.75 40 ALA B N 1
ATOM 2800 C CA . ALA B 1 40 ? 0.196 16.078 25.141 1 98.75 40 ALA B CA 1
ATOM 2801 C C . ALA B 1 40 ? 1.343 15.5 25.953 1 98.75 40 ALA B C 1
ATOM 2803 O O . ALA B 1 40 ? 1.12 14.922 27.016 1 98.75 40 ALA B O 1
ATOM 2804 N N . ARG B 1 41 ? 2.543 15.672 25.5 1 98.69 41 ARG B N 1
ATOM 2805 C CA . ARG B 1 41 ? 3.719 15.164 26.203 1 98.69 41 ARG B CA 1
ATOM 2806 C C . ARG B 1 41 ? 3.893 15.844 27.547 1 98.69 41 ARG B C 1
ATOM 2808 O O . ARG B 1 41 ? 4.273 15.203 28.531 1 98.69 41 ARG B O 1
ATOM 2815 N N . GLU B 1 42 ? 3.633 17.141 27.547 1 98.56 42 GLU B N 1
ATOM 2816 C CA . GLU B 1 42 ? 3.705 17.875 28.812 1 98.56 42 GLU B CA 1
ATOM 2817 C C . GLU B 1 42 ? 2.73 17.312 29.844 1 98.56 42 GLU B C 1
ATOM 2819 O O . GLU B 1 42 ? 3.113 17.047 30.984 1 98.56 42 GLU B O 1
ATOM 2824 N N . ILE B 1 43 ? 1.556 17.094 29.422 1 98.38 43 ILE B N 1
ATOM 2825 C CA . ILE B 1 43 ? 0.514 16.594 30.312 1 98.38 43 ILE B CA 1
ATOM 2826 C C . ILE B 1 43 ? 0.861 15.172 30.75 1 98.38 43 ILE B C 1
ATOM 2828 O O . ILE B 1 43 ? 0.728 14.836 31.938 1 98.38 43 ILE B O 1
ATOM 2832 N N . ALA B 1 44 ? 1.268 14.352 29.781 1 98.44 44 ALA B N 1
ATOM 2833 C CA . ALA B 1 44 ? 1.627 12.969 30.078 1 98.44 44 ALA B CA 1
ATOM 2834 C C . ALA B 1 44 ? 2.736 12.891 31.125 1 98.44 44 ALA B C 1
ATOM 2836 O O . ALA B 1 44 ? 2.666 12.086 32.062 1 98.44 44 ALA B O 1
ATOM 2837 N N . ALA B 1 45 ? 3.689 13.742 30.969 1 97.88 45 ALA B N 1
ATOM 2838 C CA . ALA B 1 45 ? 4.812 13.781 31.891 1 97.88 45 ALA B CA 1
ATOM 2839 C C . ALA B 1 45 ? 4.359 14.242 33.281 1 97.88 45 ALA B C 1
ATOM 2841 O O . ALA B 1 45 ? 4.777 13.68 34.281 1 97.88 45 ALA B O 1
ATOM 2842 N N . GLU B 1 46 ? 3.549 15.211 33.281 1 97.81 46 GLU B N 1
ATOM 2843 C CA . GLU B 1 46 ? 3.08 15.805 34.531 1 97.81 46 GLU B CA 1
ATOM 2844 C C . GLU B 1 46 ? 2.188 14.836 35.281 1 97.81 46 GLU B C 1
ATOM 2846 O O . GLU B 1 46 ? 2.268 14.75 36.531 1 97.81 46 GLU B O 1
ATOM 2851 N N . GLN B 1 47 ? 1.427 14.062 34.594 1 97.31 47 GLN B N 1
ATOM 2852 C CA . GLN B 1 47 ? 0.383 13.281 35.25 1 97.31 47 GLN B CA 1
ATOM 2853 C C . GLN B 1 47 ? 0.692 11.789 35.188 1 97.31 47 GLN B C 1
ATOM 2855 O O . GLN B 1 47 ? -0.083 10.969 35.656 1 97.31 47 GLN B O 1
ATOM 2860 N N . GLY B 1 48 ? 1.817 11.469 34.562 1 97.44 48 GLY B N 1
ATOM 2861 C CA . GLY B 1 48 ? 2.18 10.07 34.438 1 97.44 48 GLY B CA 1
ATOM 2862 C C . GLY B 1 48 ? 1.231 9.281 33.562 1 97.44 48 GLY B C 1
ATOM 2863 O O . GLY B 1 48 ? 0.81 8.18 33.938 1 97.44 48 GLY B O 1
ATOM 2864 N N . LEU B 1 49 ? 0.789 9.836 32.5 1 98.25 49 LEU B N 1
ATOM 2865 C CA . LEU B 1 49 ? -0.151 9.211 31.562 1 98.25 49 LEU B CA 1
ATOM 2866 C C . LEU B 1 49 ? 0.562 8.742 30.297 1 98.25 49 LEU B C 1
ATOM 2868 O O . LEU B 1 49 ? 1.693 9.156 30.031 1 98.25 49 LEU B O 1
ATOM 2872 N N . LYS B 1 50 ? -0.059 7.836 29.578 1 98.69 50 LYS B N 1
ATOM 2873 C CA . LYS B 1 50 ? 0.38 7.453 28.234 1 98.69 50 LYS B CA 1
ATOM 2874 C C . LYS B 1 50 ? -0.335 8.273 27.172 1 98.69 50 LYS B C 1
ATOM 2876 O O . LYS B 1 50 ? -1.461 8.734 27.375 1 98.69 50 LYS B O 1
ATOM 2881 N N . ILE B 1 51 ? 0.29 8.516 26.094 1 98.81 51 ILE B N 1
ATOM 2882 C CA . ILE B 1 51 ? -0.329 9.266 25 1 98.81 51 ILE B CA 1
ATOM 2883 C C . ILE B 1 51 ? -1.004 8.305 24.031 1 98.81 51 ILE B C 1
ATOM 2885 O O . ILE B 1 51 ? -0.366 7.387 23.516 1 98.81 51 ILE B O 1
ATOM 2889 N N . ALA B 1 52 ? -2.262 8.508 23.766 1 98.69 52 ALA B N 1
ATOM 2890 C CA . ALA B 1 52 ? -3.027 7.699 22.812 1 98.69 52 ALA B CA 1
ATOM 2891 C C . ALA B 1 52 ? -3.592 8.562 21.688 1 98.69 52 ALA B C 1
ATOM 2893 O O . ALA B 1 52 ? -3.938 9.727 21.906 1 98.69 52 ALA B O 1
ATOM 2894 N N . VAL B 1 53 ? -3.613 8.008 20.547 1 98.25 53 VAL B N 1
ATOM 2895 C CA . VAL B 1 53 ? -4.211 8.625 19.375 1 98.25 53 VAL B CA 1
ATOM 2896 C C . VAL B 1 53 ? -5.176 7.645 18.703 1 98.25 53 VAL B C 1
ATOM 2898 O O . VAL B 1 53 ? -4.859 6.461 18.562 1 98.25 53 VAL B O 1
ATOM 2901 N N . MET B 1 54 ? -6.328 8.047 18.453 1 96.69 54 MET B N 1
ATOM 2902 C CA . MET B 1 54 ? -7.223 7.344 17.531 1 96.69 54 MET B CA 1
ATOM 2903 C C . MET B 1 54 ? -7.43 8.141 16.25 1 96.69 54 MET B C 1
ATOM 2905 O O . MET B 1 54 ? -7.855 9.297 16.297 1 96.69 54 MET B O 1
ATOM 2909 N N . THR B 1 55 ? -7.059 7.652 15.227 1 97.38 55 THR B N 1
ATOM 2910 C CA . THR B 1 55 ? -7.156 8.352 13.953 1 97.38 55 THR B CA 1
ATOM 2911 C C . THR B 1 55 ? -7.523 7.391 12.828 1 97.38 55 THR B C 1
ATOM 2913 O O . THR B 1 55 ? -7.973 6.273 13.086 1 97.38 55 THR B O 1
ATOM 2916 N N . PHE B 1 56 ? -7.488 7.895 11.539 1 97.19 56 PHE B N 1
ATOM 2917 C CA . PHE B 1 56 ? -7.98 7.152 10.383 1 97.19 56 PHE B CA 1
ATOM 2918 C C . PHE B 1 56 ? -6.852 6.898 9.391 1 97.19 56 PHE B C 1
ATOM 2920 O O . PHE B 1 56 ? -6.027 7.777 9.141 1 97.19 56 PHE B O 1
ATOM 2927 N N . PRO B 1 57 ? -6.844 5.641 8.844 1 96.12 57 PRO B N 1
ATOM 2928 C CA . PRO B 1 57 ? -5.809 5.379 7.836 1 96.12 57 PRO B CA 1
ATOM 2929 C C . PRO B 1 57 ? -6.008 6.191 6.559 1 96.12 57 PRO B C 1
ATOM 2931 O O . PRO B 1 57 ? -5.035 6.637 5.945 1 96.12 57 PRO B O 1
ATOM 2934 N N . GLU B 1 58 ? -7.293 6.352 6.199 1 96.19 58 GLU B N 1
ATOM 2935 C CA . GLU B 1 58 ? -7.633 7.102 4.996 1 96.19 58 GLU B CA 1
ATOM 2936 C C . GLU B 1 58 ? -8.375 8.391 5.34 1 96.19 58 GLU B C 1
ATOM 2938 O O . GLU B 1 58 ? -8.891 8.539 6.449 1 96.19 58 GLU B O 1
ATOM 2943 N N . SER B 1 59 ? -8.406 9.281 4.379 1 95.25 59 SER B N 1
ATOM 2944 C CA . SER B 1 59 ? -9.062 10.57 4.582 1 95.25 59 SER B CA 1
ATOM 2945 C C . SER B 1 59 ? -10.539 10.391 4.898 1 95.25 59 SER B C 1
ATOM 2947 O O . SER B 1 59 ? -11.25 9.656 4.195 1 95.25 59 SER B O 1
ATOM 2949 N N . PRO B 1 60 ? -11.039 11.086 5.914 1 95 60 PRO B N 1
ATOM 2950 C CA . PRO B 1 60 ? -12.477 11.07 6.203 1 95 60 PRO B CA 1
ATOM 2951 C C . PRO B 1 60 ? -13.328 11.539 5.023 1 95 60 PRO B C 1
ATOM 2953 O O . PRO B 1 60 ? -14.5 11.172 4.918 1 95 60 PRO B O 1
ATOM 2956 N N . LYS B 1 61 ? -12.734 12.289 4.145 1 94.12 61 LYS B N 1
ATOM 2957 C CA . LYS B 1 61 ? -13.461 12.844 3.004 1 94.12 61 LYS B CA 1
ATOM 2958 C C . LYS B 1 61 ? -14 11.734 2.109 1 94.12 61 LYS B C 1
ATOM 2960 O O . LYS B 1 61 ? -14.984 11.93 1.396 1 94.12 61 LYS B O 1
ATOM 2965 N N . LEU B 1 62 ? -13.344 10.602 2.164 1 93.56 62 LEU B N 1
ATOM 2966 C CA . LEU B 1 62 ? -13.734 9.477 1.314 1 93.56 62 LEU B CA 1
ATOM 2967 C C . LEU B 1 62 ? -15.164 9.047 1.609 1 93.56 62 LEU B C 1
ATOM 2969 O O . LEU B 1 62 ? -15.836 8.484 0.745 1 93.56 62 LEU B O 1
ATOM 2973 N N . ALA B 1 63 ? -15.656 9.328 2.787 1 93.06 63 ALA B N 1
ATOM 2974 C CA . ALA B 1 63 ? -16.984 8.883 3.188 1 93.06 63 ALA B CA 1
ATOM 2975 C C . ALA B 1 63 ? -18.047 9.93 2.832 1 93.06 63 ALA B C 1
ATOM 2977 O O . ALA B 1 63 ? -19.234 9.664 2.914 1 93.06 63 ALA B O 1
ATOM 2978 N N . PHE B 1 64 ? -17.594 11.148 2.305 1 91.5 64 PHE B N 1
ATOM 2979 C CA . PHE B 1 64 ? -18.562 12.234 2.26 1 91.5 64 PHE B CA 1
ATOM 2980 C C . PHE B 1 64 ? -18.609 12.859 0.871 1 91.5 64 PHE B C 1
ATOM 2982 O O . PHE B 1 64 ? -19.641 13.383 0.458 1 91.5 64 PHE B O 1
ATOM 2989 N N . VAL B 1 65 ? -17.531 12.852 0.227 1 91.31 65 VAL B N 1
ATOM 2990 C CA . VAL B 1 65 ? -17.484 13.609 -1.019 1 91.31 65 VAL B CA 1
ATOM 2991 C C . VAL B 1 65 ? -17.359 12.656 -2.203 1 91.31 65 VAL B C 1
ATOM 2993 O O . VAL B 1 65 ? -17.016 11.484 -2.027 1 91.31 65 VAL B O 1
ATOM 2996 N N . ARG B 1 66 ? -17.656 13.203 -3.334 1 91.06 66 ARG B N 1
ATOM 2997 C CA . ARG B 1 66 ? -17.453 12.422 -4.551 1 91.06 66 ARG B CA 1
ATOM 2998 C C . ARG B 1 66 ? -15.992 11.992 -4.688 1 91.06 66 ARG B C 1
ATOM 3000 O O . ARG B 1 66 ? -15.086 12.781 -4.441 1 91.06 66 ARG B O 1
ATOM 3007 N N . TYR B 1 67 ? -15.836 10.82 -5.074 1 91.69 67 TYR B N 1
ATOM 3008 C CA . TYR B 1 67 ? -14.5 10.242 -5.133 1 91.69 67 TYR B CA 1
ATOM 3009 C C . TYR B 1 67 ? -13.664 10.914 -6.211 1 91.69 67 TYR B C 1
ATOM 3011 O O . TYR B 1 67 ? -14.141 11.148 -7.324 1 91.69 67 TYR B O 1
ATOM 3019 N N . GLN B 1 68 ? -12.523 11.234 -5.863 1 89.62 68 GLN B N 1
ATOM 3020 C CA . GLN B 1 68 ? -11.414 11.57 -6.754 1 89.62 68 GLN B CA 1
ATOM 3021 C C . GLN B 1 68 ? -10.148 10.805 -6.367 1 89.62 68 GLN B C 1
ATOM 3023 O O . GLN B 1 68 ? -9.867 10.625 -5.184 1 89.62 68 GLN B O 1
ATOM 3028 N N . PRO B 1 69 ? -9.383 10.352 -7.324 1 88 69 PRO B N 1
ATOM 3029 C CA . PRO B 1 69 ? -8.195 9.539 -7.027 1 88 69 PRO B CA 1
ATOM 3030 C C . PRO B 1 69 ? -7.262 10.211 -6.023 1 88 69 PRO B C 1
ATOM 3032 O O . PRO B 1 69 ? -6.609 9.523 -5.23 1 88 69 PRO B O 1
ATOM 3035 N N . GLU B 1 70 ? -7.199 11.508 -6.016 1 90.75 70 GLU B N 1
ATOM 3036 C CA . GLU B 1 70 ? -6.312 12.258 -5.129 1 90.75 70 GLU B CA 1
ATOM 3037 C C . GLU B 1 70 ? -6.691 12.047 -3.664 1 90.75 70 GLU B C 1
ATOM 3039 O O . GLU B 1 70 ? -5.871 12.273 -2.77 1 90.75 70 GLU B O 1
ATOM 3044 N N . LEU B 1 71 ? -7.918 11.664 -3.428 1 93.06 71 LEU B N 1
ATOM 3045 C CA . LEU B 1 71 ? -8.375 11.453 -2.059 1 93.06 71 LEU B CA 1
ATOM 3046 C C . LEU B 1 71 ? -7.672 10.258 -1.428 1 93.06 71 LEU B C 1
ATOM 3048 O O . LEU B 1 71 ? -7.707 10.086 -0.207 1 93.06 71 LEU B O 1
ATOM 3052 N N . MET B 1 72 ? -7.043 9.445 -2.299 1 93.94 72 MET B N 1
ATOM 3053 C CA . MET B 1 72 ? -6.332 8.273 -1.803 1 93.94 72 MET B CA 1
ATOM 3054 C C . MET B 1 72 ? -4.887 8.617 -1.464 1 93.94 72 MET B C 1
ATOM 3056 O O . MET B 1 72 ? -4.16 7.785 -0.908 1 93.94 72 MET B O 1
ATOM 3060 N N . LEU B 1 73 ? -4.43 9.828 -1.784 1 95.88 73 LEU B N 1
ATOM 3061 C CA . LEU B 1 73 ? -3.047 10.227 -1.556 1 95.88 73 LEU B CA 1
ATOM 3062 C C . LEU B 1 73 ? -2.869 10.789 -0.148 1 95.88 73 LEU B C 1
ATOM 3064 O O . LEU B 1 73 ? -3.766 11.445 0.382 1 95.88 73 LEU B O 1
ATOM 3068 N N . HIS B 1 74 ? -1.694 10.555 0.412 1 96.94 74 HIS B N 1
ATOM 3069 C CA . HIS B 1 74 ? -1.333 11.039 1.739 1 96.94 74 HIS B CA 1
ATOM 3070 C C . HIS B 1 74 ? -0.1 11.938 1.682 1 96.94 74 HIS B C 1
ATOM 3072 O O . HIS B 1 74 ? 0.633 11.93 0.69 1 96.94 74 HIS B O 1
ATOM 3078 N N . LEU B 1 75 ? 0.069 12.711 2.686 1 97.38 75 LEU B N 1
ATOM 3079 C CA . LEU B 1 75 ? 1.277 13.516 2.812 1 97.38 75 LEU B CA 1
ATOM 3080 C C . LEU B 1 75 ? 2.451 12.664 3.287 1 97.38 75 LEU B C 1
ATOM 3082 O O . LEU B 1 75 ? 3.607 12.969 2.98 1 97.38 75 LEU B O 1
ATOM 3086 N N . ALA B 1 76 ? 2.141 11.648 4.082 1 95.94 76 ALA B N 1
ATOM 3087 C CA . ALA B 1 76 ? 3.146 10.703 4.562 1 95.94 76 ALA B CA 1
ATOM 3088 C C . ALA B 1 76 ? 2.684 9.266 4.363 1 95.94 76 ALA B C 1
ATOM 3090 O O . ALA B 1 76 ? 1.499 8.961 4.52 1 95.94 76 ALA B O 1
ATOM 3091 N N . SER B 1 77 ? 3.658 8.422 4.016 1 94.19 77 SER B N 1
ATOM 3092 C CA . SER B 1 77 ? 3.33 7.004 3.963 1 94.19 77 SER B CA 1
ATOM 3093 C C . SER B 1 77 ? 2.9 6.484 5.332 1 94.19 77 SER B C 1
ATOM 3095 O O . SER B 1 77 ? 3.217 7.094 6.359 1 94.19 77 SER B O 1
ATOM 3097 N N . PRO B 1 78 ? 2.164 5.367 5.332 1 94.06 78 PRO B N 1
ATOM 3098 C CA . PRO B 1 78 ? 1.778 4.801 6.629 1 94.06 78 PRO B CA 1
ATOM 3099 C C . PRO B 1 78 ? 2.975 4.543 7.543 1 94.06 78 PRO B C 1
ATOM 3101 O O . PRO B 1 78 ? 2.912 4.824 8.742 1 94.06 78 PRO B O 1
ATOM 3104 N N . GLU B 1 79 ? 4.082 4.055 6.973 1 92.75 79 GLU B N 1
ATOM 3105 C CA . GLU B 1 79 ? 5.277 3.787 7.766 1 92.75 79 GLU B CA 1
ATOM 3106 C C . GLU B 1 79 ? 5.867 5.074 8.328 1 92.75 79 GLU B C 1
ATOM 3108 O O . GLU B 1 79 ? 6.238 5.133 9.508 1 92.75 79 GLU B O 1
ATOM 3113 N N . GLU B 1 80 ? 5.953 6.059 7.488 1 94.88 80 GLU B N 1
ATOM 3114 C CA . GLU B 1 80 ? 6.473 7.348 7.938 1 94.88 80 GLU B CA 1
ATOM 3115 C C . GLU B 1 80 ? 5.555 7.98 8.977 1 94.88 80 GLU B C 1
ATOM 3117 O O . GLU B 1 80 ? 6.027 8.547 9.969 1 94.88 80 GLU B O 1
ATOM 3122 N N . ARG B 1 81 ? 4.312 7.914 8.727 1 96.75 81 ARG B N 1
ATOM 3123 C CA . ARG B 1 81 ? 3.328 8.445 9.664 1 96.75 81 ARG B CA 1
ATOM 3124 C C . ARG B 1 81 ? 3.484 7.801 11.039 1 96.75 81 ARG B C 1
ATOM 3126 O O . ARG B 1 81 ? 3.516 8.5 12.055 1 96.75 81 ARG B O 1
ATOM 3133 N N . MET B 1 82 ? 3.641 6.516 11.094 1 96.94 82 MET B N 1
ATOM 3134 C CA . MET B 1 82 ? 3.809 5.793 12.352 1 96.94 82 MET B CA 1
ATOM 3135 C C . MET B 1 82 ? 5.105 6.199 13.039 1 96.94 82 MET B C 1
ATOM 3137 O O . MET B 1 82 ? 5.129 6.418 14.25 1 96.94 82 MET B O 1
ATOM 3141 N N . ALA B 1 83 ? 6.121 6.293 12.258 1 96 83 ALA B N 1
ATOM 3142 C CA . ALA B 1 83 ? 7.41 6.691 12.812 1 96 83 ALA B CA 1
ATOM 3143 C C . ALA B 1 83 ? 7.34 8.086 13.422 1 96 83 ALA B C 1
ATOM 3145 O O . ALA B 1 83 ? 7.895 8.336 14.492 1 96 83 ALA B O 1
ATOM 3146 N N . GLN B 1 84 ? 6.695 8.977 12.734 1 97 84 GLN B N 1
ATOM 3147 C CA . GLN B 1 84 ? 6.543 10.344 13.227 1 97 84 GLN B CA 1
ATOM 3148 C C . GLN B 1 84 ? 5.734 10.375 14.516 1 97 84 GLN B C 1
ATOM 3150 O O . GLN B 1 84 ? 6.121 11.047 15.477 1 97 84 GLN B O 1
ATOM 3155 N N . LEU B 1 85 ? 4.664 9.641 14.562 1 98.38 85 LEU B N 1
ATOM 3156 C CA . LEU B 1 85 ? 3.836 9.586 15.758 1 98.38 85 LEU B CA 1
ATOM 3157 C C . LEU B 1 85 ? 4.621 9.023 16.938 1 98.38 85 LEU B C 1
ATOM 3159 O O . LEU B 1 85 ? 4.52 9.523 18.062 1 98.38 85 LEU B O 1
ATOM 3163 N N . GLU B 1 86 ? 5.379 8.008 16.656 1 98.19 86 GLU B N 1
ATOM 3164 C CA . GLU B 1 86 ? 6.219 7.43 17.688 1 98.19 86 GLU B CA 1
ATOM 3165 C C . GLU B 1 86 ? 7.227 8.445 18.219 1 98.19 86 GLU B C 1
ATOM 3167 O O . GLU B 1 86 ? 7.41 8.578 19.438 1 98.19 86 GLU B O 1
ATOM 3172 N N . SER B 1 87 ? 7.816 9.18 17.328 1 97.31 87 SER B N 1
ATOM 3173 C CA . SER B 1 87 ? 8.82 10.172 17.703 1 97.31 87 SER B CA 1
ATOM 3174 C C . SER B 1 87 ? 8.195 11.305 18.5 1 97.31 87 SER B C 1
ATOM 3176 O O . SER B 1 87 ? 8.883 11.953 19.297 1 97.31 87 SER B O 1
ATOM 3178 N N . LEU B 1 88 ? 6.949 11.484 18.297 1 97.88 88 LEU B N 1
ATOM 3179 C CA . LEU B 1 88 ? 6.246 12.547 19 1 97.88 88 LEU B CA 1
ATOM 3180 C C . LEU B 1 88 ? 5.734 12.07 20.344 1 97.88 88 LEU B C 1
ATOM 3182 O O . LEU B 1 88 ? 5.059 12.812 21.062 1 97.88 88 LEU B O 1
ATOM 3186 N N . GLY B 1 89 ? 5.98 10.82 20.672 1 98 89 GLY B N 1
ATOM 3187 C CA . GLY B 1 89 ? 5.746 10.336 22.016 1 98 89 GLY B CA 1
ATOM 3188 C C . GLY B 1 89 ? 4.473 9.516 22.141 1 98 89 GLY B C 1
ATOM 3189 O O . GLY B 1 89 ? 4.047 9.188 23.25 1 98 89 GLY B O 1
ATOM 3190 N N . VAL B 1 90 ? 3.889 9.125 21.031 1 98.69 90 VAL B N 1
ATOM 3191 C CA . VAL B 1 90 ? 2.652 8.352 21.062 1 98.69 90 VAL B CA 1
ATOM 3192 C C . VAL B 1 90 ? 2.943 6.941 21.562 1 98.69 90 VAL B C 1
ATOM 3194 O O . VAL B 1 90 ? 3.881 6.293 21.094 1 98.69 90 VAL B O 1
ATOM 3197 N N . ASP B 1 91 ? 2.129 6.5 22.469 1 98.69 91 ASP B N 1
ATOM 3198 C CA . ASP B 1 91 ? 2.277 5.16 23.031 1 98.69 91 ASP B CA 1
ATOM 3199 C C . ASP B 1 91 ? 1.298 4.184 22.391 1 98.69 91 ASP B C 1
ATOM 3201 O O . ASP B 1 91 ? 1.624 3.012 22.188 1 98.69 91 ASP B O 1
ATOM 3205 N N . TYR B 1 92 ? 0.122 4.613 22.141 1 98.62 92 TYR B N 1
ATOM 3206 C CA . TYR B 1 92 ? -0.946 3.785 21.594 1 98.62 92 TYR B CA 1
ATOM 3207 C C . TYR B 1 92 ? -1.577 4.445 20.375 1 98.62 92 TYR B C 1
ATOM 3209 O O . TYR B 1 92 ? -2.055 5.582 20.453 1 98.62 92 TYR B O 1
ATOM 3217 N N . LEU B 1 93 ? -1.563 3.781 19.312 1 98.38 93 LEU B N 1
ATOM 3218 C CA . LEU B 1 93 ? -2.201 4.262 18.094 1 98.38 93 LEU B CA 1
ATOM 3219 C C . LEU B 1 93 ? -3.326 3.326 17.656 1 98.38 93 LEU B C 1
ATOM 3221 O O . LEU B 1 93 ? -3.086 2.156 17.359 1 98.38 93 LEU B O 1
ATOM 3225 N N . TYR B 1 94 ? -4.543 3.801 17.672 1 98 94 TYR B N 1
ATOM 3226 C CA . TYR B 1 94 ? -5.703 3.078 17.172 1 98 94 TYR B CA 1
ATOM 3227 C C . TYR B 1 94 ? -6.109 3.598 15.789 1 98 94 TYR B C 1
ATOM 3229 O O . TYR B 1 94 ? -6.352 4.797 15.625 1 98 94 TYR B O 1
ATOM 3237 N N . LEU B 1 95 ? -6.176 2.707 14.875 1 97.5 95 LEU B N 1
ATOM 3238 C CA . LEU B 1 95 ? -6.625 3.041 13.523 1 97.5 95 LEU B CA 1
ATOM 3239 C C . LEU B 1 95 ? -8.016 2.469 13.258 1 97.5 95 LEU B C 1
ATOM 3241 O O . LEU B 1 95 ? -8.234 1.267 13.422 1 97.5 95 LEU B O 1
ATOM 3245 N N . ILE B 1 96 ? -8.898 3.32 12.922 1 96.5 96 ILE B N 1
ATOM 3246 C CA . ILE B 1 96 ? -10.258 2.912 12.594 1 96.5 96 ILE B CA 1
ATOM 3247 C C . ILE B 1 96 ? -10.68 3.549 11.273 1 96.5 96 ILE B C 1
ATOM 3249 O O . ILE B 1 96 ? -10.367 4.711 11 1 96.5 96 ILE B O 1
ATOM 3253 N N . ASP B 1 97 ? -11.398 2.834 10.414 1 95.81 97 ASP B N 1
ATOM 3254 C CA . ASP B 1 97 ? -11.883 3.402 9.156 1 95.81 97 ASP B CA 1
ATOM 3255 C C . ASP B 1 97 ? -12.969 4.453 9.414 1 95.81 97 ASP B C 1
ATOM 3257 O O . ASP B 1 97 ? -13.883 4.227 10.203 1 95.81 97 ASP B O 1
ATOM 3261 N N . PHE B 1 98 ? -12.797 5.559 8.789 1 96.62 98 PHE B N 1
ATOM 3262 C CA . PHE B 1 98 ? -13.844 6.574 8.852 1 96.62 98 PHE B CA 1
ATOM 3263 C C . PHE B 1 98 ? -14.977 6.25 7.883 1 96.62 98 PHE B C 1
ATOM 3265 O O . PHE B 1 98 ? -14.891 6.57 6.695 1 96.62 98 PHE B O 1
ATOM 3272 N N . THR B 1 99 ? -16.016 5.688 8.398 1 96.5 99 THR B N 1
ATOM 3273 C CA . THR B 1 99 ? -17.141 5.219 7.609 1 96.5 99 THR B CA 1
ATOM 3274 C C . THR B 1 99 ? -18.375 6.07 7.871 1 96.5 99 THR B C 1
ATOM 3276 O O . THR B 1 99 ? -18.406 6.871 8.805 1 96.5 99 THR B O 1
ATOM 3279 N N . SER B 1 100 ? -19.406 5.844 7.023 1 94.94 100 SER B N 1
ATOM 3280 C CA . SER B 1 100 ? -20.688 6.492 7.281 1 94.94 100 SER B CA 1
ATOM 3281 C C . SER B 1 100 ? -21.25 6.098 8.641 1 94.94 100 SER B C 1
ATOM 3283 O O . SER B 1 100 ? -21.844 6.922 9.336 1 94.94 100 SER B O 1
ATOM 3285 N N . HIS B 1 101 ? -21.031 4.871 9 1 93.81 101 HIS B N 1
ATOM 3286 C CA . HIS B 1 101 ? -21.453 4.414 10.312 1 93.81 101 HIS B CA 1
ATOM 3287 C C . HIS B 1 101 ? -20.719 5.152 11.43 1 93.81 101 HIS B C 1
ATOM 3289 O O . HIS B 1 101 ? -21.344 5.645 12.375 1 93.81 101 HIS B O 1
ATOM 3295 N N . PHE B 1 102 ? -19.422 5.227 11.359 1 95.75 102 PHE B N 1
ATOM 3296 C CA . PHE B 1 102 ? -18.625 5.961 12.336 1 95.75 102 PHE B CA 1
ATOM 3297 C C . PHE B 1 102 ? -19.047 7.426 12.383 1 95.75 102 PHE B C 1
ATOM 3299 O O . PHE B 1 102 ? -19.234 7.988 13.469 1 95.75 102 PHE B O 1
ATOM 3306 N N . ALA B 1 103 ? -19.219 7.992 11.211 1 95.06 103 ALA B N 1
ATOM 3307 C CA . ALA B 1 103 ? -19.562 9.406 11.078 1 95.06 103 ALA B CA 1
ATOM 3308 C C . ALA B 1 103 ? -20.938 9.695 11.672 1 95.06 103 ALA B C 1
ATOM 3310 O O . ALA B 1 103 ? -21.25 10.844 11.984 1 95.06 103 ALA B O 1
ATOM 3311 N N . GLY B 1 104 ? -21.703 8.672 11.805 1 95.44 104 GLY B N 1
ATOM 3312 C CA . GLY B 1 104 ? -23.062 8.836 12.312 1 95.44 104 GLY B CA 1
ATOM 3313 C C . GLY B 1 104 ? -23.125 9.008 13.82 1 95.44 104 GLY B C 1
ATOM 3314 O O . GLY B 1 104 ? -24.156 9.398 14.359 1 95.44 104 GLY B O 1
ATOM 3315 N N . ASN B 1 105 ? -22.094 8.805 14.484 1 96.44 105 ASN B N 1
ATOM 3316 C CA . ASN B 1 105 ? -22.047 8.992 15.93 1 96.44 105 ASN B CA 1
ATOM 3317 C C . ASN B 1 105 ? -22.172 10.461 16.312 1 96.44 105 ASN B C 1
ATOM 3319 O O . ASN B 1 105 ? -21.484 11.312 15.758 1 96.44 105 ASN B O 1
ATOM 3323 N N . THR B 1 106 ? -23.062 10.75 17.234 1 97.56 106 THR B N 1
ATOM 3324 C CA . THR B 1 106 ? -23.078 12.078 17.828 1 97.56 106 THR B CA 1
ATOM 3325 C C . THR B 1 106 ? -21.859 12.305 18.703 1 97.56 106 THR B C 1
ATOM 3327 O O . THR B 1 106 ? -21.109 11.367 18.984 1 97.56 106 THR B O 1
ATOM 3330 N N . ALA B 1 107 ? -21.672 13.547 19.094 1 97.12 107 ALA B N 1
ATOM 3331 C CA . ALA B 1 107 ? -20.578 13.844 20.016 1 97.12 107 ALA B CA 1
ATOM 3332 C C . ALA B 1 107 ? -20.672 12.977 21.266 1 97.12 107 ALA B C 1
ATOM 3334 O O . ALA B 1 107 ? -19.656 12.406 21.703 1 97.12 107 ALA B O 1
ATOM 3335 N N . ARG B 1 108 ? -21.844 12.875 21.75 1 96.88 108 ARG B N 1
ATOM 3336 C CA . ARG B 1 108 ? -22.047 12.07 22.953 1 96.88 108 ARG B CA 1
ATOM 3337 C C . ARG B 1 108 ? -21.703 10.602 22.703 1 96.88 108 ARG B C 1
ATOM 3339 O O . ARG B 1 108 ? -21 9.984 23.5 1 96.88 108 ARG B O 1
ATOM 3346 N N . ASP B 1 109 ? -22.203 10.078 21.547 1 96.5 109 ASP B N 1
ATOM 3347 C CA . ASP B 1 109 ? -21.891 8.703 21.188 1 96.5 109 ASP B CA 1
ATOM 3348 C C . ASP B 1 109 ? -20.375 8.5 21.094 1 96.5 109 ASP B C 1
ATOM 3350 O O . ASP B 1 109 ? -19.844 7.5 21.562 1 96.5 109 ASP B O 1
ATOM 3354 N N . PHE B 1 110 ? -19.797 9.461 20.484 1 96.62 110 PHE B N 1
ATOM 3355 C CA . PHE B 1 110 ? -18.344 9.383 20.25 1 96.62 110 PHE B CA 1
ATOM 3356 C C . PHE B 1 110 ? -17.594 9.312 21.578 1 96.62 110 PHE B C 1
ATOM 3358 O O . PHE B 1 110 ? -16.719 8.477 21.75 1 96.62 110 PHE B O 1
ATOM 3365 N N . PHE B 1 111 ? -17.891 10.07 22.484 1 95.69 111 PHE B N 1
ATOM 3366 C CA . PHE B 1 111 ? -17.203 10.094 23.781 1 95.69 111 PHE B CA 1
ATOM 3367 C C . PHE B 1 111 ? -17.547 8.852 24.594 1 95.69 111 PHE B C 1
ATOM 3369 O O . PHE B 1 111 ? -16.672 8.227 25.188 1 95.69 111 PHE B O 1
ATOM 3376 N N . GLU B 1 112 ? -18.781 8.445 24.562 1 95.25 112 GLU B N 1
ATOM 3377 C CA . GLU B 1 112 ? -19.234 7.301 25.359 1 95.25 112 GLU B CA 1
ATOM 3378 C C . GLU B 1 112 ? -18.672 5.992 24.797 1 95.25 112 GLU B C 1
ATOM 3380 O O . GLU B 1 112 ? -18.25 5.113 25.547 1 95.25 112 GLU B O 1
ATOM 3385 N N . LYS B 1 113 ? -18.625 5.93 23.5 1 95 113 LYS B N 1
ATOM 3386 C CA . LYS B 1 113 ? -18.281 4.664 22.859 1 95 113 LYS B CA 1
ATOM 3387 C C . LYS B 1 113 ? -16.766 4.551 22.672 1 95 113 LYS B C 1
ATOM 3389 O O . LYS B 1 113 ? -16.203 3.465 22.812 1 95 113 LYS B O 1
ATOM 3394 N N . TYR B 1 114 ? -16.156 5.641 22.312 1 94.69 114 TYR B N 1
ATOM 3395 C CA . TYR B 1 114 ? -14.766 5.547 21.891 1 94.69 114 TYR B CA 1
ATOM 3396 C C . TYR B 1 114 ? -13.836 6.184 22.938 1 94.69 114 TYR B C 1
ATOM 3398 O O . TYR B 1 114 ? -12.977 5.508 23.5 1 94.69 114 TYR B O 1
ATOM 3406 N N . VAL B 1 115 ? -14.039 7.422 23.328 1 94.38 115 VAL B N 1
ATOM 3407 C CA . VAL B 1 115 ? -13.133 8.148 24.219 1 94.38 115 VAL B CA 1
ATOM 3408 C C . VAL B 1 115 ? -13.086 7.469 25.578 1 94.38 115 VAL B C 1
ATOM 3410 O O . VAL B 1 115 ? -12.016 7.293 26.156 1 94.38 115 VAL B O 1
ATOM 3413 N N . SER B 1 116 ? -14.211 7.09 26.109 1 93.19 116 SER B N 1
ATOM 3414 C CA . SER B 1 116 ? -14.289 6.445 27.406 1 93.19 116 SER B CA 1
ATOM 3415 C C . SER B 1 116 ? -13.438 5.18 27.453 1 93.19 116 SER B C 1
ATOM 3417 O O . SER B 1 116 ? -12.805 4.883 28.469 1 93.19 116 SER B O 1
ATOM 3419 N N . ARG B 1 117 ? -13.438 4.465 26.344 1 96.56 117 ARG B N 1
ATOM 3420 C CA . ARG B 1 117 ? -12.727 3.189 26.297 1 96.56 117 ARG B CA 1
ATOM 3421 C C . ARG B 1 117 ? -11.227 3.404 26.156 1 96.56 117 ARG B C 1
ATOM 3423 O O . ARG B 1 117 ? -10.438 2.479 26.391 1 96.56 117 ARG B O 1
ATOM 3430 N N . LEU B 1 118 ? -10.875 4.57 25.875 1 97.62 118 LEU B N 1
ATOM 3431 C CA . LEU B 1 118 ? -9.453 4.891 25.734 1 97.62 118 LEU B CA 1
ATOM 3432 C C . LEU B 1 118 ? -8.867 5.34 27.078 1 97.62 118 LEU B C 1
ATOM 3434 O O . LEU B 1 118 ? -7.684 5.672 27.156 1 97.62 118 LEU B O 1
ATOM 3438 N N . ARG B 1 119 ? -9.703 5.418 28.109 1 96.75 119 ARG B N 1
ATOM 3439 C CA . ARG B 1 119 ? -9.32 5.809 29.469 1 96.75 119 ARG B CA 1
ATOM 3440 C C . ARG B 1 119 ? -8.641 7.172 29.469 1 96.75 119 ARG B C 1
ATOM 3442 O O . ARG B 1 119 ? -7.605 7.355 30.125 1 96.75 119 ARG B O 1
ATOM 3449 N N . ALA B 1 120 ? -9.172 8.023 28.734 1 96.75 120 ALA B N 1
ATOM 3450 C CA . ALA B 1 120 ? -8.625 9.375 28.625 1 96.75 120 ALA B CA 1
ATOM 3451 C C . ALA B 1 120 ? -8.828 10.141 29.938 1 96.75 120 ALA B C 1
ATOM 3453 O O . ALA B 1 120 ? -9.938 10.18 30.469 1 96.75 120 ALA B O 1
ATOM 3454 N N . LYS B 1 121 ? -7.793 10.664 30.438 1 96.81 121 LYS B N 1
ATOM 3455 C CA . LYS B 1 121 ? -7.859 11.555 31.594 1 96.81 121 LYS B CA 1
ATOM 3456 C C . LYS B 1 121 ? -7.691 13.016 31.172 1 96.81 121 LYS B C 1
ATOM 3458 O O . LYS B 1 121 ? -8.07 13.93 31.906 1 96.81 121 LYS B O 1
ATOM 3463 N N . ALA B 1 122 ? -7.148 13.172 30.031 1 97.69 122 ALA B N 1
ATOM 3464 C CA . ALA B 1 122 ? -6.996 14.469 29.391 1 97.69 122 ALA B CA 1
ATOM 3465 C C . ALA B 1 122 ? -7.195 14.367 27.891 1 97.69 122 ALA B C 1
ATOM 3467 O O . ALA B 1 122 ? -6.953 13.312 27.297 1 97.69 122 ALA B O 1
ATOM 3468 N N . VAL B 1 123 ? -7.648 15.461 27.312 1 97.94 123 VAL B N 1
ATOM 3469 C CA . VAL B 1 123 ? -7.867 15.539 25.875 1 97.94 123 VAL B CA 1
ATOM 3470 C C . VAL B 1 123 ? -7.168 16.766 25.312 1 97.94 123 VAL B C 1
ATOM 3472 O O . VAL B 1 123 ? -7.262 17.859 25.875 1 97.94 123 VAL B O 1
ATOM 3475 N N . VAL B 1 124 ? -6.41 16.578 24.266 1 98.31 124 VAL B N 1
ATOM 3476 C CA . VAL B 1 124 ? -5.773 17.656 23.531 1 98.31 124 VAL B CA 1
ATOM 3477 C C . VAL B 1 124 ? -6.332 17.734 22.125 1 98.31 124 VAL B C 1
ATOM 3479 O O . VAL B 1 124 ? -6.395 16.719 21.422 1 98.31 124 VAL B O 1
ATOM 3482 N N . ALA B 1 125 ? -6.766 18.875 21.734 1 97.69 125 ALA B N 1
ATOM 3483 C CA . ALA B 1 125 ? -7.312 19.062 20.391 1 97.69 125 ALA B CA 1
ATOM 3484 C C . ALA B 1 125 ? -6.949 20.438 19.844 1 97.69 125 ALA B C 1
ATOM 3486 O O . ALA B 1 125 ? -6.535 21.328 20.594 1 97.69 125 ALA B O 1
ATOM 3487 N N . GLY B 1 126 ? -6.988 20.531 18.562 1 96.88 126 GLY B N 1
ATOM 3488 C CA . GLY B 1 126 ? -6.773 21.828 17.953 1 96.88 126 GLY B CA 1
ATOM 3489 C C . GLY B 1 126 ? -7.973 22.75 18.062 1 96.88 126 GLY B C 1
ATOM 3490 O O . GLY B 1 126 ? -9.102 22.297 18.25 1 96.88 126 GLY B O 1
ATOM 3491 N N . PHE B 1 127 ? -7.773 23.969 17.828 1 95.31 127 PHE B N 1
ATOM 3492 C CA . PHE B 1 127 ? -8.797 25 17.969 1 95.31 127 PHE B CA 1
ATOM 3493 C C . PHE B 1 127 ? -9.938 24.766 16.984 1 95.31 127 PHE B C 1
ATOM 3495 O O . PHE B 1 127 ? -11.078 25.141 17.234 1 95.31 127 PHE B O 1
ATOM 3502 N N . ASP B 1 128 ? -9.656 24.109 15.883 1 92.81 128 ASP B N 1
ATOM 3503 C CA . ASP B 1 128 ? -10.648 23.953 14.828 1 92.81 128 ASP B CA 1
ATOM 3504 C C . ASP B 1 128 ? -11.148 22.5 14.766 1 92.81 128 ASP B C 1
ATOM 3506 O O . ASP B 1 128 ? -11.656 22.062 13.734 1 92.81 128 ASP B O 1
ATOM 3510 N N . TYR B 1 129 ? -10.977 21.828 15.844 1 94.94 129 TYR B N 1
ATOM 3511 C CA . TYR B 1 129 ? -11.414 20.438 15.906 1 94.94 129 TYR B CA 1
ATOM 3512 C C . TYR B 1 129 ? -12.93 20.328 15.961 1 94.94 129 TYR B C 1
ATOM 3514 O O . TYR B 1 129 ? -13.578 21.078 16.688 1 94.94 129 TYR B O 1
ATOM 3522 N N . HIS B 1 130 ? -13.477 19.469 15.141 1 94.56 130 HIS B N 1
ATOM 3523 C CA . HIS B 1 130 ? -14.898 19.141 15.156 1 94.56 130 HIS B CA 1
ATOM 3524 C C . HIS B 1 130 ? -15.125 17.656 15.422 1 94.56 130 HIS B C 1
ATOM 3526 O O . HIS B 1 130 ? -14.297 16.828 15.047 1 94.56 130 HIS B O 1
ATOM 3532 N N . PHE B 1 131 ? -16.203 17.375 16.047 1 94.31 131 PHE B N 1
ATOM 3533 C CA . PHE B 1 131 ? -16.469 15.977 16.359 1 94.31 131 PHE B CA 1
ATOM 3534 C C . PHE B 1 131 ? -17.969 15.727 16.438 1 94.31 131 PHE B C 1
ATOM 3536 O O . PHE B 1 131 ? -18.75 16.641 16.719 1 94.31 131 PHE B O 1
ATOM 3543 N N . GLY B 1 132 ? -18.281 14.5 16.094 1 94.56 132 GLY B N 1
ATOM 3544 C CA . GLY B 1 132 ? -19.688 14.094 16.125 1 94.56 132 GLY B CA 1
ATOM 3545 C C . GLY B 1 132 ? -20.453 14.469 14.875 1 94.56 132 GLY B C 1
ATOM 3546 O O . GLY B 1 132 ? -20.125 15.453 14.211 1 94.56 132 GLY B O 1
ATOM 3547 N N . SER B 1 133 ? -21.453 13.68 14.641 1 95.31 133 SER B N 1
ATOM 3548 C CA . SER B 1 133 ? -22.312 13.977 13.508 1 95.31 133 SER B CA 1
ATOM 3549 C C . SER B 1 133 ? -23.031 15.312 13.688 1 95.31 133 SER B C 1
ATOM 3551 O O . SER B 1 133 ? -23.531 15.891 12.719 1 95.31 133 SER B O 1
ATOM 3553 N N . ASP B 1 134 ? -23.094 15.688 14.914 1 96.25 134 ASP B N 1
ATOM 3554 C CA . ASP B 1 134 ? -23.719 16.969 15.234 1 96.25 134 ASP B CA 1
ATOM 3555 C C . ASP B 1 134 ? -22.688 18.109 15.148 1 96.25 134 ASP B C 1
ATOM 3557 O O . ASP B 1 134 ? -23 19.25 15.5 1 96.25 134 ASP B O 1
ATOM 3561 N N . ARG B 1 135 ? -21.547 17.922 14.758 1 92.25 135 ARG B N 1
ATOM 3562 C CA . ARG B 1 135 ? -20.5 18.875 14.398 1 92.25 135 ARG B CA 1
ATOM 3563 C C . ARG B 1 135 ? -20.172 19.812 15.562 1 92.25 135 ARG B C 1
ATOM 3565 O O . ARG B 1 135 ? -20.156 21.031 15.406 1 92.25 135 ARG B O 1
ATOM 3572 N N . LYS B 1 136 ? -20.016 19.203 16.672 1 94.62 136 LYS B N 1
ATOM 3573 C CA . LYS B 1 136 ? -19.594 19.984 17.828 1 94.62 136 LYS B CA 1
ATOM 3574 C C . LYS B 1 136 ? -18.188 20.516 17.656 1 94.62 136 LYS B C 1
ATOM 3576 O O . LYS B 1 136 ? -17.406 19.969 16.875 1 94.62 136 LYS B O 1
ATOM 3581 N N . GLU B 1 137 ? -17.891 21.531 18.359 1 95.56 137 GLU B N 1
ATOM 3582 C CA . GLU B 1 137 ? -16.609 22.219 18.219 1 95.56 137 GLU B CA 1
ATOM 3583 C C . GLU B 1 137 ? -15.719 21.984 19.422 1 95.56 137 GLU B C 1
ATOM 3585 O O . GLU B 1 137 ? -16.172 21.469 20.453 1 95.56 137 GLU B O 1
ATOM 3590 N N . SER B 1 138 ? -14.5 22.391 19.266 1 94.56 138 SER B N 1
ATOM 3591 C CA . SER B 1 138 ? -13.492 22.141 20.297 1 94.56 138 SER B CA 1
ATOM 3592 C C . SER B 1 138 ? -13.891 22.781 21.625 1 94.56 138 SER B C 1
ATOM 3594 O O . SER B 1 138 ? -13.664 22.188 22.688 1 94.56 138 SER B O 1
ATOM 3596 N N . HIS B 1 139 ? -14.5 23.953 21.594 1 92.81 139 HIS B N 1
ATOM 3597 C CA . HIS B 1 139 ? -14.859 24.641 22.828 1 92.81 139 HIS B CA 1
ATOM 3598 C C . HIS B 1 139 ? -15.977 23.906 23.562 1 92.81 139 HIS B C 1
ATOM 3600 O O . HIS B 1 139 ? -16.234 24.188 24.734 1 92.81 139 HIS B O 1
ATOM 3606 N N . GLU B 1 140 ? -16.641 22.969 22.875 1 95.94 140 GLU B N 1
ATOM 3607 C CA . GLU B 1 140 ? -17.75 22.234 23.469 1 95.94 140 GLU B CA 1
ATOM 3608 C C . GLU B 1 140 ? -17.266 20.922 24.094 1 95.94 140 GLU B C 1
ATOM 3610 O O . GLU B 1 140 ? -18.062 20.188 24.672 1 95.94 140 GLU B O 1
ATOM 3615 N N . LEU B 1 141 ? -16.062 20.656 24.031 1 95.31 141 LEU B N 1
ATOM 3616 C CA . LE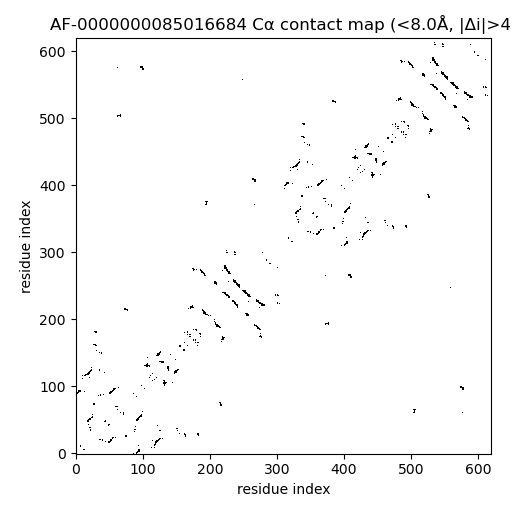U B 1 141 ? -15.508 19.422 24.562 1 95.31 141 LEU B CA 1
ATOM 3617 C C . LEU B 1 141 ? -15.82 19.266 26.047 1 95.31 141 LEU B C 1
ATOM 3619 O O . LEU B 1 141 ? -16.031 18.156 26.531 1 95.31 141 LEU B O 1
ATOM 3623 N N . ARG B 1 142 ? -15.875 20.328 26.75 1 94.88 142 ARG B N 1
ATOM 3624 C CA . ARG B 1 142 ? -16.109 20.344 28.188 1 94.88 142 ARG B CA 1
ATOM 3625 C C . ARG B 1 142 ? -17.469 19.75 28.531 1 94.88 142 ARG B C 1
ATOM 3627 O O . ARG B 1 142 ? -17.688 19.281 29.641 1 94.88 142 ARG B O 1
ATOM 3634 N N . ASP B 1 143 ? -18.344 19.812 27.562 1 96.06 143 ASP B N 1
ATOM 3635 C CA . ASP B 1 143 ? -19.688 19.297 27.781 1 96.06 143 ASP B CA 1
ATOM 3636 C C . ASP B 1 143 ? -19.703 17.781 27.734 1 96.06 143 ASP B C 1
ATOM 3638 O O . ASP B 1 143 ? -20.672 17.141 28.172 1 96.06 143 ASP B O 1
ATOM 3642 N N . PHE B 1 144 ? -18.703 17.172 27.266 1 95.38 144 PHE B N 1
ATOM 3643 C CA . PHE B 1 144 ? -18.734 15.734 27.031 1 95.38 144 PHE B CA 1
ATOM 3644 C C . PHE B 1 144 ? -17.625 15.039 27.797 1 95.38 144 PHE B C 1
ATOM 3646 O O . PHE B 1 144 ? -17.625 13.812 27.922 1 95.38 144 PHE B O 1
ATOM 3653 N N . PHE B 1 145 ? -16.734 15.82 28.328 1 94.69 145 PHE B N 1
ATOM 3654 C CA . PHE B 1 145 ? -15.562 15.266 28.984 1 94.69 145 PHE B CA 1
ATOM 3655 C C . PHE B 1 145 ? -15.25 16.016 30.266 1 94.69 145 PHE B C 1
ATOM 3657 O O . PHE B 1 145 ? -15.086 17.25 30.25 1 94.69 145 PHE B O 1
ATOM 3664 N N . ASN B 1 146 ? -15.047 15.312 31.359 1 91.81 146 ASN B N 1
ATOM 3665 C CA . ASN B 1 146 ? -14.875 15.938 32.656 1 91.81 146 ASN B CA 1
ATOM 3666 C C . ASN B 1 146 ? -13.398 16.094 33.031 1 91.81 146 ASN B C 1
ATOM 3668 O O . ASN B 1 146 ? -13.055 16.828 33.938 1 91.81 146 ASN B O 1
ATOM 3672 N N . GLY B 1 147 ? -12.531 15.562 32.281 1 93.25 147 GLY B N 1
ATOM 3673 C CA . GLY B 1 147 ? -11.109 15.672 32.594 1 93.25 147 GLY B CA 1
ATOM 3674 C C . GLY B 1 147 ? -10.477 16.922 32 1 93.25 147 GLY B C 1
ATOM 3675 O O . GLY B 1 147 ? -11.18 17.875 31.672 1 93.25 147 GLY B O 1
ATOM 3676 N N . LYS B 1 148 ? -9.234 16.984 32.062 1 96.44 148 LYS B N 1
ATOM 3677 C CA . LYS B 1 148 ? -8.477 18.125 31.562 1 96.44 148 LYS B CA 1
ATOM 3678 C C . LYS B 1 148 ? -8.609 18.234 30.047 1 96.44 148 LYS B C 1
ATOM 3680 O O . LYS B 1 148 ? -8.484 17.234 29.328 1 96.44 148 LYS B O 1
ATOM 3685 N N . ILE B 1 149 ? -8.945 19.422 29.594 1 97.38 149 ILE B N 1
ATOM 3686 C CA . ILE B 1 149 ? -9.047 19.688 28.156 1 97.38 149 ILE B CA 1
ATOM 3687 C C . ILE B 1 149 ? -8.094 20.812 27.766 1 97.38 149 ILE B C 1
ATOM 3689 O O . ILE B 1 149 ? -8.07 21.859 28.422 1 97.38 149 ILE B O 1
ATOM 3693 N N . VAL B 1 150 ? -7.297 20.562 26.812 1 98 150 VAL B N 1
ATOM 3694 C CA . VAL B 1 150 ? -6.41 21.594 26.297 1 98 150 VAL B CA 1
ATOM 3695 C C . VAL B 1 150 ? -6.707 21.828 24.812 1 98 150 VAL B C 1
ATOM 3697 O O . VAL B 1 150 ? -6.629 20.906 24 1 98 150 VAL B O 1
ATOM 3700 N N . ILE B 1 151 ? -7.062 23.016 24.5 1 97.81 151 ILE B N 1
ATOM 3701 C CA . ILE B 1 151 ? -7.262 23.422 23.125 1 97.81 151 ILE B CA 1
ATOM 3702 C C . ILE B 1 151 ? -6.043 24.203 22.641 1 97.81 151 ILE B C 1
ATOM 3704 O O . ILE B 1 151 ? -5.738 25.281 23.156 1 97.81 151 ILE B O 1
ATOM 3708 N N . VAL B 1 152 ? -5.379 23.703 21.688 1 97.69 152 VAL B N 1
ATOM 3709 C CA . VAL B 1 152 ? -4.172 24.328 21.172 1 97.69 152 VAL B CA 1
ATOM 3710 C C . VAL B 1 152 ? -4.543 25.328 20.078 1 97.69 152 VAL B C 1
ATOM 3712 O O . VAL B 1 152 ? -5.262 24.984 19.125 1 97.69 152 VAL B O 1
ATOM 3715 N N . PRO B 1 153 ? -4.094 26.547 20.203 1 97.06 153 PRO B N 1
ATOM 3716 C CA . PRO B 1 153 ? -4.395 27.547 19.172 1 97.06 153 PRO B CA 1
ATOM 3717 C C . PRO B 1 153 ? -3.693 27.281 17.844 1 97.06 153 PRO B C 1
ATOM 3719 O O . PRO B 1 153 ? -2.857 26.375 17.766 1 97.06 153 PRO B O 1
ATOM 3722 N N . SER B 1 154 ? -4.109 28.031 16.859 1 96 154 SER B N 1
ATOM 3723 C CA . SER B 1 154 ? -3.52 27.875 15.539 1 96 154 SER B CA 1
ATOM 3724 C C . SER B 1 154 ? -2.025 28.188 15.562 1 96 154 SER B C 1
ATOM 3726 O O . SER B 1 154 ? -1.584 29.125 16.234 1 96 154 SER B O 1
ATOM 3728 N N . VAL B 1 155 ? -1.296 27.328 14.961 1 97.25 155 VAL B N 1
ATOM 3729 C CA . VAL B 1 155 ? 0.1 27.625 14.656 1 97.25 155 VAL B CA 1
ATOM 3730 C C . VAL B 1 155 ? 0.204 28.266 13.273 1 97.25 155 VAL B C 1
ATOM 3732 O O . VAL B 1 155 ? -0.321 27.734 12.297 1 97.25 155 VAL B O 1
ATOM 3735 N N . ASN B 1 156 ? 0.822 29.359 13.211 1 97.38 156 ASN B N 1
ATOM 3736 C CA . ASN B 1 156 ? 0.814 30.125 11.969 1 97.38 156 ASN B CA 1
ATOM 3737 C C . ASN B 1 156 ? 2.225 30.328 11.422 1 97.38 156 ASN B C 1
ATOM 3739 O O . ASN B 1 156 ? 3.193 30.344 12.188 1 97.38 156 ASN B O 1
ATOM 3743 N N . LEU B 1 157 ? 2.348 30.391 10.18 1 96.19 157 LEU B N 1
ATOM 3744 C CA . LEU B 1 157 ? 3.523 30.812 9.43 1 96.19 157 LEU B CA 1
ATOM 3745 C C . LEU B 1 157 ? 3.148 31.828 8.352 1 96.19 157 LEU B C 1
ATOM 3747 O O . LEU B 1 157 ? 2.225 31.594 7.57 1 96.19 157 LEU B O 1
ATOM 3751 N N . ASP B 1 158 ? 3.811 32.969 8.328 1 94.88 158 ASP B N 1
ATOM 3752 C CA . ASP B 1 158 ? 3.502 34.062 7.406 1 94.88 158 ASP B CA 1
ATOM 3753 C C . ASP B 1 158 ? 2.045 34.5 7.539 1 94.88 158 ASP B C 1
ATOM 3755 O O . ASP B 1 158 ? 1.335 34.625 6.539 1 94.88 158 ASP B O 1
ATOM 3759 N N . ASN B 1 159 ? 1.559 34.5 8.719 1 94.19 159 ASN B N 1
ATOM 3760 C CA . ASN B 1 159 ? 0.241 34.969 9.109 1 94.19 159 ASN B CA 1
ATOM 3761 C C . ASN B 1 159 ? -0.872 34.094 8.562 1 94.19 159 ASN B C 1
ATOM 3763 O O . ASN B 1 159 ? -2.006 34.531 8.391 1 94.19 159 ASN B O 1
ATOM 3767 N N . ARG B 1 160 ? -0.501 32.969 8.211 1 95.75 160 ARG B N 1
ATOM 3768 C CA . ARG B 1 160 ? -1.493 31.984 7.766 1 95.75 160 ARG B CA 1
ATOM 3769 C C . ARG B 1 160 ? -1.361 30.672 8.547 1 95.75 160 ARG B C 1
ATOM 3771 O O . ARG B 1 160 ? -0.25 30.219 8.828 1 95.75 160 ARG B O 1
ATOM 3778 N N . LYS B 1 161 ? -2.451 30.141 8.742 1 96.44 161 LYS B N 1
ATOM 3779 C CA . LYS B 1 161 ? -2.488 28.891 9.492 1 96.44 161 LYS B CA 1
ATOM 3780 C C . LYS B 1 161 ? -1.736 27.781 8.75 1 96.44 161 LYS B C 1
ATOM 3782 O O . LYS B 1 161 ? -1.866 27.641 7.531 1 96.44 161 LYS B O 1
ATOM 3787 N N . ILE B 1 162 ? -0.936 27.062 9.5 1 97.81 162 ILE B N 1
ATOM 3788 C CA . ILE B 1 162 ? -0.322 25.844 8.961 1 97.81 162 ILE B CA 1
ATOM 3789 C C . ILE B 1 162 ? -1.362 24.734 8.883 1 97.81 162 ILE B C 1
ATOM 3791 O O . ILE B 1 162 ? -2.035 24.422 9.867 1 97.81 162 ILE B O 1
ATOM 3795 N N . SER B 1 163 ? -1.575 24.203 7.707 1 96.38 163 SER B N 1
ATOM 3796 C CA . SER B 1 163 ? -2.584 23.172 7.48 1 96.38 163 SER B CA 1
ATOM 3797 C C . SER B 1 163 ? -2.146 22.203 6.395 1 96.38 163 SER B C 1
ATOM 3799 O O . SER B 1 163 ? -1.273 22.516 5.586 1 96.38 163 SER B O 1
ATOM 3801 N N . SER B 1 164 ? -2.742 21.031 6.453 1 96.56 164 SER B N 1
ATOM 3802 C CA . SER B 1 164 ? -2.465 20.031 5.422 1 96.56 164 SER B CA 1
ATOM 3803 C C . SER B 1 164 ? -2.855 20.547 4.039 1 96.56 164 SER B C 1
ATOM 3805 O O . SER B 1 164 ? -2.182 20.25 3.049 1 96.56 164 SER B O 1
ATOM 3807 N N . THR B 1 165 ? -3.943 21.297 3.963 1 95.62 165 THR B N 1
ATOM 3808 C CA . THR B 1 165 ? -4.387 21.891 2.705 1 95.62 165 THR B CA 1
ATOM 3809 C C . THR B 1 165 ? -3.301 22.781 2.111 1 95.62 165 THR B C 1
ATOM 3811 O O . THR B 1 165 ? -2.961 22.656 0.933 1 95.62 165 THR B O 1
ATOM 3814 N N . ARG B 1 166 ? -2.773 23.625 2.982 1 97 166 ARG B N 1
ATOM 3815 C CA . ARG B 1 166 ? -1.702 24.516 2.559 1 97 166 ARG B CA 1
ATOM 3816 C C . ARG B 1 166 ? -0.48 23.734 2.096 1 97 166 ARG B C 1
ATOM 3818 O O . ARG B 1 166 ? 0.154 24.094 1.101 1 97 166 ARG B O 1
ATOM 3825 N N . ILE B 1 167 ? -0.142 22.734 2.762 1 98.25 167 ILE B N 1
ATOM 3826 C CA . ILE B 1 167 ? 1.022 21.922 2.443 1 98.25 167 ILE B CA 1
ATOM 3827 C C . ILE B 1 167 ? 0.829 21.25 1.083 1 98.25 167 ILE B C 1
ATOM 3829 O O . ILE B 1 167 ? 1.743 21.234 0.255 1 98.25 167 ILE B O 1
ATOM 3833 N N . ARG B 1 168 ? -0.342 20.703 0.829 1 98 168 ARG B N 1
ATOM 3834 C CA . ARG B 1 168 ? -0.637 20.109 -0.467 1 98 168 ARG B CA 1
ATOM 3835 C C . ARG B 1 168 ? -0.478 21.125 -1.592 1 98 168 ARG B C 1
ATOM 3837 O O . ARG B 1 168 ? 0.01 20.797 -2.674 1 98 168 ARG B O 1
ATOM 3844 N N . GLU B 1 169 ? -0.868 22.312 -1.328 1 97.88 169 GLU B N 1
ATOM 3845 C CA . GLU B 1 169 ? -0.736 23.375 -2.316 1 97.88 169 GLU B CA 1
ATOM 3846 C C . GLU B 1 169 ? 0.73 23.672 -2.627 1 97.88 169 GLU B C 1
ATOM 3848 O O . GLU B 1 169 ? 1.106 23.812 -3.791 1 97.88 169 GLU B O 1
ATOM 3853 N N . THR B 1 170 ? 1.494 23.781 -1.549 1 98.25 170 THR B N 1
ATOM 3854 C CA . THR B 1 170 ? 2.91 24.062 -1.746 1 98.25 170 THR B CA 1
ATOM 3855 C C . THR B 1 170 ? 3.605 22.906 -2.451 1 98.25 170 THR B C 1
ATOM 3857 O O . THR B 1 170 ? 4.5 23.109 -3.271 1 98.25 170 THR B O 1
ATOM 3860 N N . ILE B 1 171 ? 3.225 21.703 -2.174 1 98.31 171 ILE B N 1
ATOM 3861 C CA . ILE B 1 171 ? 3.775 20.531 -2.84 1 98.31 171 ILE B CA 1
ATOM 3862 C C . ILE B 1 171 ? 3.445 20.578 -4.328 1 98.31 171 ILE B C 1
ATOM 3864 O O . ILE B 1 171 ? 4.328 20.406 -5.176 1 98.31 171 ILE B O 1
ATOM 3868 N N . ALA B 1 172 ? 2.207 20.844 -4.633 1 97.38 172 ALA B N 1
ATOM 3869 C CA . ALA B 1 172 ? 1.748 20.906 -6.016 1 97.38 172 ALA B CA 1
ATOM 3870 C C . ALA B 1 172 ? 2.479 22 -6.793 1 97.38 172 ALA B C 1
ATOM 3872 O O . ALA B 1 172 ? 2.764 21.844 -7.984 1 97.38 172 ALA B O 1
ATOM 3873 N N . ALA B 1 173 ? 2.775 23.047 -6.125 1 97.62 173 ALA B N 1
ATOM 3874 C CA . ALA B 1 173 ? 3.459 24.188 -6.742 1 97.62 173 ALA B CA 1
ATOM 3875 C C . ALA B 1 173 ? 4.961 23.938 -6.836 1 97.62 173 ALA B C 1
ATOM 3877 O O . ALA B 1 173 ? 5.688 24.703 -7.473 1 97.62 173 ALA B O 1
ATOM 3878 N N . GLY B 1 174 ? 5.457 22.953 -6.18 1 97.81 174 GLY B N 1
ATOM 3879 C CA . GLY B 1 174 ? 6.879 22.625 -6.156 1 97.81 174 GLY B CA 1
ATOM 3880 C C . GLY B 1 174 ? 7.668 23.516 -5.203 1 97.81 174 GLY B C 1
ATOM 3881 O O . GLY B 1 174 ? 8.891 23.594 -5.301 1 97.81 174 GLY B O 1
ATOM 3882 N N . ASP B 1 175 ? 6.957 24.219 -4.363 1 97.62 175 ASP B N 1
ATOM 3883 C CA . ASP B 1 175 ? 7.621 25.062 -3.363 1 97.62 175 ASP B CA 1
ATOM 3884 C C . ASP B 1 175 ? 8.047 24.234 -2.152 1 97.62 175 ASP B C 1
ATOM 3886 O O . ASP B 1 175 ? 7.43 24.312 -1.09 1 97.62 175 ASP B O 1
ATOM 3890 N N . MET B 1 176 ? 9.18 23.594 -2.275 1 97.75 176 MET B N 1
ATOM 3891 C CA . MET B 1 176 ? 9.586 22.609 -1.286 1 97.75 176 MET B CA 1
ATOM 3892 C C . MET B 1 176 ? 10.164 23.281 -0.047 1 97.75 176 MET B C 1
ATOM 3894 O O . MET B 1 176 ? 10.086 22.734 1.055 1 97.75 176 MET B O 1
ATOM 3898 N N . LEU B 1 177 ? 10.688 24.438 -0.2 1 96.62 177 LEU B N 1
ATOM 3899 C CA . LEU B 1 177 ? 11.156 25.172 0.969 1 96.62 177 LEU B CA 1
ATOM 3900 C C . LEU B 1 177 ? 10 25.516 1.899 1 96.62 177 LEU B C 1
ATOM 3902 O O . LEU B 1 177 ? 10.07 25.266 3.104 1 96.62 177 LEU B O 1
ATOM 3906 N N . LYS B 1 178 ? 9.016 26.078 1.275 1 97.31 178 LYS B N 1
ATOM 3907 C CA . LYS B 1 178 ? 7.836 26.391 2.072 1 97.31 178 LYS B CA 1
ATOM 3908 C C . LYS B 1 178 ? 7.203 25.141 2.648 1 97.31 178 LYS B C 1
ATOM 3910 O O . LYS B 1 178 ? 6.75 25.125 3.795 1 97.31 178 LYS B O 1
ATOM 3915 N N . THR B 1 179 ? 7.137 24.047 1.873 1 98 179 THR B N 1
ATOM 3916 C CA . THR B 1 179 ? 6.629 22.766 2.359 1 98 179 THR B CA 1
ATOM 3917 C C . THR B 1 179 ? 7.363 22.344 3.625 1 98 179 THR B C 1
ATOM 3919 O O . THR B 1 179 ? 6.738 21.969 4.621 1 98 179 THR B O 1
ATOM 3922 N N . GLN B 1 180 ? 8.648 22.438 3.59 1 97.31 180 GLN B N 1
ATOM 3923 C CA . GLN B 1 180 ? 9.477 22.047 4.73 1 97.31 180 GLN B CA 1
ATOM 3924 C C . GLN B 1 180 ? 9.203 22.938 5.938 1 97.31 180 GLN B C 1
ATOM 3926 O O . GLN B 1 180 ? 9.172 22.469 7.074 1 97.31 180 GLN B O 1
ATOM 3931 N N . GLU B 1 181 ? 9.039 24.203 5.664 1 97.38 181 GLU B N 1
ATOM 3932 C CA . GLU B 1 181 ? 8.734 25.141 6.75 1 97.38 181 GLU B CA 1
ATOM 3933 C C . GLU B 1 181 ? 7.418 24.781 7.43 1 97.38 181 GLU B C 1
ATOM 3935 O O . GLU B 1 181 ? 7.293 24.875 8.648 1 97.38 181 GLU B O 1
ATOM 3940 N N . LEU B 1 182 ? 6.488 24.406 6.648 1 98.25 182 LEU B N 1
ATOM 3941 C CA . LEU B 1 182 ? 5.168 24.078 7.168 1 98.25 182 LEU B CA 1
ATOM 3942 C C . LEU B 1 182 ? 5.188 22.734 7.887 1 98.25 182 LEU B C 1
ATOM 3944 O O . LEU B 1 182 ? 4.617 22.594 8.969 1 98.25 182 LEU B O 1
ATOM 3948 N N . LEU B 1 183 ? 5.883 21.766 7.363 1 97.69 183 LEU B N 1
ATOM 3949 C CA . LEU B 1 183 ? 5.957 20.422 7.926 1 97.69 183 LEU B CA 1
ATOM 3950 C C . LEU B 1 183 ? 6.902 20.391 9.117 1 97.69 183 LEU B C 1
ATOM 3952 O O . LEU B 1 183 ? 6.645 19.672 10.094 1 97.69 183 LEU B O 1
ATOM 3956 N N . GLY B 1 184 ? 8.008 21.141 9.016 1 96.81 184 GLY B N 1
ATOM 3957 C CA . GLY B 1 184 ? 9.094 21.047 9.969 1 96.81 184 GLY B CA 1
ATOM 3958 C C . GLY B 1 184 ? 10.156 20.047 9.57 1 96.81 184 GLY B C 1
ATOM 3959 O O . GLY B 1 184 ? 11.148 19.859 10.289 1 96.81 184 GLY B O 1
ATOM 3960 N N . TYR B 1 185 ? 10.055 19.391 8.5 1 96.31 185 TYR B N 1
ATOM 3961 C CA . TYR B 1 185 ? 10.969 18.422 7.906 1 96.31 185 TYR B CA 1
ATOM 3962 C C . TYR B 1 185 ? 10.766 18.328 6.395 1 96.31 185 TYR B C 1
ATOM 3964 O O . TYR B 1 185 ? 9.727 18.734 5.879 1 96.31 185 TYR B O 1
ATOM 3972 N N . PRO B 1 186 ? 11.695 17.875 5.672 1 96.56 186 PRO B N 1
ATOM 3973 C CA . PRO B 1 186 ? 11.516 17.781 4.223 1 96.56 186 PRO B CA 1
ATOM 3974 C C . PRO B 1 186 ? 10.547 16.672 3.812 1 96.56 186 PRO B C 1
ATOM 3976 O O . PRO B 1 186 ? 10.516 15.617 4.438 1 96.56 186 PRO B O 1
ATOM 3979 N N . LEU B 1 187 ? 9.781 16.969 2.771 1 97.25 187 LEU B N 1
ATOM 3980 C CA . LEU B 1 187 ? 8.953 15.93 2.16 1 97.25 187 LEU B CA 1
ATOM 3981 C C . LEU B 1 187 ? 9.82 14.836 1.548 1 97.25 187 LEU B C 1
ATOM 3983 O O . LEU B 1 187 ? 10.852 15.125 0.933 1 97.25 187 LEU B O 1
ATOM 3987 N N . SER B 1 188 ? 9.406 13.672 1.731 1 96.19 188 SER B N 1
ATOM 3988 C CA . SER B 1 188 ? 10.188 12.586 1.152 1 96.19 188 SER B CA 1
ATOM 3989 C C . SER B 1 188 ? 9.289 11.594 0.417 1 96.19 188 SER B C 1
ATOM 3991 O O . SER B 1 188 ? 8.086 11.539 0.666 1 96.19 188 SER B O 1
ATOM 3993 N N . THR B 1 189 ? 9.805 10.891 -0.53 1 96 189 THR B N 1
ATOM 3994 C CA . THR B 1 189 ? 9.133 9.875 -1.332 1 96 189 THR B CA 1
ATOM 3995 C C . THR B 1 189 ? 10 8.625 -1.456 1 96 189 THR B C 1
ATOM 3997 O O . THR B 1 189 ? 11.195 8.719 -1.736 1 96 189 THR B O 1
ATOM 4000 N N . ARG B 1 190 ? 9.398 7.469 -1.192 1 96.25 190 ARG B N 1
ATOM 4001 C CA . ARG B 1 190 ? 10.094 6.203 -1.412 1 96.25 190 ARG B CA 1
ATOM 4002 C C . ARG B 1 190 ? 9.758 5.625 -2.783 1 96.25 190 ARG B C 1
ATOM 4004 O O . ARG B 1 190 ? 8.625 5.738 -3.25 1 96.25 190 ARG B O 1
ATOM 4011 N N . GLY B 1 191 ? 10.742 4.98 -3.361 1 95.62 191 GLY B N 1
ATOM 4012 C CA . GLY B 1 191 ? 10.539 4.305 -4.633 1 95.62 191 GLY B CA 1
ATOM 4013 C C . GLY B 1 191 ? 11.539 3.189 -4.879 1 95.62 191 GLY B C 1
ATOM 4014 O O . GLY B 1 191 ? 12.586 3.127 -4.223 1 95.62 191 GLY B O 1
ATOM 4015 N N . ILE B 1 192 ? 11.172 2.311 -5.742 1 96.62 192 ILE B N 1
ATOM 4016 C CA . ILE B 1 192 ? 12.062 1.247 -6.191 1 96.62 192 ILE B CA 1
ATOM 4017 C C . ILE B 1 192 ? 12.805 1.693 -7.449 1 96.62 192 ILE B C 1
ATOM 4019 O O . ILE B 1 192 ? 12.203 2.264 -8.359 1 96.62 192 ILE B O 1
ATOM 4023 N N . VAL B 1 193 ? 14.086 1.506 -7.426 1 97 193 VAL B N 1
ATOM 4024 C CA . VAL B 1 193 ? 14.883 1.846 -8.594 1 97 193 VAL B CA 1
ATOM 4025 C C . VAL B 1 193 ? 14.602 0.853 -9.719 1 97 193 VAL B C 1
ATOM 4027 O O . VAL B 1 193 ? 14.742 -0.359 -9.539 1 97 193 VAL B O 1
ATOM 4030 N N . VAL B 1 194 ? 14.266 1.377 -10.875 1 95.81 194 VAL B N 1
ATOM 4031 C CA . VAL B 1 194 ? 13.852 0.523 -11.984 1 95.81 194 VAL B CA 1
ATOM 4032 C C . VAL B 1 194 ? 14.562 0.961 -13.266 1 95.81 194 VAL B C 1
ATOM 4034 O O . VAL B 1 194 ? 15.164 2.039 -13.312 1 95.81 194 VAL B O 1
ATOM 4037 N N . HIS B 1 195 ? 14.508 0.117 -14.242 1 92 195 HIS B N 1
ATOM 4038 C CA . HIS B 1 195 ? 15.125 0.405 -15.531 1 92 195 HIS B CA 1
ATOM 4039 C C . HIS B 1 195 ? 14.273 1.37 -16.344 1 92 195 HIS B C 1
ATOM 4041 O O . HIS B 1 195 ? 13.055 1.202 -16.438 1 92 195 HIS B O 1
ATOM 4047 N N . GLY B 1 196 ? 14.898 2.375 -16.812 1 86.31 196 GLY B N 1
ATOM 4048 C CA . GLY B 1 196 ? 14.281 3.299 -17.75 1 86.31 196 GLY B CA 1
ATOM 4049 C C . GLY B 1 196 ? 14.938 3.295 -19.109 1 86.31 196 GLY B C 1
ATOM 4050 O O . GLY B 1 196 ? 15.336 2.24 -19.609 1 86.31 196 GLY B O 1
ATOM 4051 N N . ASN B 1 197 ? 14.93 4.41 -19.719 1 75.62 197 ASN B N 1
ATOM 4052 C CA . ASN B 1 197 ? 15.484 4.516 -21.062 1 75.62 197 ASN B CA 1
ATOM 4053 C C . ASN B 1 197 ? 17 4.664 -21.031 1 75.62 197 ASN B C 1
ATOM 4055 O O . ASN B 1 197 ? 17.656 4.547 -22.078 1 75.62 197 ASN B O 1
ATOM 4059 N N . ALA B 1 198 ? 17.562 4.84 -19.891 1 66.19 198 ALA B N 1
ATOM 4060 C CA . ALA B 1 198 ? 19 4.883 -19.625 1 66.19 198 ALA B CA 1
ATOM 4061 C C . ALA B 1 198 ? 19.703 5.895 -20.531 1 66.19 198 ALA B C 1
ATOM 4063 O O . ALA B 1 198 ? 20.844 5.684 -20.938 1 66.19 198 ALA B O 1
ATOM 4064 N N . ARG B 1 199 ? 19.078 6.93 -20.953 1 63.34 199 ARG B N 1
ATOM 4065 C CA . ARG B 1 199 ? 19.641 7.934 -21.844 1 63.34 199 ARG B CA 1
ATOM 4066 C C . ARG B 1 199 ? 20.719 8.758 -21.141 1 63.34 199 ARG B C 1
ATOM 4068 O O . ARG B 1 199 ? 21.703 9.164 -21.75 1 63.34 199 ARG B O 1
ATOM 4075 N N . GLY B 1 200 ? 20.5 9.016 -19.812 1 68.19 200 GLY B N 1
ATOM 4076 C CA . GLY B 1 200 ? 21.391 9.875 -19.047 1 68.19 200 GLY B CA 1
ATOM 4077 C C . GLY B 1 200 ? 22.781 9.281 -18.875 1 68.19 200 GLY B C 1
ATOM 4078 O O . GLY B 1 200 ? 23.75 10.016 -18.672 1 68.19 200 GLY B O 1
ATOM 4079 N N . ARG B 1 201 ? 22.906 8.031 -18.984 1 71.62 201 ARG B N 1
ATOM 4080 C CA . ARG B 1 201 ? 24.172 7.344 -18.766 1 71.62 201 ARG B CA 1
ATOM 4081 C C . ARG B 1 201 ? 25.188 7.734 -19.828 1 71.62 201 ARG B C 1
ATOM 4083 O O . ARG B 1 201 ? 26.375 7.914 -19.516 1 71.62 201 ARG B O 1
ATOM 4090 N N . THR B 1 202 ? 24.75 8.039 -20.922 1 73.94 202 THR B N 1
ATOM 4091 C CA . THR B 1 202 ? 25.641 8.289 -22.047 1 73.94 202 THR B CA 1
ATOM 4092 C C . THR B 1 202 ? 26.188 9.711 -21.984 1 73.94 202 THR B C 1
ATOM 4094 O O . THR B 1 202 ? 27.203 10.008 -22.609 1 73.94 202 THR B O 1
ATOM 4097 N N . ILE B 1 203 ? 25.594 10.516 -21.281 1 79.81 203 ILE B N 1
ATOM 4098 C CA . ILE B 1 203 ? 26.031 11.914 -21.297 1 79.81 203 ILE B CA 1
ATOM 4099 C C . ILE B 1 203 ? 26.609 12.273 -19.922 1 79.81 203 ILE B C 1
ATOM 4101 O O . ILE B 1 203 ? 26.719 13.461 -19.594 1 79.81 203 ILE B O 1
ATOM 4105 N N . GLY B 1 204 ? 26.781 11.328 -19.047 1 80.62 204 GLY B N 1
ATOM 4106 C CA . GLY B 1 204 ? 27.484 11.555 -17.797 1 80.62 204 GLY B CA 1
ATOM 4107 C C . GLY B 1 204 ? 26.562 11.844 -16.625 1 80.62 204 GLY B C 1
ATOM 4108 O O . GLY B 1 204 ? 27.016 12.219 -15.547 1 80.62 204 GLY B O 1
ATOM 4109 N N . TYR B 1 205 ? 25.297 11.75 -16.797 1 87.69 205 TYR B N 1
ATOM 4110 C CA . TYR B 1 205 ? 24.328 11.977 -15.727 1 87.69 205 TYR B CA 1
ATOM 4111 C C . TYR B 1 205 ? 23.375 10.789 -15.586 1 87.69 205 TYR B C 1
ATOM 4113 O O . TYR B 1 205 ? 22.172 10.914 -15.836 1 87.69 205 TYR B O 1
ATOM 4121 N N . PRO B 1 206 ? 23.969 9.68 -15.086 1 89.44 206 PRO B N 1
ATOM 4122 C CA . PRO B 1 206 ? 23.094 8.523 -14.891 1 89.44 206 PRO B CA 1
ATOM 4123 C C . PRO B 1 206 ? 21.969 8.805 -13.898 1 89.44 206 PRO B C 1
ATOM 4125 O O . PRO B 1 206 ? 22.203 9.414 -12.844 1 89.44 206 PRO B O 1
ATOM 4128 N N . THR B 1 207 ? 20.797 8.477 -14.273 1 90 207 THR B N 1
ATOM 4129 C CA . THR B 1 207 ? 19.641 8.703 -13.406 1 90 207 THR B CA 1
ATOM 4130 C C . THR B 1 207 ? 19 7.379 -12.992 1 90 207 THR B C 1
ATOM 4132 O O . THR B 1 207 ? 18.938 6.441 -13.789 1 90 207 THR B O 1
ATOM 4135 N N . ALA B 1 208 ? 18.672 7.297 -11.781 1 93.19 208 ALA B N 1
ATOM 4136 C CA . ALA B 1 208 ? 17.812 6.215 -11.297 1 93.19 208 ALA B CA 1
ATOM 4137 C C . ALA B 1 208 ? 16.344 6.547 -11.5 1 93.19 208 ALA B C 1
ATOM 4139 O O . ALA B 1 208 ? 15.844 7.562 -11 1 93.19 208 ALA B O 1
ATOM 4140 N N . ASN B 1 209 ? 15.703 5.734 -12.328 1 93.38 209 ASN B N 1
ATOM 4141 C CA . ASN B 1 209 ? 14.25 5.82 -12.406 1 93.38 209 ASN B CA 1
ATOM 4142 C C . ASN B 1 209 ? 13.578 5.18 -11.188 1 93.38 209 ASN B C 1
ATOM 4144 O O . ASN B 1 209 ? 14.055 4.168 -10.68 1 93.38 209 ASN B O 1
ATOM 4148 N N . LEU B 1 210 ? 12.516 5.797 -10.797 1 94.62 210 LEU B N 1
ATOM 4149 C CA . LEU B 1 210 ? 11.891 5.293 -9.578 1 94.62 210 LEU B CA 1
ATOM 4150 C C . LEU B 1 210 ? 10.422 4.949 -9.82 1 94.62 210 LEU B C 1
ATOM 4152 O O . LEU B 1 210 ? 9.688 5.73 -10.43 1 94.62 210 LEU B O 1
ATOM 4156 N N . ALA B 1 211 ? 10.047 3.795 -9.414 1 93.69 211 ALA B N 1
ATOM 4157 C CA . ALA B 1 211 ? 8.641 3.451 -9.25 1 93.69 211 ALA B CA 1
ATOM 4158 C C . ALA B 1 211 ? 8.148 3.785 -7.848 1 93.69 211 ALA B C 1
ATOM 4160 O O . ALA B 1 211 ? 8.656 3.242 -6.863 1 93.69 211 ALA B O 1
ATOM 4161 N N . PRO B 1 212 ? 7.211 4.648 -7.758 1 92.06 212 PRO B N 1
ATOM 4162 C CA . PRO B 1 212 ? 6.742 5.012 -6.422 1 92.06 212 PRO B CA 1
ATOM 4163 C C . PRO B 1 212 ? 6.156 3.822 -5.66 1 92.06 212 PRO B C 1
ATOM 4165 O O . PRO B 1 212 ? 5.41 3.025 -6.23 1 92.06 212 PRO B O 1
ATOM 4168 N N . LEU B 1 213 ? 6.438 3.736 -4.41 1 93.12 213 LEU B N 1
ATOM 4169 C CA . LEU B 1 213 ? 6 2.623 -3.572 1 93.12 213 LEU B CA 1
ATOM 4170 C C . LEU B 1 213 ? 4.719 2.98 -2.824 1 93.12 213 LEU B C 1
ATOM 4172 O O . LEU B 1 213 ? 3.863 2.119 -2.607 1 93.12 213 LEU B O 1
ATOM 4176 N N . ASP B 1 214 ? 4.602 4.262 -2.463 1 94.06 214 ASP B N 1
ATOM 4177 C CA . ASP B 1 214 ? 3.52 4.691 -1.579 1 94.06 214 ASP B CA 1
ATOM 4178 C C . ASP B 1 214 ? 2.555 5.625 -2.305 1 94.06 214 ASP B C 1
ATOM 4180 O O . ASP B 1 214 ? 2.92 6.254 -3.301 1 94.06 214 ASP B O 1
ATOM 4184 N N . ARG B 1 215 ? 1.336 5.668 -1.79 1 93.38 215 ARG B N 1
ATOM 4185 C CA . ARG B 1 215 ? 0.348 6.625 -2.275 1 93.38 215 ARG B CA 1
ATOM 4186 C C . ARG B 1 215 ? 0.496 7.969 -1.572 1 93.38 215 ARG B C 1
ATOM 4188 O O . ARG B 1 215 ? -0.297 8.305 -0.69 1 93.38 215 ARG B O 1
ATOM 4195 N N . VAL B 1 216 ? 1.479 8.688 -2.041 1 96.19 216 VAL B N 1
ATOM 4196 C CA . VAL B 1 216 ? 1.75 9.969 -1.409 1 96.19 216 VAL B CA 1
ATOM 4197 C C . VAL B 1 216 ? 1.788 11.07 -2.469 1 96.19 216 VAL B C 1
ATOM 4199 O O . VAL B 1 216 ? 1.981 10.789 -3.654 1 96.19 216 VAL B O 1
ATOM 4202 N N . HIS B 1 217 ? 1.582 12.305 -2.055 1 96.44 217 HIS B N 1
ATOM 4203 C CA . HIS B 1 217 ? 1.704 13.453 -2.945 1 96.44 217 HIS B CA 1
ATOM 4204 C C . HIS B 1 217 ? 3.145 13.633 -3.412 1 96.44 217 HIS B C 1
ATOM 4206 O O . HIS B 1 217 ? 4.082 13.492 -2.621 1 96.44 217 HIS B O 1
ATOM 4212 N N . LEU B 1 218 ? 3.305 13.875 -4.672 1 95.88 218 LEU B N 1
ATOM 4213 C CA . LEU B 1 218 ? 4.594 14.227 -5.258 1 95.88 218 LEU B CA 1
ATOM 4214 C C . LEU B 1 218 ? 4.664 15.719 -5.566 1 95.88 218 LEU B C 1
ATOM 4216 O O . LEU B 1 218 ? 3.639 16.359 -5.801 1 95.88 218 LEU B O 1
ATOM 4220 N N . PRO B 1 219 ? 5.863 16.234 -5.508 1 97.19 219 PRO B N 1
ATOM 4221 C CA . PRO B 1 219 ? 5.957 17.641 -5.906 1 97.19 219 PRO B CA 1
ATOM 4222 C C . PRO B 1 219 ? 5.496 17.891 -7.34 1 97.19 219 PRO B C 1
ATOM 4224 O O . PRO B 1 219 ? 5.457 16.953 -8.148 1 97.19 219 PRO B O 1
ATOM 4227 N N . GLY B 1 220 ? 5.117 19.109 -7.617 1 96.12 220 GLY B N 1
ATOM 4228 C CA . GLY B 1 220 ? 4.789 19.484 -8.984 1 96.12 220 GLY B CA 1
ATOM 4229 C C . GLY B 1 220 ? 5.922 19.219 -9.961 1 96.12 220 GLY B C 1
ATOM 4230 O O . GLY B 1 220 ? 7.074 19.047 -9.555 1 96.12 220 GLY B O 1
ATOM 4231 N N . ASP B 1 221 ? 5.617 19.172 -11.227 1 95.88 221 ASP B N 1
ATOM 4232 C CA . ASP B 1 221 ? 6.609 18.922 -12.266 1 95.88 221 ASP B CA 1
ATOM 4233 C C . ASP B 1 221 ? 7.793 19.875 -12.133 1 95.88 221 ASP B C 1
ATOM 4235 O O . ASP B 1 221 ? 7.613 21.062 -11.859 1 95.88 221 ASP B O 1
ATOM 4239 N N . GLY B 1 222 ? 8.953 19.328 -12.219 1 96.81 222 GLY B N 1
ATOM 4240 C CA . GLY B 1 222 ? 10.141 20.156 -12.125 1 96.81 222 GLY B CA 1
ATOM 4241 C C . GLY B 1 222 ? 11.398 19.375 -11.789 1 96.81 222 GLY B C 1
ATOM 4242 O O . GLY B 1 222 ? 11.367 18.141 -11.734 1 96.81 222 GLY B O 1
ATOM 4243 N N . VAL B 1 223 ? 12.477 20.109 -11.758 1 97.5 223 VAL B N 1
ATOM 4244 C CA . VAL B 1 223 ? 13.766 19.594 -11.32 1 97.5 223 VAL B CA 1
ATOM 4245 C C . VAL B 1 223 ? 14.109 20.141 -9.938 1 97.5 223 VAL B C 1
ATOM 4247 O O . VAL B 1 223 ? 13.938 21.344 -9.688 1 97.5 223 VAL B O 1
ATOM 4250 N N . TYR B 1 224 ? 14.539 19.312 -9.078 1 98.25 224 TYR B N 1
ATOM 4251 C CA . TYR B 1 224 ? 14.688 19.672 -7.676 1 98.25 224 TYR B CA 1
ATOM 4252 C C . TYR B 1 224 ? 16.062 19.297 -7.152 1 98.25 224 TYR B C 1
ATOM 4254 O O . TYR B 1 224 ? 16.656 18.312 -7.609 1 98.25 224 TYR B O 1
ATOM 4262 N N . VAL B 1 225 ? 16.516 20.094 -6.176 1 98.31 225 VAL B N 1
ATOM 4263 C CA . VAL B 1 225 ? 17.562 19.625 -5.281 1 98.31 225 VAL B CA 1
ATOM 4264 C C . VAL B 1 225 ? 17.016 18.516 -4.379 1 98.31 225 VAL B C 1
ATOM 4266 O O . VAL B 1 225 ? 15.914 18.656 -3.824 1 98.31 225 VAL B O 1
ATOM 4269 N N . ALA B 1 226 ? 17.75 17.453 -4.285 1 97.69 226 ALA B N 1
ATOM 4270 C CA . ALA B 1 226 ? 17.25 16.328 -3.496 1 97.69 226 ALA B CA 1
ATOM 4271 C C . ALA B 1 226 ? 18.391 15.664 -2.721 1 97.69 226 ALA B C 1
ATOM 4273 O O . ALA B 1 226 ? 19.547 15.68 -3.158 1 97.69 226 ALA B O 1
ATOM 4274 N N . ASP B 1 227 ? 18.047 15.156 -1.593 1 98 227 ASP B N 1
ATOM 4275 C CA . ASP B 1 227 ? 18.875 14.156 -0.931 1 98 227 ASP B CA 1
ATOM 4276 C C . ASP B 1 227 ? 18.297 12.75 -1.113 1 98 227 ASP B C 1
ATOM 4278 O O . ASP B 1 227 ? 17.078 12.57 -1.081 1 98 227 ASP B O 1
ATOM 4282 N N . VAL B 1 228 ? 19.203 11.852 -1.321 1 97.69 228 VAL B N 1
ATOM 4283 C CA . VAL B 1 228 ? 18.797 10.461 -1.532 1 97.69 228 VAL B CA 1
ATOM 4284 C C . VAL B 1 228 ? 19.344 9.586 -0.412 1 97.69 228 VAL B C 1
ATOM 4286 O O . VAL B 1 228 ? 20.547 9.594 -0.148 1 97.69 228 VAL B O 1
ATOM 4289 N N . GLU B 1 229 ? 18.453 8.969 0.236 1 97.19 229 GLU B N 1
ATOM 4290 C CA . GLU B 1 229 ? 18.875 7.996 1.245 1 97.19 229 GLU B CA 1
ATOM 4291 C C . GLU B 1 229 ? 18.859 6.578 0.688 1 97.19 229 GLU B C 1
ATOM 4293 O O . GLU B 1 229 ? 17.828 6.117 0.181 1 97.19 229 GLU B O 1
ATOM 4298 N N . HIS B 1 230 ? 19.953 5.887 0.745 1 94.94 230 HIS B N 1
ATOM 4299 C CA . HIS B 1 230 ? 20.125 4.5 0.331 1 94.94 230 HIS B CA 1
ATOM 4300 C C . HIS B 1 230 ? 20.922 3.717 1.362 1 94.94 230 HIS B C 1
ATOM 4302 O O . HIS B 1 230 ? 22.094 4.043 1.632 1 94.94 230 HIS B O 1
ATOM 4308 N N . ASN B 1 231 ? 20.312 2.691 1.933 1 91.31 231 ASN B N 1
ATOM 4309 C CA . ASN B 1 231 ? 20.953 1.839 2.924 1 91.31 231 ASN B CA 1
ATOM 4310 C C . ASN B 1 231 ? 21.547 2.658 4.07 1 91.31 231 ASN B C 1
ATOM 4312 O O . ASN B 1 231 ? 22.703 2.457 4.453 1 91.31 231 ASN B O 1
ATOM 4316 N N . GLY B 1 232 ? 20.859 3.666 4.461 1 91.25 232 GLY B N 1
ATOM 4317 C CA . GLY B 1 232 ? 21.219 4.441 5.637 1 91.25 232 GLY B CA 1
ATOM 4318 C C . GLY B 1 232 ? 22.156 5.602 5.324 1 91.25 232 GLY B C 1
ATOM 4319 O O . GLY B 1 232 ? 22.469 6.402 6.203 1 91.25 232 GLY B O 1
ATOM 4320 N N . GLN B 1 233 ? 22.594 5.66 4.121 1 95.19 233 GLN B N 1
ATOM 4321 C CA . GLN B 1 233 ? 23.484 6.75 3.717 1 95.19 233 GLN B CA 1
ATOM 4322 C C . GLN B 1 233 ? 22.719 7.789 2.895 1 95.19 233 GLN B C 1
ATOM 4324 O O . GLN B 1 233 ? 21.859 7.445 2.086 1 95.19 233 GLN B O 1
ATOM 4329 N N . ARG B 1 234 ? 23.188 9.055 3.117 1 96.56 234 ARG B N 1
ATOM 4330 C CA . ARG B 1 234 ? 22.531 10.164 2.424 1 96.56 234 ARG B CA 1
ATOM 4331 C C . ARG B 1 234 ? 23.453 10.758 1.365 1 96.56 234 ARG B C 1
ATOM 4333 O O . ARG B 1 234 ? 24.641 10.992 1.626 1 96.56 234 ARG B O 1
ATOM 4340 N N . TYR B 1 235 ? 22.953 10.961 0.182 1 97.62 235 TYR B N 1
ATOM 4341 C CA . TYR B 1 235 ? 23.672 11.555 -0.938 1 97.62 235 TYR B CA 1
ATOM 4342 C C . TYR B 1 235 ? 22.922 12.758 -1.495 1 97.62 235 TYR B C 1
ATOM 4344 O O . TYR B 1 235 ? 21.688 12.742 -1.581 1 97.62 235 TYR B O 1
ATOM 4352 N N . ARG B 1 236 ? 23.688 13.75 -1.823 1 97.81 236 ARG B N 1
ATOM 4353 C CA . ARG B 1 236 ? 23.109 14.859 -2.572 1 97.81 236 ARG B CA 1
ATOM 4354 C C . ARG B 1 236 ? 22.828 14.453 -4.016 1 97.81 236 ARG B C 1
ATOM 4356 O O . ARG B 1 236 ? 23.516 13.594 -4.57 1 97.81 236 ARG B O 1
ATOM 4363 N N . GLY B 1 237 ? 21.766 15 -4.566 1 97.62 237 GLY B N 1
ATOM 4364 C CA . GLY B 1 237 ? 21.438 14.773 -5.965 1 97.62 237 GLY B CA 1
ATOM 4365 C C . GLY B 1 237 ? 20.438 15.766 -6.52 1 97.62 237 GLY B C 1
ATOM 4366 O O . GLY B 1 237 ? 20.172 16.797 -5.902 1 97.62 237 GLY B O 1
ATOM 4367 N N . MET B 1 238 ? 20.047 15.555 -7.738 1 97.62 238 MET B N 1
ATOM 4368 C CA . MET B 1 238 ? 18.969 16.297 -8.375 1 97.62 238 MET B CA 1
ATOM 4369 C C . MET B 1 238 ? 17.922 15.344 -8.938 1 97.62 238 MET B C 1
ATOM 4371 O O . MET B 1 238 ? 18.266 14.312 -9.523 1 97.62 238 MET B O 1
ATOM 4375 N N . ALA B 1 239 ? 16.703 15.648 -8.586 1 97 239 ALA B N 1
ATOM 4376 C CA . ALA B 1 239 ? 15.594 14.781 -8.961 1 97 239 ALA B CA 1
ATOM 4377 C C . ALA B 1 239 ? 14.586 15.516 -9.844 1 97 239 ALA B C 1
ATOM 4379 O O . ALA B 1 239 ? 14.406 16.734 -9.703 1 97 239 ALA B O 1
ATOM 4380 N N . SER B 1 240 ? 14.016 14.805 -10.742 1 95 240 SER B N 1
ATOM 4381 C CA . SER B 1 240 ? 12.969 15.375 -11.586 1 95 240 SER B CA 1
ATOM 4382 C C . SER B 1 240 ? 11.672 14.586 -11.461 1 95 240 SER B C 1
ATOM 4384 O O . SER B 1 240 ? 11.688 13.375 -11.234 1 95 240 SER B O 1
ATOM 4386 N N . VAL B 1 241 ? 10.664 15.281 -11.406 1 94 241 VAL B N 1
ATOM 4387 C CA . VAL B 1 241 ? 9.32 14.727 -11.477 1 94 241 VAL B CA 1
ATOM 4388 C C . VAL B 1 241 ? 8.57 15.32 -12.664 1 94 241 VAL B C 1
ATOM 4390 O O . VAL B 1 241 ? 8.57 16.547 -12.859 1 94 241 VAL B O 1
ATOM 4393 N N . GLY B 1 242 ? 8.062 14.43 -13.477 1 89.5 242 GLY B N 1
ATOM 4394 C CA . GLY B 1 242 ? 7.289 14.883 -14.625 1 89.5 242 GLY B CA 1
ATOM 4395 C C . GLY B 1 242 ? 6.445 13.781 -15.242 1 89.5 242 GLY B C 1
ATOM 4396 O O . GLY B 1 242 ? 6.547 12.617 -14.852 1 89.5 242 GLY B O 1
ATOM 4397 N N . LYS B 1 243 ? 5.43 14.148 -16.047 1 78.25 243 LYS B N 1
ATOM 4398 C CA . LYS B 1 243 ? 4.625 13.195 -16.812 1 78.25 243 LYS B CA 1
ATOM 4399 C C . LYS B 1 243 ? 5.129 13.07 -18.25 1 78.25 243 LYS B C 1
ATOM 4401 O O . LYS B 1 243 ? 5.508 14.07 -18.859 1 78.25 243 LYS B O 1
ATOM 4406 N N . ASN B 1 244 ? 5.598 11.836 -18.562 1 62.69 244 ASN B N 1
ATOM 4407 C CA . ASN B 1 244 ? 5.918 11.609 -19.969 1 62.69 244 ASN B CA 1
ATOM 4408 C C . ASN B 1 244 ? 4.668 11.312 -20.797 1 62.69 244 ASN B C 1
ATOM 4410 O O . ASN B 1 244 ? 3.791 10.57 -20.344 1 62.69 244 ASN B O 1
ATOM 4414 N N . VAL B 1 245 ? 4.371 12.273 -21.672 1 54.28 245 VAL B N 1
ATOM 4415 C CA . VAL B 1 245 ? 3.225 12.016 -22.531 1 54.28 245 VAL B CA 1
ATOM 4416 C C . VAL B 1 245 ? 3.531 10.852 -23.469 1 54.28 245 VAL B C 1
ATOM 4418 O O . VAL B 1 245 ? 4.516 10.891 -24.219 1 54.28 245 VAL B O 1
ATOM 4421 N N . THR B 1 246 ? 3.166 9.641 -23.031 1 49.53 246 THR B N 1
ATOM 4422 C CA . THR B 1 246 ? 3.242 8.539 -23.984 1 49.53 246 THR B CA 1
ATOM 4423 C C . THR B 1 246 ? 1.911 8.352 -24.703 1 49.53 246 THR B C 1
ATOM 4425 O O . THR B 1 246 ? 0.914 8.984 -24.344 1 49.53 246 THR B O 1
ATOM 4428 N N . PHE B 1 247 ? 1.913 7.711 -25.938 1 43.44 247 PHE B N 1
ATOM 4429 C CA . PHE B 1 247 ? 0.721 7.395 -26.719 1 43.44 247 PHE B CA 1
ATOM 4430 C C . PHE B 1 247 ? -0.379 6.84 -25.812 1 43.44 247 PHE B C 1
ATOM 4432 O O . PHE B 1 247 ? -1.565 7.059 -26.078 1 43.44 247 PHE B O 1
ATOM 4439 N N . ASP B 1 248 ? 0.083 6.133 -24.875 1 45.88 248 ASP B N 1
ATOM 4440 C CA . ASP B 1 248 ? -0.882 5.379 -24.078 1 45.88 248 ASP B CA 1
ATOM 4441 C C . ASP B 1 248 ? -1.227 6.121 -22.797 1 45.88 248 ASP B C 1
ATOM 4443 O O . ASP B 1 248 ? -1.798 5.535 -21.875 1 45.88 248 ASP B O 1
ATOM 4447 N N . GLY B 1 249 ? -0.758 7.418 -22.797 1 51.5 249 GLY B N 1
ATOM 4448 C CA . GLY B 1 249 ? -1.065 8.25 -21.641 1 51.5 249 GLY B CA 1
ATOM 4449 C C . GLY B 1 249 ? 0.17 8.711 -20.891 1 51.5 249 GLY B C 1
ATOM 4450 O O . GLY B 1 249 ? 1.292 8.352 -21.25 1 51.5 249 GLY B O 1
ATOM 4451 N N . ASP B 1 250 ? -0.022 9.641 -20.203 1 58.56 250 ASP B N 1
ATOM 4452 C CA . ASP B 1 250 ? 1.057 10.25 -19.422 1 58.56 250 ASP B CA 1
ATOM 4453 C C . ASP B 1 250 ? 1.568 9.297 -18.344 1 58.56 250 ASP B C 1
ATOM 4455 O O . ASP B 1 250 ? 0.777 8.68 -17.625 1 58.56 250 ASP B O 1
ATOM 4459 N N . GLU B 1 251 ? 2.791 8.852 -18.578 1 68.56 251 GLU B N 1
ATOM 4460 C CA . GLU B 1 251 ? 3.432 8.047 -17.547 1 68.56 251 GLU B CA 1
ATOM 4461 C C . GLU B 1 251 ? 4.309 8.914 -16.641 1 68.56 251 GLU B C 1
ATOM 4463 O O . GLU B 1 251 ? 5.012 9.805 -17.125 1 68.56 251 GLU B O 1
ATOM 4468 N N . LEU B 1 252 ? 4.047 8.805 -15.367 1 73.94 252 LEU B N 1
ATOM 4469 C CA . LEU B 1 252 ? 4.879 9.516 -14.398 1 73.94 252 LEU B CA 1
ATOM 4470 C C . LEU B 1 252 ? 6.344 9.109 -14.539 1 73.94 252 LEU B C 1
ATOM 4472 O O . LEU B 1 252 ? 6.66 7.918 -14.617 1 73.94 252 LEU B O 1
ATOM 4476 N N . ARG B 1 253 ? 7.109 10.125 -14.742 1 79.69 253 ARG B N 1
ATOM 4477 C CA . ARG B 1 253 ? 8.555 9.922 -14.734 1 79.69 253 ARG B CA 1
ATOM 4478 C C . ARG B 1 253 ? 9.188 10.516 -13.477 1 79.69 253 ARG B C 1
ATOM 4480 O O . ARG B 1 253 ? 8.984 11.688 -13.164 1 79.69 253 ARG B O 1
ATOM 4487 N N . PHE B 1 254 ? 9.711 9.703 -12.672 1 89.25 254 PHE B N 1
ATOM 4488 C CA . PHE B 1 254 ? 10.398 10.016 -11.43 1 89.25 254 PHE B CA 1
ATOM 4489 C C . PHE B 1 254 ? 11.836 9.523 -11.469 1 89.25 254 PHE B C 1
ATOM 4491 O O . PHE B 1 254 ? 12.086 8.32 -11.516 1 89.25 254 PHE B O 1
ATOM 4498 N N . GLU B 1 255 ? 12.797 10.531 -11.562 1 93.75 255 GLU B N 1
ATOM 4499 C CA . GLU B 1 255 ? 14.203 10.156 -11.727 1 93.75 255 GLU B CA 1
ATOM 4500 C C . GLU B 1 255 ? 15.102 10.961 -10.805 1 93.75 255 GLU B C 1
ATOM 4502 O O . GLU B 1 255 ? 14.781 12.102 -10.453 1 93.75 255 GLU B O 1
ATOM 4507 N N . VAL B 1 256 ? 16.234 10.391 -10.492 1 96.38 256 VAL B N 1
ATOM 4508 C CA . VAL B 1 256 ? 17.172 11.117 -9.648 1 96.38 256 VAL B CA 1
ATOM 4509 C C . VAL B 1 256 ? 18.609 10.812 -10.102 1 96.38 256 VAL B C 1
ATOM 4511 O O . VAL B 1 256 ? 18.922 9.664 -10.422 1 96.38 256 VAL B O 1
ATOM 4514 N N . ASN B 1 257 ? 19.328 11.812 -10.305 1 96.56 257 ASN B N 1
ATOM 4515 C CA . ASN B 1 257 ? 20.781 11.711 -10.445 1 96.56 257 ASN B CA 1
ATOM 4516 C C . ASN B 1 257 ? 21.5 11.875 -9.102 1 96.56 257 ASN B C 1
ATOM 4518 O O . ASN B 1 257 ? 21.453 12.945 -8.508 1 96.56 257 ASN B O 1
ATOM 4522 N N . ILE B 1 258 ? 22.078 10.82 -8.625 1 97.56 258 ILE B N 1
ATOM 4523 C CA . ILE B 1 258 ? 22.75 10.805 -7.328 1 97.56 258 ILE B CA 1
ATOM 4524 C C . ILE B 1 258 ? 24.203 11.195 -7.496 1 97.56 258 ILE B C 1
ATOM 4526 O O . ILE B 1 258 ? 24.953 10.539 -8.227 1 97.56 258 ILE B O 1
ATOM 4530 N N . PHE B 1 259 ? 24.594 12.25 -6.789 1 97 259 PHE B N 1
ATOM 4531 C CA . PHE B 1 259 ? 25.953 12.734 -6.941 1 97 259 PHE B CA 1
ATOM 4532 C C . PHE B 1 259 ? 26.938 11.812 -6.23 1 97 259 PHE B C 1
ATOM 4534 O O . PHE B 1 259 ? 26.625 11.25 -5.18 1 97 259 PHE B O 1
ATOM 4541 N N . ASP B 1 260 ? 28.125 11.609 -6.805 1 95.31 260 ASP B N 1
ATOM 4542 C CA . ASP B 1 260 ? 29.234 10.859 -6.227 1 95.31 260 ASP B CA 1
ATOM 4543 C C . ASP B 1 260 ? 28.828 9.43 -5.895 1 95.31 260 ASP B C 1
ATOM 4545 O O . ASP B 1 260 ? 29.141 8.922 -4.812 1 95.31 260 ASP B O 1
ATOM 4549 N N . PHE B 1 261 ? 28.031 8.938 -6.742 1 94.12 261 PHE B N 1
ATOM 4550 C CA . PHE B 1 261 ? 27.469 7.609 -6.57 1 94.12 261 PHE B CA 1
ATOM 4551 C C . PHE B 1 261 ? 27.625 6.785 -7.844 1 94.12 261 PHE B C 1
ATOM 4553 O O . PHE B 1 261 ? 27.234 7.23 -8.93 1 94.12 261 PHE B O 1
ATOM 4560 N N . SER B 1 262 ? 28.156 5.527 -7.824 1 89.94 262 SER B N 1
ATOM 4561 C CA . SER B 1 262 ? 28.406 4.742 -9.023 1 89.94 262 SER B CA 1
ATOM 4562 C C . SER B 1 262 ? 27.953 3.297 -8.852 1 89.94 262 SER B C 1
ATOM 4564 O O . SER B 1 262 ? 28.25 2.439 -9.68 1 89.94 262 SER B O 1
ATOM 4566 N N . GLN B 1 263 ? 27.078 3.053 -7.977 1 91.12 263 GLN B N 1
ATOM 4567 C CA . GLN B 1 263 ? 26.625 1.687 -7.742 1 91.12 263 GLN B CA 1
ATOM 4568 C C . GLN B 1 263 ? 25.406 1.359 -8.602 1 91.12 263 GLN B C 1
ATOM 4570 O O . GLN B 1 263 ? 24.625 2.246 -8.938 1 91.12 263 GLN B O 1
ATOM 4575 N N . ASP B 1 264 ? 25.375 0.106 -9.016 1 91.94 264 ASP B N 1
ATOM 4576 C CA . ASP B 1 264 ? 24.141 -0.436 -9.586 1 91.94 264 ASP B CA 1
ATOM 4577 C C . ASP B 1 264 ? 23.141 -0.781 -8.492 1 91.94 264 ASP B C 1
ATOM 4579 O O . ASP B 1 264 ? 23.375 -1.673 -7.676 1 91.94 264 ASP B O 1
ATOM 4583 N N . ILE B 1 265 ? 21.984 -0.074 -8.578 1 95.31 265 ILE B N 1
ATOM 4584 C CA . ILE B 1 265 ? 21.078 -0.242 -7.445 1 95.31 265 ILE B CA 1
ATOM 4585 C C . ILE B 1 265 ? 19.672 -0.57 -7.949 1 95.31 265 ILE B C 1
ATOM 4587 O O . ILE B 1 265 ? 18.672 -0.163 -7.344 1 95.31 265 ILE B O 1
ATOM 4591 N N . TYR B 1 266 ? 19.562 -1.185 -9.133 1 95.88 266 TYR B N 1
ATOM 4592 C CA . TYR B 1 266 ? 18.25 -1.603 -9.609 1 95.88 266 TYR B CA 1
ATOM 4593 C C . TYR B 1 266 ? 17.578 -2.533 -8.602 1 95.88 266 TYR B C 1
ATOM 4595 O O . TYR B 1 266 ? 18.219 -3.436 -8.062 1 95.88 266 TYR B O 1
ATOM 4603 N N . GLY B 1 267 ? 16.297 -2.248 -8.289 1 96.5 267 GLY B N 1
ATOM 4604 C CA . GLY B 1 267 ? 15.539 -3.064 -7.352 1 96.5 267 GLY B CA 1
ATOM 4605 C C . GLY B 1 267 ? 15.617 -2.562 -5.922 1 96.5 267 GLY B C 1
ATOM 4606 O O . GLY B 1 267 ? 14.828 -2.971 -5.074 1 96.5 267 GLY B O 1
ATOM 4607 N N . ASP B 1 268 ? 16.578 -1.746 -5.676 1 96.5 268 ASP B N 1
ATOM 4608 C CA . ASP B 1 268 ? 16.688 -1.166 -4.34 1 96.5 268 ASP B CA 1
ATOM 4609 C C . ASP B 1 268 ? 15.562 -0.17 -4.078 1 96.5 268 ASP B C 1
ATOM 4611 O O . ASP B 1 268 ? 15.109 0.517 -4.996 1 96.5 268 ASP B O 1
ATOM 4615 N N . THR B 1 269 ? 15.125 -0.171 -2.871 1 95.69 269 THR B N 1
ATOM 4616 C CA . THR B 1 269 ? 14.266 0.914 -2.416 1 95.69 269 THR B CA 1
ATOM 4617 C C . THR B 1 269 ? 15.094 2.086 -1.901 1 95.69 269 THR B C 1
ATOM 4619 O O . THR B 1 269 ? 16 1.9 -1.084 1 95.69 269 THR B O 1
ATOM 4622 N N . ILE B 1 270 ? 14.852 3.234 -2.436 1 96.56 270 ILE B N 1
ATOM 4623 C CA . ILE B 1 270 ? 15.531 4.422 -1.938 1 96.56 270 ILE B CA 1
ATOM 4624 C C . ILE B 1 270 ? 14.508 5.477 -1.534 1 96.56 270 ILE B C 1
ATOM 4626 O O . ILE B 1 270 ? 13.328 5.379 -1.896 1 96.56 270 ILE B O 1
ATOM 4630 N N . ARG B 1 271 ? 14.938 6.402 -0.739 1 96.81 271 ARG B N 1
ATOM 4631 C CA . ARG B 1 271 ? 14.102 7.516 -0.309 1 96.81 271 ARG B CA 1
ATOM 4632 C C . ARG B 1 271 ? 14.672 8.844 -0.792 1 96.81 271 ARG B C 1
ATOM 4634 O O . ARG B 1 271 ? 15.859 9.125 -0.608 1 96.81 271 ARG B O 1
ATOM 4641 N N . ILE B 1 272 ? 13.836 9.648 -1.429 1 97.31 272 ILE B N 1
ATOM 4642 C CA . ILE B 1 272 ? 14.227 10.969 -1.906 1 97.31 272 ILE B CA 1
ATOM 4643 C C . ILE B 1 272 ? 13.641 12.047 -0.988 1 97.31 272 ILE B C 1
ATOM 4645 O O . ILE B 1 272 ? 12.445 12.031 -0.684 1 97.31 272 ILE B O 1
ATOM 4649 N N . PHE B 1 273 ? 14.445 12.883 -0.52 1 97.62 273 PHE B N 1
ATOM 4650 C CA . PHE B 1 273 ? 14.016 14.078 0.2 1 97.62 273 PHE B CA 1
ATOM 4651 C C . PHE B 1 273 ? 14.016 15.297 -0.722 1 97.62 273 PHE B C 1
ATOM 4653 O O . PHE B 1 273 ? 15.047 15.664 -1.271 1 97.62 273 PHE B O 1
ATOM 4660 N N . TRP B 1 274 ? 12.914 15.867 -0.888 1 97.81 274 TRP B N 1
ATOM 4661 C CA . TRP B 1 274 ? 12.758 17.031 -1.76 1 97.81 274 TRP B CA 1
ATOM 4662 C C . TRP B 1 274 ? 13.141 18.312 -1.034 1 97.81 274 TRP B C 1
ATOM 4664 O O . TRP B 1 274 ? 12.5 18.688 -0.052 1 97.81 274 TRP B O 1
ATOM 4674 N N . LEU B 1 275 ? 14.133 19 -1.532 1 97.81 275 LEU B N 1
ATOM 4675 C CA . LEU B 1 275 ? 14.688 20.094 -0.757 1 97.81 275 LEU B CA 1
ATOM 4676 C C . LEU B 1 275 ? 14.289 21.438 -1.355 1 97.81 275 LEU B C 1
ATOM 4678 O O . LEU B 1 275 ? 13.82 22.328 -0.638 1 97.81 275 LEU B O 1
ATOM 4682 N N . ASP B 1 276 ? 14.492 21.562 -2.627 1 97.75 276 ASP B N 1
ATOM 4683 C CA . ASP B 1 276 ? 14.195 22.844 -3.275 1 97.75 276 ASP B CA 1
ATOM 4684 C C . ASP B 1 276 ? 14.023 22.656 -4.781 1 97.75 276 ASP B C 1
ATOM 4686 O O . ASP B 1 276 ? 14.656 21.797 -5.387 1 97.75 276 ASP B O 1
ATOM 4690 N N . LYS B 1 277 ? 13.289 23.562 -5.414 1 97.88 277 LYS B N 1
ATOM 4691 C CA . LYS B 1 277 ? 13.086 23.516 -6.859 1 97.88 277 LYS B CA 1
ATOM 4692 C C . LYS B 1 277 ? 14.195 24.25 -7.602 1 97.88 277 LYS B C 1
ATOM 4694 O O . LYS B 1 277 ? 14.531 25.391 -7.246 1 97.88 277 LYS B O 1
ATOM 4699 N N . ILE B 1 278 ? 14.727 23.594 -8.531 1 97.62 278 ILE B N 1
ATOM 4700 C CA . ILE B 1 278 ? 15.75 24.234 -9.359 1 97.62 278 ILE B CA 1
ATOM 4701 C C . ILE B 1 278 ? 15.094 24.969 -10.516 1 97.62 278 ILE B C 1
ATOM 4703 O O . ILE B 1 278 ? 15.406 26.141 -10.766 1 97.62 278 ILE B O 1
ATOM 4707 N N . ARG B 1 279 ? 14.18 24.266 -11.203 1 96.88 279 ARG B N 1
ATOM 4708 C CA . ARG B 1 279 ? 13.516 24.828 -12.375 1 96.88 279 ARG B CA 1
ATOM 4709 C C . ARG B 1 279 ? 12.32 23.984 -12.797 1 96.88 279 ARG B C 1
ATOM 4711 O O . ARG B 1 279 ? 12.156 22.859 -12.336 1 96.88 279 ARG B O 1
ATOM 4718 N N . GLU B 1 280 ? 11.555 24.594 -13.711 1 95.62 280 GLU B N 1
ATOM 4719 C CA . GLU B 1 280 ? 10.508 23.844 -14.398 1 95.62 280 GLU B CA 1
ATOM 4720 C C . GLU B 1 280 ? 11.094 22.891 -15.422 1 95.62 280 GLU B C 1
ATOM 4722 O O . GLU B 1 280 ? 12.273 22.969 -15.75 1 95.62 280 GLU B O 1
ATOM 4727 N N . MET B 1 281 ? 10.219 21.969 -15.859 1 91.5 281 MET B N 1
ATOM 4728 C CA . MET B 1 281 ? 10.625 21.094 -16.953 1 91.5 281 MET B CA 1
ATOM 4729 C C . MET B 1 281 ? 10.797 21.891 -18.25 1 91.5 281 MET B C 1
ATOM 4731 O O . MET B 1 281 ? 10 22.781 -18.547 1 91.5 281 MET B O 1
ATOM 4735 N N . VAL B 1 282 ? 11.836 21.562 -18.891 1 88.56 282 VAL B N 1
ATOM 4736 C CA . VAL B 1 282 ? 12.102 22.266 -20.141 1 88.56 282 VAL B CA 1
ATOM 4737 C C . VAL B 1 282 ? 12.477 21.266 -21.234 1 88.56 282 VAL B C 1
ATOM 4739 O O . VAL B 1 282 ? 13.094 20.234 -20.953 1 88.56 282 VAL B O 1
ATOM 4742 N N . LYS B 1 283 ? 12.078 21.562 -22.469 1 85.75 283 LYS B N 1
ATOM 4743 C CA . LYS B 1 283 ? 12.516 20.781 -23.625 1 85.75 283 LYS B CA 1
ATOM 4744 C C . LYS B 1 283 ? 13.82 21.344 -24.188 1 85.75 283 LYS B C 1
ATOM 4746 O O . LYS B 1 283 ? 14.016 22.562 -24.234 1 85.75 283 LYS B O 1
ATOM 4751 N N . PHE B 1 284 ? 14.617 20.531 -24.578 1 86.62 284 PHE B N 1
ATOM 4752 C CA . PHE B 1 284 ? 15.914 20.984 -25.062 1 86.62 284 PHE B CA 1
ATOM 4753 C C . PHE B 1 284 ? 16.062 20.734 -26.562 1 86.62 284 PHE B C 1
ATOM 4755 O O . PHE B 1 284 ? 15.578 19.719 -27.078 1 86.62 284 PHE B O 1
ATOM 4762 N N . GLU B 1 285 ? 16.641 21.781 -27.125 1 84.94 285 GLU B N 1
ATOM 4763 C CA . GLU B 1 285 ? 16.953 21.688 -28.547 1 84.94 285 GLU B CA 1
ATOM 4764 C C . GLU B 1 285 ? 18.281 20.953 -28.766 1 84.94 285 GLU B C 1
ATOM 4766 O O . GLU B 1 285 ? 19.344 21.578 -28.812 1 84.94 285 GLU B O 1
ATOM 4771 N N . GLY B 1 286 ? 18.422 19.781 -28.547 1 83.81 286 GLY B N 1
ATOM 4772 C CA . GLY B 1 286 ? 19.625 19 -28.812 1 83.81 286 GLY B CA 1
ATOM 4773 C C . GLY B 1 286 ? 20.359 18.609 -27.547 1 83.81 286 GLY B C 1
ATOM 4774 O O . GLY B 1 286 ? 20.062 19.094 -26.469 1 83.81 286 GLY B O 1
ATOM 4775 N N . ILE B 1 287 ? 21.422 17.828 -27.656 1 86.12 287 ILE B N 1
ATOM 4776 C CA . ILE B 1 287 ? 22.141 17.203 -26.562 1 86.12 287 ILE B CA 1
ATOM 4777 C C . ILE B 1 287 ? 23.016 18.25 -25.859 1 86.12 287 ILE B C 1
ATOM 4779 O O . ILE B 1 287 ? 23.156 18.219 -24.641 1 86.12 287 ILE B O 1
ATOM 4783 N N . ASP B 1 288 ? 23.531 19.156 -26.609 1 89.94 288 ASP B N 1
ATOM 4784 C CA . ASP B 1 288 ? 24.438 20.156 -26.031 1 89.94 288 ASP B CA 1
ATOM 4785 C C . ASP B 1 288 ? 23.688 21.047 -25.047 1 89.94 288 ASP B C 1
ATOM 4787 O O . ASP B 1 288 ? 24.188 21.344 -23.953 1 89.94 288 ASP B O 1
ATOM 4791 N N . SER B 1 289 ? 22.578 21.516 -25.422 1 90.88 289 SER B N 1
ATOM 4792 C CA . SER B 1 289 ? 21.766 22.359 -24.547 1 90.88 289 SER B CA 1
ATOM 4793 C C . SER B 1 289 ? 21.344 21.609 -23.297 1 90.88 289 SER B C 1
ATOM 4795 O O . SER B 1 289 ? 21.328 22.172 -22.203 1 90.88 289 SER B O 1
ATOM 4797 N N . LEU B 1 290 ? 21.062 20.391 -23.484 1 90.44 290 LEU B N 1
ATOM 4798 C CA . LEU B 1 290 ? 20.688 19.547 -22.359 1 90.44 290 LEU B CA 1
ATOM 4799 C C . LEU B 1 290 ? 21.844 19.406 -21.359 1 90.44 290 LEU B C 1
ATOM 4801 O O . LEU B 1 290 ? 21.672 19.625 -20.172 1 90.44 290 LEU B O 1
ATOM 4805 N N . VAL B 1 291 ? 22.984 19.125 -21.859 1 91.56 291 VAL B N 1
ATOM 4806 C CA . VAL B 1 291 ? 24.156 18.922 -21.016 1 91.56 291 VAL B CA 1
ATOM 4807 C C . VAL B 1 291 ? 24.484 20.219 -20.266 1 91.56 291 VAL B C 1
ATOM 4809 O O . VAL B 1 291 ? 24.797 20.188 -19.078 1 91.56 291 VAL B O 1
ATOM 4812 N N . ALA B 1 292 ? 24.422 21.312 -20.984 1 93.19 292 ALA B N 1
ATOM 4813 C CA . ALA B 1 292 ? 24.688 22.609 -20.359 1 93.19 292 ALA B CA 1
ATOM 4814 C C . ALA B 1 292 ? 23.719 22.875 -19.203 1 93.19 292 ALA B C 1
ATOM 4816 O O . ALA B 1 292 ? 24.125 23.344 -18.141 1 93.19 292 ALA B O 1
ATOM 4817 N N . GLN B 1 293 ? 22.5 22.641 -19.438 1 94.31 293 GLN B N 1
ATOM 4818 C CA . GLN B 1 293 ? 21.5 22.828 -18.391 1 94.31 293 GLN B CA 1
ATOM 4819 C C . GLN B 1 293 ? 21.75 21.922 -17.203 1 94.31 293 GLN B C 1
ATOM 4821 O O . GLN B 1 293 ? 21.625 22.328 -16.047 1 94.31 293 GLN B O 1
ATOM 4826 N N . LEU B 1 294 ? 22.094 20.672 -17.516 1 94 294 LEU B N 1
ATOM 4827 C CA . LEU B 1 294 ? 22.359 19.703 -16.453 1 94 294 LEU B CA 1
ATOM 4828 C C . LEU B 1 294 ? 23.547 20.141 -15.602 1 94 294 LEU B C 1
ATOM 4830 O O . LEU B 1 294 ? 23.547 19.953 -14.375 1 94 294 LEU B O 1
ATOM 4834 N N . GLN B 1 295 ? 24.516 20.625 -16.234 1 95.44 295 GLN B N 1
ATOM 4835 C CA . GLN B 1 295 ? 25.672 21.141 -15.5 1 95.44 295 GLN B CA 1
ATOM 4836 C C . GLN B 1 295 ? 25.266 22.281 -14.578 1 95.44 295 GLN B C 1
ATOM 4838 O O . GLN B 1 295 ? 25.719 22.359 -13.43 1 95.44 295 GLN B O 1
ATOM 4843 N N . SER B 1 296 ? 24.453 23.141 -15.125 1 96.38 296 SER B N 1
ATOM 4844 C CA . SER B 1 296 ? 23.953 24.234 -14.32 1 96.38 296 SER B CA 1
ATOM 4845 C C . SER B 1 296 ? 23.141 23.734 -13.141 1 96.38 296 SER B C 1
ATOM 4847 O O . SER B 1 296 ? 23.312 24.188 -12.008 1 96.38 296 SER B O 1
ATOM 4849 N N . ASP B 1 297 ? 22.25 22.828 -13.406 1 96.94 297 ASP B N 1
ATOM 4850 C CA . ASP B 1 297 ? 21.438 22.234 -12.359 1 96.94 297 ASP B CA 1
ATOM 4851 C C . ASP B 1 297 ? 22.312 21.609 -11.273 1 96.94 297 ASP B C 1
ATOM 4853 O O . ASP B 1 297 ? 22.031 21.766 -10.078 1 96.94 297 ASP B O 1
ATOM 4857 N N . GLU B 1 298 ? 23.312 20.875 -11.727 1 96.88 298 GLU B N 1
ATOM 4858 C CA . GLU B 1 298 ? 24.219 20.219 -10.789 1 96.88 298 GLU B CA 1
ATOM 4859 C C . GLU B 1 298 ? 24.906 21.234 -9.883 1 96.88 298 GLU B C 1
ATOM 4861 O O . GLU B 1 298 ? 25.016 21.031 -8.672 1 96.88 298 GLU B O 1
ATOM 4866 N N . ARG B 1 299 ? 25.359 22.312 -10.438 1 97.31 299 ARG B N 1
ATOM 4867 C CA . ARG B 1 299 ? 26.016 23.359 -9.648 1 97.31 299 ARG B CA 1
ATOM 4868 C C . ARG B 1 299 ? 25.062 23.906 -8.578 1 97.31 299 ARG B C 1
ATOM 4870 O O . ARG B 1 299 ? 25.469 24.078 -7.422 1 97.31 299 ARG B O 1
ATOM 4877 N N . ILE B 1 300 ? 23.875 24.125 -8.945 1 96.81 300 ILE B N 1
ATOM 4878 C CA . ILE B 1 300 ? 22.859 24.641 -8.023 1 96.81 300 ILE B CA 1
ATOM 4879 C C . ILE B 1 300 ? 22.641 23.625 -6.891 1 96.81 300 ILE B C 1
ATOM 4881 O O . ILE B 1 300 ? 22.656 24 -5.715 1 96.81 300 ILE B O 1
ATOM 4885 N N . ALA B 1 301 ? 22.5 22.406 -7.223 1 97.06 301 ALA B N 1
ATOM 4886 C CA . ALA B 1 301 ? 22.203 21.359 -6.246 1 97.06 301 ALA B CA 1
ATOM 4887 C C . ALA B 1 301 ? 23.375 21.141 -5.301 1 97.06 301 ALA B C 1
ATOM 4889 O O . ALA B 1 301 ? 23.188 20.984 -4.094 1 97.06 301 ALA B O 1
ATOM 4890 N N . ARG B 1 302 ? 24.531 21.109 -5.879 1 96.75 302 ARG B N 1
ATOM 4891 C CA . ARG B 1 302 ? 25.719 20.875 -5.062 1 96.75 302 ARG B CA 1
ATOM 4892 C C . ARG B 1 302 ? 25.953 22.031 -4.094 1 96.75 302 ARG B C 1
ATOM 4894 O O . ARG B 1 302 ? 26.422 21.828 -2.977 1 96.75 302 ARG B O 1
ATOM 4901 N N . SER B 1 303 ? 25.594 23.234 -4.453 1 95.75 303 SER B N 1
ATOM 4902 C CA . SER B 1 303 ? 25.859 24.406 -3.641 1 95.75 303 SER B CA 1
ATOM 4903 C C . SER B 1 303 ? 24.703 24.703 -2.689 1 95.75 303 SER B C 1
ATOM 4905 O O . SER B 1 303 ? 24.781 25.609 -1.863 1 95.75 303 SER B O 1
ATOM 4907 N N . TRP B 1 304 ? 23.703 23.891 -2.846 1 95.44 304 TRP B N 1
ATOM 4908 C CA . TRP B 1 304 ? 22.5 24.156 -2.053 1 95.44 304 TRP B CA 1
ATOM 4909 C C . TRP B 1 304 ? 22.766 23.922 -0.571 1 95.44 304 TRP B C 1
ATOM 4911 O O . TRP B 1 304 ? 23.234 22.844 -0.185 1 95.44 304 TRP B O 1
ATOM 4921 N N . THR B 1 305 ? 22.688 24.766 0.339 1 88.12 305 THR B N 1
ATOM 4922 C CA . THR B 1 305 ? 22.875 24.641 1.779 1 88.12 305 THR B CA 1
ATOM 4923 C C . THR B 1 305 ? 21.562 24.844 2.525 1 88.12 305 THR B C 1
ATOM 4925 O O . THR B 1 305 ? 21.5 24.656 3.744 1 88.12 305 THR B O 1
ATOM 4928 N N . GLY B 1 306 ? 20.438 24.562 1.958 1 72.44 306 GLY B N 1
ATOM 4929 C CA . GLY B 1 306 ? 19.141 24.641 2.631 1 72.44 306 GLY B CA 1
ATOM 4930 C C . GLY B 1 306 ? 19.016 25.844 3.545 1 72.44 306 GLY B C 1
ATOM 4931 O O . GLY B 1 306 ? 20.031 26.422 3.975 1 72.44 306 GLY B O 1
ATOM 4932 N N . TYR B 1 307 ? 18.156 26.766 3.418 1 51.38 307 TYR B N 1
ATOM 4933 C CA . TYR B 1 307 ? 17.953 27.75 4.469 1 51.38 307 TYR B CA 1
ATOM 4934 C C . TYR B 1 307 ? 18.109 27.125 5.848 1 51.38 307 TYR B C 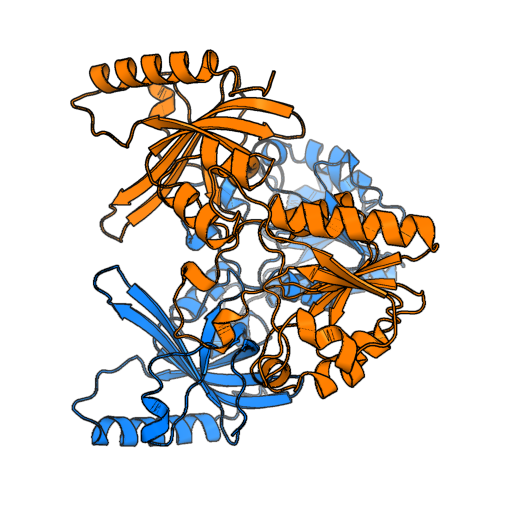1
ATOM 4936 O O . TYR B 1 307 ? 17.25 26.344 6.277 1 51.38 307 TYR B O 1
ATOM 4944 N N . ARG B 1 308 ? 19.312 26.453 6.285 1 41.69 308 ARG B N 1
ATOM 4945 C CA . ARG B 1 308 ? 19.516 26.188 7.707 1 41.69 308 ARG B CA 1
ATOM 4946 C C . ARG B 1 308 ? 19.016 27.359 8.555 1 41.69 308 ARG B C 1
ATOM 4948 O O . ARG B 1 308 ? 19.344 28.516 8.273 1 41.69 308 ARG B O 1
ATOM 4955 N N . ASN B 1 309 ? 17.844 27.453 9.086 1 34.97 309 ASN B N 1
ATOM 4956 C CA . ASN B 1 309 ? 17.719 28.422 10.164 1 34.97 309 ASN B CA 1
ATOM 4957 C C . ASN B 1 309 ? 19.031 28.578 10.938 1 34.97 309 ASN B C 1
ATOM 4959 O O . ASN B 1 309 ? 19.625 27.594 11.375 1 34.97 309 A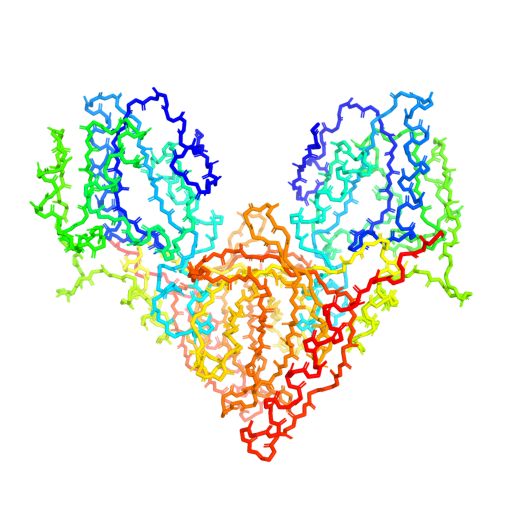SN B O 1
ATOM 4963 N N . SER B 1 310 ? 19.969 29.60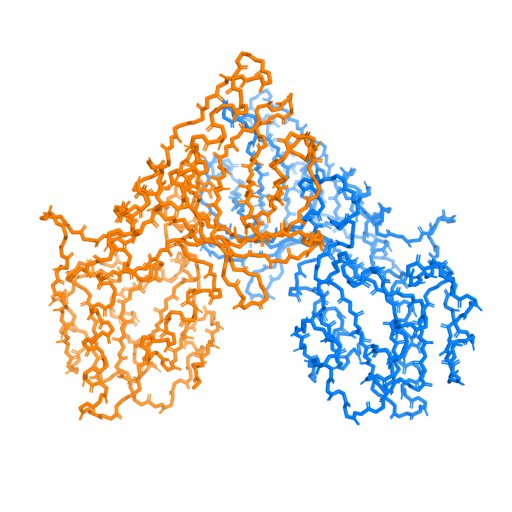9 10.695 1 28.25 310 SER B N 1
ATOM 4964 C CA . SER B 1 310 ? 20.641 30.25 11.812 1 28.25 310 SER B CA 1
ATOM 4965 C C . SER B 1 310 ? 19.766 30.312 13.055 1 28.25 310 SER B C 1
ATOM 4967 O O . SER B 1 310 ? 18.547 30.516 12.945 1 28.25 310 SER B O 1
#